Protein AF-A0A7S6M4S4-F1 (afdb_monomer_lite)

Structure (mmCIF, N/CA/C/O backbone):
data_AF-A0A7S6M4S4-F1
#
_entry.id   AF-A0A7S6M4S4-F1
#
loop_
_atom_site.group_PDB
_atom_site.id
_atom_site.type_symbol
_atom_site.label_atom_id
_atom_site.label_alt_id
_atom_site.label_comp_id
_atom_site.label_asym_id
_atom_site.label_entity_id
_atom_site.label_seq_id
_atom_site.pdbx_PDB_ins_code
_atom_site.Cartn_x
_atom_site.Cartn_y
_atom_site.Cartn_z
_atom_site.occupancy
_atom_site.B_iso_or_equiv
_atom_site.auth_seq_id
_atom_site.auth_comp_id
_atom_site.auth_asym_id
_atom_site.auth_atom_id
_atom_site.pdbx_PDB_model_num
ATOM 1 N N . MET A 1 1 ? -40.243 1.061 69.856 1.00 36.88 1 MET A N 1
ATOM 2 C CA . MET A 1 1 ? -39.869 2.088 68.860 1.00 36.88 1 MET A CA 1
ATOM 3 C C . MET A 1 1 ? -39.106 1.409 67.730 1.00 36.88 1 MET A C 1
ATOM 5 O O . MET A 1 1 ? -37.935 1.101 67.893 1.00 36.88 1 MET A O 1
ATOM 9 N N . LYS A 1 2 ? -39.796 1.053 66.639 1.00 26.31 2 LYS A N 1
ATOM 10 C CA . LYS A 1 2 ? -39.174 0.494 65.430 1.00 26.31 2 LYS A CA 1
ATOM 11 C C . LYS A 1 2 ? -38.850 1.664 64.502 1.00 26.31 2 LYS A C 1
ATOM 13 O O . LYS A 1 2 ? -39.769 2.350 64.072 1.00 26.31 2 LYS A O 1
ATOM 18 N N . ALA A 1 3 ? -37.571 1.896 64.231 1.00 28.23 3 ALA A N 1
ATOM 19 C CA . ALA A 1 3 ? -37.145 2.821 63.190 1.00 28.23 3 ALA A CA 1
ATOM 20 C C . ALA A 1 3 ? -37.353 2.145 61.825 1.00 28.23 3 ALA A C 1
ATOM 22 O O . ALA A 1 3 ? -36.734 1.122 61.538 1.00 28.23 3 ALA A O 1
ATOM 23 N N . GLN A 1 4 ? -38.262 2.689 61.016 1.00 31.66 4 GLN A N 1
ATOM 24 C CA . GLN A 1 4 ? -38.344 2.406 59.586 1.00 31.66 4 GLN A CA 1
ATOM 25 C C . GLN A 1 4 ? -37.213 3.166 58.883 1.00 31.66 4 GLN A C 1
ATOM 27 O O . GLN A 1 4 ? -37.112 4.383 59.022 1.00 31.66 4 GLN A O 1
ATOM 32 N N . THR A 1 5 ? -36.368 2.469 58.128 1.00 31.30 5 THR A N 1
ATOM 33 C CA . THR A 1 5 ? -35.388 3.082 57.224 1.00 31.30 5 THR A CA 1
ATOM 34 C C . THR A 1 5 ? -35.859 2.939 55.774 1.00 31.30 5 THR A C 1
ATOM 36 O O . THR A 1 5 ? -36.157 1.844 55.301 1.00 31.30 5 THR A O 1
ATOM 39 N N . ASN A 1 6 ? -35.966 4.086 55.096 1.00 27.64 6 ASN A N 1
ATOM 40 C CA . ASN A 1 6 ? -36.405 4.273 53.708 1.00 27.64 6 ASN A CA 1
ATOM 41 C C . ASN A 1 6 ? -35.462 3.616 52.673 1.00 27.64 6 ASN A C 1
ATOM 43 O O . ASN A 1 6 ? -34.241 3.725 52.819 1.00 27.64 6 ASN A O 1
ATOM 47 N N . PRO A 1 7 ? -35.980 3.052 51.563 1.00 31.81 7 PRO A N 1
ATOM 48 C CA . PRO A 1 7 ? -35.172 2.579 50.447 1.00 31.81 7 PRO A CA 1
ATOM 49 C C . PRO A 1 7 ? -35.046 3.673 49.370 1.00 31.81 7 PRO A C 1
ATOM 51 O O . PRO A 1 7 ? -35.796 3.678 48.403 1.00 31.81 7 PRO A O 1
ATOM 54 N N . ILE A 1 8 ? -34.101 4.611 49.517 1.00 31.92 8 ILE A N 1
ATOM 55 C CA . ILE A 1 8 ? -33.767 5.588 48.447 1.00 31.92 8 ILE A CA 1
ATOM 56 C C . ILE A 1 8 ? -32.319 5.441 47.920 1.00 31.92 8 ILE A C 1
ATOM 58 O O . ILE A 1 8 ? -31.960 6.017 46.902 1.00 31.92 8 ILE A O 1
ATOM 62 N N . TYR A 1 9 ? -31.489 4.553 48.476 1.00 29.78 9 TYR A N 1
ATOM 63 C CA . TYR A 1 9 ? -30.076 4.417 48.066 1.00 29.78 9 TYR A CA 1
ATOM 64 C C . TYR A 1 9 ? -29.767 3.266 47.085 1.00 29.78 9 TYR A C 1
ATOM 66 O O . TYR A 1 9 ? -28.730 2.619 47.211 1.00 29.78 9 TYR A O 1
ATOM 74 N N . ARG A 1 10 ? -30.637 2.972 46.106 1.00 33.34 10 ARG A N 1
ATOM 75 C CA . ARG A 1 10 ? -30.366 1.918 45.094 1.00 33.34 10 ARG A CA 1
ATOM 76 C C . ARG A 1 10 ? -30.362 2.356 43.627 1.00 33.34 10 ARG A C 1
ATOM 78 O O . ARG A 1 10 ? -30.196 1.503 42.767 1.00 33.34 10 ARG A O 1
ATOM 85 N N . VAL A 1 11 ? -30.450 3.654 43.327 1.00 32.97 11 VAL A N 1
ATOM 86 C CA . VAL A 1 11 ? -30.412 4.136 41.926 1.00 32.97 11 VAL A CA 1
ATOM 87 C C . VAL A 1 11 ? -29.073 4.793 41.546 1.00 32.97 11 VAL A C 1
ATOM 89 O O . VAL A 1 11 ? -28.768 4.930 40.370 1.00 32.97 11 VAL A O 1
ATOM 92 N N . SER A 1 12 ? -28.189 5.099 42.499 1.00 33.47 12 SER A N 1
ATOM 93 C CA . SER A 1 12 ? -26.954 5.852 42.205 1.00 33.47 12 SER A CA 1
ATOM 94 C C . SER A 1 12 ? -25.733 5.007 41.806 1.00 33.47 12 SER A C 1
ATOM 96 O O . SER A 1 12 ? -24.716 5.575 41.427 1.00 33.47 12 SER A O 1
ATOM 98 N N . CYS A 1 13 ? -25.797 3.670 41.865 1.00 28.89 13 CYS A N 1
ATOM 99 C CA . CYS A 1 13 ? -24.666 2.808 41.474 1.00 28.89 13 CYS A CA 1
ATOM 100 C C . CYS A 1 13 ? -24.761 2.264 40.039 1.00 28.89 13 CYS A C 1
ATOM 102 O O . CYS A 1 13 ? -23.742 1.861 39.490 1.00 28.89 13 CYS A O 1
ATOM 104 N N . LEU A 1 14 ? -25.946 2.292 39.416 1.00 29.61 14 LEU A N 1
ATOM 105 C CA . LEU A 1 14 ? -26.126 1.856 38.024 1.00 29.61 14 LEU A CA 1
ATOM 106 C C . LEU A 1 14 ? -25.694 2.920 37.002 1.00 29.61 14 LEU A C 1
ATOM 108 O O . LEU A 1 14 ? -25.247 2.571 35.917 1.00 29.61 14 LEU A O 1
ATOM 112 N N . TRP A 1 15 ? -25.732 4.202 37.371 1.00 28.36 15 TRP A N 1
ATOM 113 C CA . TRP A 1 15 ? -25.292 5.293 36.494 1.00 28.36 15 TRP A CA 1
ATOM 114 C C . TRP A 1 15 ? -23.767 5.463 36.430 1.00 28.36 15 TRP A C 1
ATOM 116 O O . TRP A 1 15 ? -23.257 5.986 35.448 1.00 28.36 15 TRP A O 1
ATOM 126 N N . ILE A 1 16 ? -23.027 4.985 37.437 1.00 32.94 16 ILE A N 1
ATOM 127 C CA . ILE A 1 16 ? -21.556 5.087 37.462 1.00 32.94 16 ILE A CA 1
ATOM 128 C C . ILE A 1 16 ? -20.902 3.893 36.744 1.00 32.94 16 ILE A C 1
ATOM 130 O O . ILE A 1 16 ? -19.846 4.050 36.144 1.00 32.94 16 ILE A O 1
ATOM 134 N N . ALA A 1 17 ? -21.545 2.718 36.729 1.00 30.81 17 ALA A N 1
ATOM 135 C CA . ALA A 1 17 ? -21.041 1.551 35.999 1.00 30.81 17 ALA A CA 1
ATOM 136 C C . ALA A 1 17 ? -21.279 1.647 34.479 1.00 30.81 17 ALA A C 1
ATOM 138 O O . ALA A 1 17 ? -20.411 1.259 33.706 1.00 30.81 17 ALA A O 1
ATOM 139 N N . ALA A 1 18 ? -22.403 2.232 34.046 1.00 32.44 18 ALA A N 1
ATOM 140 C CA . ALA A 1 18 ? -22.662 2.485 32.625 1.00 32.44 18 ALA A CA 1
ATOM 141 C C . ALA A 1 18 ? -21.769 3.598 32.036 1.00 32.44 18 ALA A C 1
ATOM 143 O O . ALA A 1 18 ? -21.526 3.615 30.837 1.00 32.44 18 ALA A O 1
ATOM 144 N N . ALA A 1 19 ? -21.237 4.496 32.875 1.00 32.28 19 ALA A N 1
ATOM 145 C CA . ALA A 1 19 ? -20.297 5.540 32.459 1.00 32.28 19 ALA A CA 1
ATOM 146 C C . ALA A 1 19 ? -18.828 5.069 32.408 1.00 32.28 19 ALA A C 1
ATOM 148 O O . ALA A 1 19 ? -17.989 5.768 31.853 1.00 32.28 19 ALA A O 1
ATOM 149 N N . ALA A 1 20 ? -18.506 3.900 32.979 1.00 30.88 20 ALA A N 1
ATOM 150 C CA . ALA A 1 20 ? -17.146 3.350 33.012 1.00 30.88 20 ALA A CA 1
ATOM 151 C C . ALA A 1 20 ? -16.857 2.343 31.883 1.00 30.88 20 ALA A C 1
ATOM 153 O O . ALA A 1 20 ? -15.743 1.840 31.781 1.00 30.88 20 ALA A O 1
ATOM 154 N N . CYS A 1 21 ? -17.847 2.061 31.034 1.00 34.28 21 CYS A N 1
ATOM 155 C CA . CYS A 1 21 ? -17.683 1.298 29.800 1.00 34.28 21 CYS A CA 1
ATOM 156 C C . CYS A 1 21 ? -17.820 2.238 28.593 1.00 34.28 21 CYS A C 1
ATOM 158 O O . CYS A 1 21 ? -18.521 1.953 27.629 1.00 34.28 21 CYS A O 1
ATOM 160 N N . SER A 1 22 ? -17.186 3.412 28.651 1.00 35.28 22 SER A N 1
ATOM 161 C CA . SER A 1 22 ? -16.768 4.055 27.412 1.00 35.28 22 SER A CA 1
ATOM 162 C C . SER A 1 22 ? -15.637 3.191 26.872 1.00 35.28 22 SER A C 1
ATOM 164 O O . SER A 1 22 ? -14.584 3.122 27.511 1.00 35.28 22 SER A O 1
ATOM 166 N N . ALA A 1 23 ? -15.855 2.506 25.746 1.00 40.53 23 ALA A N 1
ATOM 167 C CA . ALA A 1 23 ? -14.748 1.997 24.947 1.00 40.53 23 ALA A CA 1
ATOM 168 C C . ALA A 1 23 ? -13.718 3.129 24.865 1.00 40.53 23 ALA A C 1
ATOM 170 O O . ALA A 1 23 ? -14.072 4.238 24.457 1.00 40.53 23 ALA A O 1
ATOM 171 N N . ALA A 1 24 ? -12.502 2.904 25.366 1.00 39.22 24 ALA A N 1
ATOM 172 C CA . ALA A 1 24 ? -11.429 3.856 25.153 1.00 39.22 24 ALA A CA 1
ATOM 173 C C . ALA A 1 24 ? -11.275 3.944 23.633 1.00 39.22 24 ALA A C 1
ATOM 175 O O . ALA A 1 24 ? -10.809 3.001 23.002 1.00 39.22 24 ALA A O 1
ATOM 176 N N . GLN A 1 25 ? -11.799 5.009 23.027 1.00 45.88 25 GLN A N 1
ATOM 177 C CA . GLN A 1 25 ? -11.612 5.229 21.604 1.00 45.88 25 GLN A CA 1
ATOM 178 C C . GLN A 1 25 ? -10.112 5.422 21.401 1.00 45.88 25 GLN A C 1
ATOM 180 O O . GLN A 1 25 ? -9.488 6.184 22.149 1.00 45.88 25 GLN A O 1
ATOM 185 N N . ALA A 1 26 ? -9.533 4.705 20.434 1.00 56.09 26 ALA A N 1
ATOM 186 C CA . ALA A 1 26 ? -8.151 4.916 20.035 1.00 56.09 26 ALA A CA 1
ATOM 187 C C . ALA A 1 26 ? -7.956 6.416 19.796 1.00 56.09 26 ALA A C 1
ATOM 189 O O . ALA A 1 26 ? -8.639 7.024 18.970 1.00 56.09 26 ALA A O 1
ATOM 190 N N . THR A 1 27 ? -7.085 7.045 20.582 1.00 78.88 27 THR A N 1
ATOM 191 C CA . THR A 1 27 ? -6.739 8.444 20.345 1.00 78.88 27 THR A CA 1
ATOM 192 C C . THR A 1 27 ? -5.686 8.444 19.252 1.00 78.88 27 THR A C 1
ATOM 194 O O . THR A 1 27 ? -4.570 7.978 19.473 1.00 78.88 27 THR A O 1
ATOM 197 N N . TRP A 1 28 ? -6.059 8.925 18.068 1.00 91.62 28 TRP A N 1
ATOM 198 C CA . TRP A 1 28 ? -5.139 9.071 16.947 1.00 91.62 28 TRP A CA 1
ATOM 199 C C . TRP A 1 28 ? -3.920 9.911 17.339 1.00 91.62 28 TRP A C 1
ATOM 201 O O . TRP A 1 28 ? -4.044 10.964 17.968 1.00 91.62 28 TRP A O 1
ATOM 211 N N . ILE A 1 29 ? -2.743 9.459 16.921 1.00 93.00 29 ILE A N 1
ATOM 212 C CA . ILE A 1 29 ? -1.477 10.174 17.048 1.00 93.00 29 ILE A CA 1
ATOM 213 C C . ILE A 1 29 ? -1.090 10.652 15.654 1.00 93.00 29 ILE A C 1
ATOM 215 O O . ILE A 1 29 ? -0.939 9.850 14.736 1.00 93.00 29 ILE A O 1
ATOM 219 N N . VAL A 1 30 ? -0.910 11.960 15.491 1.00 94.56 30 VAL A N 1
ATOM 220 C CA . VAL A 1 30 ? -0.479 12.557 14.222 1.00 94.56 30 VAL A CA 1
ATOM 221 C C . VAL A 1 30 ? 0.913 13.140 14.400 1.00 94.56 30 VAL A C 1
ATOM 223 O O . VAL A 1 30 ? 1.123 14.033 15.219 1.00 94.56 30 VAL A O 1
ATOM 226 N N . THR A 1 31 ? 1.868 12.623 13.632 1.00 96.50 31 THR A N 1
ATOM 227 C CA . THR A 1 31 ? 3.278 13.011 13.705 1.00 96.50 31 THR A CA 1
ATOM 228 C C . THR A 1 31 ? 3.700 13.702 12.419 1.00 96.50 31 THR A C 1
ATOM 230 O O . THR A 1 31 ? 3.556 13.149 11.332 1.00 96.50 31 THR A O 1
ATOM 233 N N . ASN A 1 32 ? 4.251 14.908 12.543 1.00 96.50 32 ASN A N 1
ATOM 234 C CA . ASN A 1 32 ? 4.888 15.603 11.431 1.00 96.50 32 ASN A CA 1
ATOM 235 C C . ASN A 1 32 ? 6.302 15.027 11.207 1.00 96.50 32 ASN A C 1
ATOM 237 O O . ASN A 1 32 ? 7.123 14.993 12.127 1.00 96.50 32 ASN A O 1
ATOM 241 N N . LEU A 1 33 ? 6.573 14.554 9.991 1.00 98.19 33 LEU A N 1
ATOM 242 C CA . LEU A 1 33 ? 7.850 13.976 9.565 1.00 98.19 33 LEU A CA 1
ATOM 243 C C . LEU A 1 33 ? 8.746 14.988 8.830 1.00 98.19 33 LEU A C 1
ATOM 245 O O . LEU A 1 33 ? 9.832 14.627 8.381 1.00 98.19 33 LEU A O 1
ATOM 249 N N . HIS A 1 34 ? 8.328 16.245 8.686 1.00 96.81 34 HIS A N 1
ATOM 250 C CA . HIS A 1 34 ? 9.056 17.272 7.947 1.00 96.81 34 HIS A CA 1
ATOM 251 C C . HIS A 1 34 ? 10.472 17.518 8.507 1.00 96.81 34 HIS A C 1
ATOM 253 O O . HIS A 1 34 ? 10.608 18.016 9.629 1.00 96.81 34 HIS A O 1
ATOM 259 N N . PRO A 1 35 ? 11.543 17.174 7.758 1.00 96.62 35 PRO A N 1
ATOM 260 C CA . PRO A 1 35 ? 12.913 17.327 8.239 1.00 96.62 35 PRO A CA 1
ATOM 261 C C . PRO A 1 35 ? 13.304 18.790 8.462 1.00 96.62 35 PRO A C 1
ATOM 263 O O . PRO A 1 35 ? 12.942 19.677 7.690 1.00 96.62 35 PRO A O 1
ATOM 266 N N . ALA A 1 36 ? 14.127 19.041 9.480 1.00 94.56 36 ALA A N 1
ATOM 267 C CA . ALA A 1 36 ? 14.656 20.377 9.731 1.00 94.56 36 ALA A CA 1
ATOM 268 C C . ALA A 1 36 ? 15.484 20.881 8.532 1.00 94.56 36 ALA A C 1
ATOM 270 O O . ALA A 1 36 ? 16.400 20.205 8.068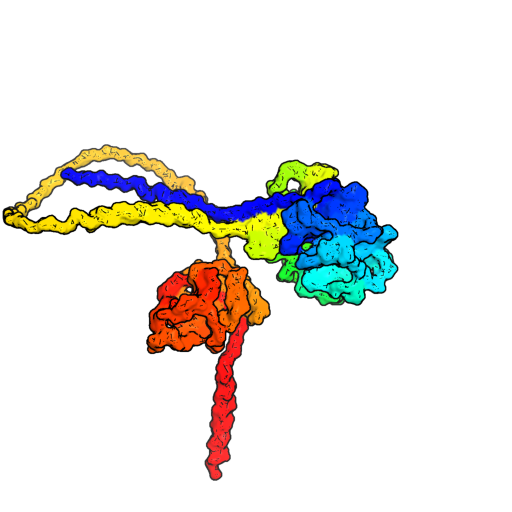 1.00 94.56 36 ALA A O 1
ATOM 271 N N . GLY A 1 37 ? 15.176 22.089 8.050 1.00 93.50 37 GLY A N 1
ATOM 272 C CA . GLY A 1 37 ? 15.865 22.718 6.917 1.00 93.50 37 GLY A CA 1
ATOM 273 C C . GLY A 1 37 ? 15.339 22.322 5.533 1.00 93.50 37 GLY A C 1
ATOM 274 O O . GLY A 1 37 ? 15.818 22.874 4.541 1.00 93.50 37 GLY A O 1
ATOM 275 N N . ALA A 1 38 ? 14.361 21.415 5.449 1.00 96.19 38 ALA A N 1
ATOM 276 C CA . ALA A 1 38 ? 13.647 21.155 4.207 1.00 96.19 38 ALA A CA 1
ATOM 277 C C . ALA A 1 38 ? 12.653 22.291 3.900 1.00 96.19 38 ALA A C 1
ATOM 279 O O . ALA A 1 38 ? 12.163 22.971 4.798 1.00 96.19 38 ALA A O 1
ATOM 280 N N . THR A 1 39 ? 12.353 22.510 2.621 1.00 95.94 39 THR A N 1
ATOM 281 C CA . THR A 1 39 ? 11.291 23.431 2.172 1.00 95.94 39 THR A CA 1
ATOM 282 C C . THR A 1 39 ? 10.001 22.705 1.813 1.00 95.94 39 THR A C 1
ATOM 284 O O . THR A 1 39 ? 8.941 23.320 1.781 1.00 95.94 39 THR A O 1
ATOM 287 N N . SER A 1 40 ? 10.087 21.404 1.538 1.00 96.69 40 SER A N 1
ATOM 288 C CA . SER A 1 40 ? 8.953 20.537 1.227 1.00 96.69 40 SER A CA 1
ATOM 289 C C . SER A 1 40 ? 9.302 19.102 1.601 1.00 96.69 40 SER A C 1
ATOM 291 O O . SER A 1 40 ? 10.462 18.707 1.462 1.00 96.69 40 SER A O 1
ATOM 293 N N . SER A 1 41 ? 8.331 18.305 2.032 1.00 98.25 41 SER A N 1
ATOM 294 C CA . SER A 1 41 ? 8.490 16.857 2.172 1.00 98.25 41 SER A CA 1
ATOM 295 C C . SER A 1 41 ? 7.185 16.103 1.946 1.00 98.25 41 SER A C 1
ATOM 297 O O . SER A 1 41 ? 6.099 16.628 2.179 1.00 98.25 41 SER A O 1
ATOM 299 N N . ARG A 1 42 ? 7.299 14.849 1.505 1.00 98.56 42 ARG A N 1
ATOM 300 C CA . ARG A 1 42 ? 6.178 13.922 1.309 1.00 98.56 42 ARG A CA 1
ATOM 301 C C . ARG A 1 42 ? 6.566 12.527 1.771 1.00 98.56 42 ARG A C 1
ATOM 303 O O . ARG A 1 42 ? 7.705 12.130 1.545 1.00 98.56 42 ARG A O 1
ATOM 310 N N . ALA A 1 43 ? 5.626 11.787 2.357 1.00 98.75 43 ALA A N 1
ATOM 311 C CA . ALA A 1 43 ? 5.769 10.357 2.623 1.00 98.75 43 ALA A CA 1
ATOM 312 C C . ALA A 1 43 ? 4.830 9.553 1.705 1.00 98.75 43 ALA A C 1
ATOM 314 O O . ALA A 1 43 ? 3.627 9.816 1.659 1.00 98.75 43 ALA A O 1
ATOM 315 N N . PHE A 1 44 ? 5.375 8.592 0.959 1.00 98.75 44 PHE A N 1
ATOM 316 C CA . PHE A 1 44 ? 4.642 7.783 -0.024 1.00 98.75 44 PHE A CA 1
ATOM 317 C C . PHE A 1 44 ? 4.280 6.387 0.482 1.00 98.75 44 PHE A C 1
ATOM 319 O O . PHE A 1 44 ? 3.243 5.863 0.088 1.00 98.75 44 PHE A O 1
ATOM 326 N N . ALA A 1 45 ? 5.104 5.796 1.350 1.00 98.75 45 ALA A N 1
ATOM 327 C CA . ALA A 1 45 ? 4.875 4.450 1.862 1.00 98.75 45 ALA A CA 1
ATOM 328 C C . ALA A 1 45 ? 5.338 4.293 3.314 1.00 98.75 45 ALA A C 1
ATOM 330 O O . ALA A 1 45 ? 6.206 5.030 3.793 1.00 98.75 45 ALA A O 1
ATOM 331 N N . VAL A 1 46 ? 4.761 3.296 3.986 1.00 98.50 46 VAL A N 1
ATOM 332 C CA . VAL A 1 46 ? 5.068 2.882 5.357 1.00 98.50 46 VAL A CA 1
ATOM 333 C C . VAL A 1 46 ? 5.059 1.356 5.444 1.00 98.50 46 VAL A C 1
ATOM 335 O O . VAL A 1 46 ? 4.175 0.721 4.877 1.00 98.50 46 VAL A O 1
ATOM 338 N N . ASP A 1 47 ? 6.034 0.787 6.148 1.00 96.88 47 ASP A N 1
ATOM 339 C CA . ASP A 1 47 ? 6.096 -0.634 6.503 1.00 96.88 47 ASP A CA 1
ATOM 340 C C . ASP A 1 47 ? 6.844 -0.785 7.833 1.00 96.88 47 ASP A C 1
ATOM 342 O O . ASP A 1 47 ? 7.953 -0.263 7.999 1.00 96.88 47 ASP A O 1
ATOM 346 N N . GLY A 1 48 ? 6.220 -1.447 8.809 1.00 92.00 48 GLY A N 1
ATOM 347 C CA . GLY A 1 48 ? 6.738 -1.476 10.174 1.00 92.00 48 GLY A CA 1
ATOM 348 C C . GLY A 1 48 ? 6.962 -0.064 10.720 1.00 92.00 48 GLY A C 1
ATOM 349 O O . GLY A 1 48 ? 6.092 0.805 10.664 1.00 92.00 48 GLY A O 1
ATOM 350 N N . ASN A 1 49 ? 8.168 0.183 11.226 1.00 90.81 49 ASN A N 1
ATOM 351 C CA . ASN A 1 49 ? 8.582 1.493 11.719 1.00 90.81 49 ASN A CA 1
ATOM 352 C C . ASN A 1 49 ? 9.213 2.392 10.642 1.00 90.81 49 ASN A C 1
ATOM 354 O O . ASN A 1 49 ? 9.599 3.509 10.982 1.00 90.81 49 ASN A O 1
ATOM 358 N N . HIS A 1 50 ? 9.318 1.959 9.383 1.00 97.38 50 HIS A N 1
ATOM 359 C CA . HIS A 1 50 ? 9.941 2.727 8.305 1.00 97.38 50 HIS A CA 1
ATOM 360 C C . HIS A 1 50 ? 8.908 3.492 7.480 1.00 97.38 50 HIS A C 1
ATOM 362 O O . HIS A 1 50 ? 7.880 2.946 7.087 1.00 97.38 50 HIS A O 1
ATOM 368 N N . GLN A 1 51 ? 9.205 4.751 7.163 1.00 98.69 51 GLN A N 1
ATOM 369 C CA . GLN A 1 51 ? 8.456 5.547 6.189 1.00 98.69 51 GLN A CA 1
ATOM 370 C C . GLN A 1 51 ? 9.415 6.060 5.124 1.00 98.69 51 GLN A C 1
ATOM 372 O O . GLN A 1 51 ? 10.547 6.422 5.439 1.00 98.69 51 GLN A O 1
ATOM 377 N N . VAL A 1 52 ? 8.973 6.135 3.875 1.00 98.88 52 VAL A N 1
ATOM 378 C CA . VAL A 1 52 ? 9.807 6.630 2.772 1.00 98.88 52 VAL A CA 1
ATOM 379 C C . VAL A 1 52 ? 9.102 7.673 1.937 1.00 98.88 52 VAL A C 1
ATOM 381 O O . VAL A 1 52 ? 7.873 7.723 1.873 1.00 98.88 52 VAL A O 1
ATOM 384 N N . GLY A 1 53 ? 9.901 8.512 1.292 1.00 98.81 53 GLY A N 1
ATOM 385 C CA . GLY A 1 53 ? 9.394 9.575 0.453 1.00 98.81 53 GLY A CA 1
ATOM 386 C C . GLY A 1 53 ? 10.487 10.479 -0.087 1.00 98.81 53 GLY A C 1
ATOM 387 O O . GLY A 1 53 ? 11.576 10.023 -0.454 1.00 98.81 53 GLY A O 1
ATOM 388 N N . ASP A 1 54 ? 10.199 11.776 -0.123 1.00 98.56 54 ASP A N 1
ATOM 389 C CA . ASP A 1 54 ? 11.173 12.799 -0.482 1.00 98.56 54 ASP A CA 1
ATOM 390 C C . ASP A 1 54 ? 11.128 14.021 0.434 1.00 98.56 54 ASP A C 1
ATOM 392 O O . ASP A 1 54 ? 10.090 14.369 0.995 1.00 98.56 54 ASP A O 1
ATOM 396 N N . ALA A 1 55 ? 12.274 14.686 0.555 1.00 98.38 55 ALA A N 1
ATOM 397 C CA . ALA A 1 55 ? 12.416 15.997 1.165 1.00 98.38 55 ALA A CA 1
ATOM 398 C C . ALA A 1 55 ? 13.257 16.904 0.257 1.00 98.38 55 ALA A C 1
ATOM 400 O O . ALA A 1 55 ? 14.224 16.469 -0.370 1.00 98.38 55 ALA A O 1
ATOM 401 N N . THR A 1 56 ? 12.875 18.173 0.158 1.00 97.31 56 THR A N 1
ATOM 402 C CA . THR A 1 56 ? 13.540 19.158 -0.700 1.00 97.31 56 THR A CA 1
ATOM 403 C C . THR A 1 56 ? 14.428 20.071 0.131 1.00 97.31 56 THR A C 1
ATOM 405 O O . THR A 1 56 ? 13.946 20.745 1.037 1.00 97.31 56 THR A O 1
ATOM 408 N N . PHE A 1 57 ? 15.714 20.129 -0.216 1.00 95.00 57 PHE A N 1
ATOM 409 C CA . PHE A 1 57 ? 16.705 21.018 0.390 1.00 95.00 57 PHE A CA 1
ATOM 410 C C . PHE A 1 57 ? 17.299 21.923 -0.692 1.00 95.00 57 PHE A C 1
ATOM 412 O O . PHE A 1 57 ? 17.988 21.461 -1.608 1.00 95.00 57 PHE A O 1
ATOM 419 N N . GLY A 1 58 ? 17.017 23.226 -0.613 1.00 91.94 58 GLY A N 1
ATOM 420 C CA . GLY A 1 58 ? 17.331 24.151 -1.702 1.00 91.94 58 GLY A CA 1
ATOM 421 C C . GLY A 1 58 ? 16.583 23.754 -2.978 1.00 91.94 58 GLY A C 1
ATOM 422 O O . GLY A 1 58 ? 15.359 23.687 -2.977 1.00 91.94 58 GLY A O 1
ATOM 423 N N . SER A 1 59 ? 17.314 23.471 -4.058 1.00 90.31 59 SER A N 1
ATOM 424 C CA . SER A 1 59 ? 16.749 23.003 -5.333 1.00 90.31 59 SER A CA 1
ATOM 425 C C . SER A 1 59 ? 16.797 21.482 -5.518 1.00 90.31 59 SER A C 1
ATOM 427 O O . SER A 1 59 ? 16.497 21.003 -6.605 1.00 90.31 59 SER A O 1
ATOM 429 N N . SER A 1 60 ? 17.248 20.723 -4.514 1.00 93.44 60 SER A N 1
ATOM 430 C CA . SER A 1 60 ? 17.469 19.277 -4.623 1.00 93.44 60 SER A CA 1
ATOM 431 C C . SER A 1 60 ? 16.374 18.518 -3.881 1.00 93.44 60 SER A C 1
ATOM 433 O O . SER A 1 60 ? 16.254 18.639 -2.661 1.00 93.44 60 SER A O 1
ATOM 435 N N . ARG A 1 61 ? 15.586 17.726 -4.620 1.00 96.62 61 ARG A N 1
ATOM 436 C CA . ARG A 1 61 ? 14.640 16.751 -4.055 1.00 96.62 61 ARG A CA 1
ATOM 437 C C . ARG A 1 61 ? 15.373 15.452 -3.752 1.00 96.62 61 ARG A C 1
ATOM 439 O O . ARG A 1 61 ? 16.007 14.890 -4.645 1.00 96.62 61 ARG A O 1
ATOM 446 N N . ARG A 1 62 ? 15.283 14.979 -2.515 1.00 98.25 62 ARG A N 1
ATOM 447 C CA . ARG A 1 62 ? 16.086 13.871 -2.000 1.00 98.25 62 ARG A CA 1
ATOM 448 C C . ARG A 1 62 ? 15.208 12.771 -1.440 1.00 98.25 62 ARG A C 1
ATOM 450 O O . ARG A 1 62 ? 14.387 13.025 -0.560 1.00 98.25 62 ARG A O 1
ATOM 457 N N . ALA A 1 63 ? 15.412 11.552 -1.929 1.00 98.75 63 ALA A N 1
ATOM 458 C CA . ALA A 1 63 ? 14.849 10.345 -1.342 1.00 98.75 63 ALA A CA 1
ATOM 459 C C . ALA A 1 63 ? 15.174 10.320 0.156 1.00 98.75 63 ALA A C 1
ATOM 461 O O . ALA A 1 63 ? 16.328 10.502 0.537 1.00 98.75 63 ALA A O 1
ATOM 462 N N . THR A 1 64 ? 14.159 10.146 0.994 1.00 98.81 64 THR A N 1
ATOM 463 C CA . THR A 1 64 ? 14.296 10.241 2.451 1.00 98.81 64 THR A CA 1
ATOM 464 C C . THR A 1 64 ? 13.628 9.040 3.111 1.00 98.81 64 THR A C 1
ATOM 466 O O . THR A 1 64 ? 12.544 8.629 2.695 1.00 98.81 64 THR A O 1
ATOM 469 N N . LEU A 1 65 ? 14.289 8.481 4.124 1.00 98.81 65 LEU A N 1
ATOM 470 C CA . LEU A 1 65 ? 13.775 7.445 5.022 1.00 98.81 65 LEU A CA 1
ATOM 471 C C . LEU A 1 65 ? 13.546 8.060 6.405 1.00 98.81 65 LEU A C 1
ATOM 473 O O . LEU A 1 65 ? 14.396 8.799 6.887 1.00 98.81 65 LEU A O 1
ATOM 477 N N . TRP A 1 66 ? 12.439 7.732 7.060 1.00 98.75 66 TRP A N 1
ATOM 478 C CA . TRP A 1 66 ? 12.154 8.092 8.449 1.00 98.75 66 TRP A CA 1
ATOM 479 C C . TRP A 1 66 ? 11.892 6.839 9.287 1.00 98.75 66 TRP A C 1
ATOM 481 O O . TRP A 1 66 ? 11.431 5.822 8.766 1.00 98.75 66 TRP A O 1
ATOM 491 N N . THR A 1 67 ? 12.137 6.941 10.595 1.00 96.75 67 THR A N 1
ATOM 492 C CA . THR A 1 67 ? 11.687 5.982 11.613 1.00 96.75 67 THR A CA 1
ATOM 493 C C . THR A 1 67 ? 10.807 6.677 12.655 1.00 96.75 67 THR A C 1
ATOM 495 O O . THR A 1 67 ? 11.209 6.902 13.800 1.00 96.75 67 THR A O 1
ATOM 498 N N . GLY A 1 68 ? 9.612 7.091 12.234 1.00 91.12 68 GLY A N 1
ATOM 499 C CA . GLY A 1 68 ? 8.545 7.601 13.097 1.00 91.12 68 GLY A CA 1
ATOM 500 C C . GLY A 1 68 ? 8.670 9.058 13.550 1.00 91.12 68 GLY A C 1
ATOM 501 O O . GLY A 1 68 ? 7.766 9.550 14.213 1.00 91.12 68 GLY A O 1
ATOM 502 N N . THR A 1 69 ? 9.750 9.775 13.218 1.00 94.12 69 THR A N 1
ATOM 503 C CA . THR A 1 69 ? 9.930 11.190 13.610 1.00 94.12 69 THR A CA 1
ATOM 504 C C . THR A 1 69 ? 10.665 12.007 12.546 1.00 94.12 69 THR A C 1
ATOM 506 O O . THR A 1 69 ? 11.497 11.476 11.812 1.00 94.12 69 THR A O 1
ATOM 509 N N . ALA A 1 70 ? 10.462 13.327 12.513 1.00 94.75 70 ALA A N 1
ATOM 510 C CA . ALA A 1 70 ? 11.216 14.225 11.631 1.00 94.75 70 ALA A CA 1
ATOM 511 C C . ALA A 1 70 ? 12.747 14.158 11.828 1.00 94.75 70 ALA A C 1
ATOM 513 O O . ALA A 1 70 ? 13.509 14.165 10.858 1.00 94.75 70 ALA A O 1
ATOM 514 N N . SER A 1 71 ? 13.214 14.055 13.079 1.00 95.44 71 SER A N 1
ATOM 515 C CA . SER A 1 71 ? 14.647 13.990 13.412 1.00 95.44 71 SER A CA 1
ATOM 516 C C . SER A 1 71 ? 15.302 12.656 13.064 1.00 95.44 71 SER A C 1
ATOM 518 O O . SER A 1 71 ? 16.523 12.576 13.033 1.00 95.44 71 SER A O 1
ATOM 520 N N . SER A 1 72 ? 14.506 11.614 12.814 1.00 96.94 72 SER A N 1
ATOM 521 C CA . SER A 1 72 ? 15.002 10.314 12.348 1.00 96.94 72 SER A CA 1
ATOM 522 C C . SER A 1 72 ? 15.239 10.247 10.838 1.00 96.94 72 SER A C 1
ATOM 524 O O . SER A 1 72 ? 15.511 9.171 10.315 1.00 96.94 72 SER A O 1
ATOM 526 N N . SER A 1 73 ? 15.100 11.373 10.133 1.00 97.44 73 SER A N 1
ATOM 527 C CA . SER A 1 73 ? 15.297 11.422 8.687 1.00 97.44 73 SER A CA 1
ATOM 528 C C . SER A 1 73 ? 16.718 11.011 8.288 1.00 97.44 73 SER A C 1
ATOM 530 O O . SER A 1 73 ? 17.713 11.513 8.811 1.00 97.44 73 SER A O 1
ATOM 532 N N . VAL A 1 74 ? 16.797 10.102 7.320 1.00 98.19 74 VAL A N 1
ATOM 533 C CA . VAL A 1 74 ? 18.020 9.620 6.683 1.00 98.19 74 VAL A CA 1
ATOM 534 C C . VAL A 1 74 ? 17.955 9.965 5.199 1.00 98.19 74 VAL A C 1
ATOM 536 O O . VAL A 1 74 ? 16.997 9.611 4.509 1.00 98.19 74 VAL A O 1
ATOM 539 N N . ASP A 1 75 ? 18.984 10.656 4.709 1.00 97.88 75 ASP A N 1
ATOM 540 C CA . ASP A 1 75 ? 19.133 11.005 3.296 1.00 97.88 75 ASP A CA 1
ATOM 541 C C . ASP A 1 75 ? 19.564 9.766 2.487 1.00 97.88 75 ASP A C 1
ATOM 543 O O . ASP A 1 75 ? 20.638 9.196 2.710 1.00 97.88 75 ASP A O 1
ATOM 547 N N . LEU A 1 76 ? 18.718 9.339 1.548 1.00 98.50 76 LEU A N 1
ATOM 548 C CA . LEU A 1 76 ? 18.987 8.247 0.609 1.00 98.50 76 LEU A CA 1
ATOM 549 C C . LEU A 1 76 ? 19.505 8.760 -0.744 1.00 98.50 76 LEU A C 1
ATOM 551 O O . LEU A 1 76 ? 19.692 7.972 -1.669 1.00 98.50 76 LEU A O 1
ATOM 555 N N . HIS A 1 77 ? 19.726 10.066 -0.904 1.00 97.56 77 HIS A N 1
ATOM 556 C CA . HIS A 1 77 ? 20.143 10.673 -2.163 1.00 97.56 77 HIS A CA 1
ATOM 557 C C . HIS A 1 77 ? 21.526 10.184 -2.627 1.00 97.56 77 HIS A C 1
ATOM 559 O O . HIS A 1 77 ? 22.534 10.515 -1.995 1.00 97.56 77 HIS A O 1
ATOM 565 N N . PRO A 1 78 ? 21.613 9.418 -3.737 1.00 95.69 78 PRO A N 1
ATOM 566 C CA . PRO A 1 78 ? 22.891 8.905 -4.218 1.00 95.69 78 PRO A CA 1
ATOM 567 C C . PRO A 1 78 ? 23.830 10.031 -4.657 1.00 95.69 78 PRO A C 1
ATOM 569 O O . PRO A 1 78 ? 23.407 11.017 -5.266 1.00 95.69 78 PRO A O 1
ATOM 572 N N . GLY A 1 79 ? 25.130 9.863 -4.406 1.00 91.56 79 GLY A N 1
ATOM 573 C CA . GLY A 1 79 ? 26.142 10.811 -4.872 1.00 91.56 79 GLY A CA 1
ATOM 574 C C . GLY A 1 79 ? 26.129 10.947 -6.399 1.00 91.56 79 GLY A C 1
ATOM 575 O O . GLY A 1 79 ? 26.209 9.952 -7.112 1.00 91.56 79 GLY A O 1
ATOM 576 N N . GLY A 1 80 ? 26.040 12.183 -6.899 1.00 86.75 80 GLY A N 1
ATOM 577 C CA . GLY A 1 80 ? 26.019 12.489 -8.336 1.00 86.75 80 GLY A CA 1
ATOM 578 C C . GLY A 1 80 ? 24.624 12.573 -8.964 1.00 86.75 80 GLY A C 1
ATOM 579 O O . GLY A 1 80 ? 24.515 13.037 -10.099 1.00 86.75 80 GLY A O 1
ATOM 580 N N . ALA A 1 81 ? 23.566 12.196 -8.238 1.00 94.00 81 ALA A N 1
ATOM 581 C CA . ALA A 1 81 ? 22.197 12.472 -8.656 1.00 94.00 81 ALA A CA 1
ATOM 582 C C . ALA A 1 81 ? 21.856 13.961 -8.481 1.00 94.00 81 ALA A C 1
ATOM 584 O O . ALA A 1 81 ? 22.431 14.669 -7.659 1.00 94.00 81 ALA A O 1
ATOM 585 N N . THR A 1 82 ? 20.899 14.447 -9.268 1.00 95.12 82 THR A N 1
ATOM 586 C CA . THR A 1 82 ? 20.331 15.799 -9.110 1.00 95.12 82 THR A CA 1
ATOM 587 C C . THR A 1 82 ? 19.042 15.770 -8.296 1.00 95.12 82 THR A C 1
ATOM 589 O O . THR A 1 82 ? 18.793 16.667 -7.491 1.00 95.12 82 THR A O 1
ATOM 592 N N . HIS A 1 83 ? 18.251 14.708 -8.469 1.00 96.25 83 HIS A N 1
ATOM 593 C CA . HIS A 1 83 ? 17.043 14.439 -7.700 1.00 96.25 83 HIS A CA 1
ATOM 594 C C . HIS A 1 83 ? 16.959 12.943 -7.391 1.00 96.25 83 HIS A C 1
ATOM 596 O O . HIS A 1 83 ? 17.464 12.117 -8.147 1.00 96.25 83 HIS A O 1
ATOM 602 N N . SER A 1 84 ? 16.311 12.579 -6.296 1.00 98.44 84 SER A N 1
ATOM 603 C CA . SER A 1 84 ? 15.897 11.203 -6.033 1.00 98.44 84 SER A CA 1
ATOM 604 C C . SER A 1 84 ? 14.584 11.184 -5.266 1.00 98.44 84 SER A C 1
ATOM 606 O O . SER A 1 84 ? 14.179 12.177 -4.653 1.00 98.44 84 SER A O 1
ATOM 608 N N . THR A 1 85 ? 13.873 10.068 -5.330 1.00 98.75 85 THR A N 1
ATOM 609 C CA . THR A 1 85 ? 12.611 9.866 -4.617 1.00 98.75 85 THR A CA 1
ATOM 610 C C . THR A 1 85 ? 12.482 8.394 -4.248 1.00 98.75 85 THR A C 1
ATOM 612 O O . THR A 1 85 ? 12.769 7.537 -5.078 1.00 98.75 85 THR A O 1
ATOM 615 N N . ALA A 1 86 ? 12.089 8.094 -3.009 1.00 98.88 86 ALA A N 1
ATOM 616 C CA . ALA A 1 86 ? 11.778 6.735 -2.572 1.00 98.88 86 ALA A CA 1
ATOM 617 C C . ALA A 1 86 ? 10.255 6.577 -2.503 1.00 98.88 86 ALA A C 1
ATOM 619 O O . ALA A 1 86 ? 9.604 7.277 -1.735 1.00 98.88 86 ALA A O 1
ATOM 620 N N . PHE A 1 87 ? 9.687 5.689 -3.317 1.00 98.81 87 PHE A N 1
ATOM 621 C CA . PHE A 1 87 ? 8.238 5.487 -3.428 1.00 98.81 87 PHE A CA 1
ATOM 622 C C . PHE A 1 87 ? 7.734 4.308 -2.594 1.00 98.81 87 PHE A C 1
ATOM 624 O O . PHE A 1 87 ? 6.583 4.319 -2.171 1.00 98.81 87 PHE A O 1
ATOM 631 N N . ALA A 1 88 ? 8.585 3.311 -2.344 1.00 98.69 88 ALA A N 1
ATOM 632 C CA . ALA A 1 88 ? 8.196 2.055 -1.718 1.00 98.69 88 ALA A CA 1
ATOM 633 C C . ALA A 1 88 ? 9.196 1.608 -0.648 1.00 98.69 88 ALA A C 1
ATOM 635 O O . ALA A 1 88 ? 10.395 1.878 -0.741 1.00 98.69 88 ALA A O 1
ATOM 636 N N . VAL A 1 89 ? 8.693 0.904 0.364 1.00 98.56 89 VAL A N 1
ATOM 637 C CA . VAL A 1 89 ? 9.482 0.316 1.449 1.00 98.56 89 VAL A CA 1
ATOM 638 C C . VAL A 1 89 ? 8.908 -1.047 1.813 1.00 98.56 89 VAL A C 1
ATOM 640 O O . VAL A 1 89 ? 7.694 -1.225 1.811 1.00 98.56 89 VAL A O 1
ATOM 643 N N . TYR A 1 90 ? 9.786 -2.007 2.091 1.00 97.44 90 TYR A N 1
ATOM 644 C CA . TYR A 1 90 ? 9.426 -3.285 2.701 1.00 97.44 90 TYR A CA 1
ATOM 645 C C . TYR A 1 90 ? 10.608 -3.789 3.529 1.00 97.44 90 TYR A C 1
ATOM 647 O O . TYR A 1 90 ? 11.726 -3.937 3.017 1.00 97.44 90 TYR A O 1
ATOM 655 N N . GLY A 1 91 ? 10.383 -4.045 4.814 1.00 94.19 91 GLY A N 1
ATOM 656 C CA . GLY A 1 91 ? 11.443 -4.306 5.777 1.00 94.19 91 GLY A CA 1
ATOM 657 C C . GLY A 1 91 ? 12.496 -3.195 5.747 1.00 94.19 91 GLY A C 1
ATOM 658 O O . GLY A 1 91 ? 12.184 -2.017 5.901 1.00 94.19 91 GLY A O 1
ATOM 659 N N . ASN A 1 92 ? 13.756 -3.570 5.514 1.00 93.75 92 ASN A N 1
ATOM 660 C CA . ASN A 1 92 ? 14.889 -2.635 5.489 1.00 93.75 92 ASN A CA 1
ATOM 661 C C . ASN A 1 92 ? 15.245 -2.114 4.087 1.00 93.75 92 ASN A C 1
ATOM 663 O O . ASN A 1 92 ? 16.223 -1.376 3.954 1.00 93.75 92 ASN A O 1
ATOM 667 N N . GLN A 1 93 ? 14.501 -2.488 3.044 1.00 97.88 93 GLN A N 1
ATOM 668 C CA . GLN A 1 93 ? 14.772 -2.042 1.677 1.00 97.88 93 GLN A CA 1
ATOM 669 C C . GLN A 1 93 ? 13.823 -0.926 1.254 1.00 97.88 93 GLN A C 1
ATOM 671 O O . GLN A 1 93 ? 12.642 -0.932 1.597 1.00 97.88 93 GLN A O 1
ATOM 676 N N . GLN A 1 94 ? 14.349 0.016 0.479 1.00 98.69 94 GLN A N 1
ATOM 677 C CA . GLN A 1 94 ? 13.595 1.122 -0.101 1.00 98.69 94 GLN A CA 1
ATOM 678 C C . GLN A 1 94 ? 13.765 1.099 -1.614 1.00 98.69 94 GLN A C 1
ATOM 680 O O . GLN A 1 94 ? 14.845 0.790 -2.111 1.00 98.69 94 GLN A O 1
ATOM 685 N N . GLY A 1 95 ? 12.719 1.449 -2.346 1.00 98.81 95 GLY A N 1
ATOM 686 C CA . GLY A 1 95 ? 12.709 1.457 -3.802 1.00 98.81 95 GLY A CA 1
ATOM 687 C C . GLY A 1 95 ? 12.133 2.754 -4.334 1.00 98.81 95 GLY A C 1
ATOM 688 O O . GLY A 1 95 ? 11.246 3.361 -3.732 1.00 98.81 95 GLY A O 1
ATOM 689 N N . GLY A 1 96 ? 12.659 3.199 -5.463 1.00 98.81 96 GLY A N 1
ATOM 690 C CA . GLY A 1 96 ? 12.230 4.438 -6.082 1.00 98.81 96 GLY A CA 1
ATOM 691 C C . GLY A 1 96 ? 13.034 4.762 -7.326 1.00 98.81 96 GLY A C 1
ATOM 692 O O . GLY A 1 96 ? 13.291 3.879 -8.150 1.00 98.81 96 GLY A O 1
ATOM 693 N N . SER A 1 97 ? 13.439 6.022 -7.451 1.00 98.44 97 SER A N 1
ATOM 694 C CA . SER A 1 97 ? 14.268 6.488 -8.556 1.00 98.44 97 SER A CA 1
ATOM 695 C C . SER A 1 97 ? 15.349 7.481 -8.139 1.00 98.44 97 SER A C 1
ATOM 697 O O . SER A 1 97 ? 15.229 8.233 -7.163 1.00 98.44 97 SER A O 1
ATOM 699 N N . SER A 1 98 ? 16.427 7.505 -8.917 1.00 97.75 98 SER A N 1
ATOM 700 C CA . SER A 1 98 ? 17.435 8.561 -8.895 1.00 97.75 98 SER A CA 1
ATOM 701 C C . SER A 1 98 ? 17.627 9.139 -10.290 1.00 97.75 98 SER A C 1
ATOM 703 O O . SER A 1 98 ? 17.788 8.399 -11.258 1.00 97.75 98 SER A O 1
ATOM 705 N N . TYR A 1 99 ? 17.631 10.464 -10.378 1.00 96.44 99 TYR A N 1
ATOM 706 C CA . TYR A 1 99 ? 17.719 11.200 -11.627 1.00 96.44 99 TYR A CA 1
ATOM 707 C C . TYR A 1 99 ? 19.078 11.885 -11.779 1.00 96.44 99 TYR A C 1
ATOM 709 O O . TYR A 1 99 ? 19.443 12.789 -11.013 1.00 96.44 99 TYR A O 1
ATOM 717 N N . SER A 1 100 ? 19.787 11.498 -12.832 1.00 92.31 100 SER A N 1
ATOM 718 C CA . SER A 1 100 ? 21.051 12.077 -13.276 1.00 92.31 100 SER A CA 1
ATOM 719 C C . SER A 1 100 ? 20.904 12.406 -14.748 1.00 92.31 100 SER A C 1
ATOM 721 O O . SER A 1 100 ? 20.842 11.494 -15.570 1.00 92.31 100 SER A O 1
ATOM 723 N N . TRP A 1 101 ? 20.809 13.698 -15.081 1.00 86.44 101 TRP A N 1
ATOM 724 C CA . TRP A 1 101 ? 20.443 14.142 -16.428 1.00 86.44 101 TRP A CA 1
ATOM 725 C C . TRP A 1 101 ? 21.217 13.377 -17.522 1.00 86.44 101 TRP A C 1
ATOM 727 O O . TRP A 1 101 ? 22.446 13.276 -17.439 1.00 86.44 101 TRP A O 1
ATOM 737 N N . PRO A 1 102 ? 20.540 12.859 -18.565 1.00 89.06 102 PRO A N 1
ATOM 738 C CA . PRO A 1 102 ? 19.097 12.910 -18.837 1.00 89.06 102 PRO A CA 1
ATOM 739 C C . PRO A 1 102 ? 18.353 11.617 -18.427 1.00 89.06 102 PRO A C 1
ATOM 741 O O . PRO A 1 102 ? 17.513 11.161 -19.187 1.00 89.06 102 PRO A O 1
ATOM 744 N N . GLN A 1 103 ? 18.737 10.947 -17.337 1.00 91.81 103 GLN A N 1
ATOM 745 C CA . GLN A 1 103 ? 18.315 9.568 -17.037 1.00 91.81 103 GLN A CA 1
ATOM 746 C C . GLN A 1 103 ? 17.648 9.477 -15.668 1.00 91.81 103 GLN A C 1
ATOM 748 O O . GLN A 1 103 ? 18.246 9.895 -14.672 1.00 91.81 103 GLN A O 1
ATOM 753 N N . GLU A 1 104 ? 16.463 8.878 -15.607 1.00 95.81 104 GLU A N 1
ATOM 754 C CA . GLU A 1 104 ? 15.829 8.443 -14.364 1.00 95.81 104 GLU A CA 1
ATOM 755 C C . GLU A 1 104 ? 16.009 6.933 -14.177 1.00 95.81 104 GLU A C 1
ATOM 757 O O . GLU A 1 104 ? 15.444 6.112 -14.893 1.00 95.81 104 GLU A O 1
ATOM 762 N N . ARG A 1 105 ? 16.829 6.531 -13.210 1.00 97.00 105 ARG A N 1
ATOM 763 C CA . ARG A 1 105 ? 17.114 5.116 -12.957 1.00 97.00 105 ARG A CA 1
ATOM 764 C C . ARG A 1 105 ? 16.284 4.609 -11.795 1.00 97.00 105 ARG A C 1
ATOM 766 O O . ARG A 1 105 ? 16.209 5.279 -10.765 1.00 97.00 105 ARG A O 1
ATOM 773 N N . ALA A 1 106 ? 15.697 3.426 -11.967 1.00 98.38 106 ALA A N 1
ATOM 774 C CA . ALA A 1 106 ? 15.076 2.682 -10.889 1.00 98.38 106 ALA A CA 1
ATOM 775 C C . ALA A 1 106 ? 16.171 2.357 -9.878 1.00 98.38 106 ALA A C 1
ATOM 777 O O . ALA A 1 106 ? 17.207 1.816 -10.258 1.00 98.38 106 ALA A O 1
ATOM 778 N N . THR A 1 107 ? 15.952 2.679 -8.609 1.00 98.62 107 THR A N 1
ATOM 779 C CA . THR A 1 107 ? 17.002 2.561 -7.595 1.00 98.62 107 THR A CA 1
ATOM 780 C C . THR A 1 107 ? 16.480 1.812 -6.384 1.00 98.62 107 THR A C 1
ATOM 782 O O . THR A 1 107 ? 15.398 2.115 -5.876 1.00 98.62 107 THR A O 1
ATOM 785 N N . LEU A 1 108 ? 17.256 0.827 -5.933 1.00 98.62 108 LEU A N 1
ATOM 786 C CA . LEU A 1 108 ? 17.024 0.075 -4.704 1.00 98.62 108 LEU A CA 1
ATOM 787 C C . LEU A 1 108 ? 18.065 0.491 -3.661 1.00 98.62 108 LEU A C 1
ATOM 789 O O . LEU A 1 108 ? 19.258 0.516 -3.950 1.00 98.62 108 LEU A O 1
ATOM 793 N N . TRP A 1 109 ? 17.623 0.797 -2.448 1.00 98.62 109 TRP A N 1
ATOM 794 C CA . TRP A 1 109 ? 18.473 1.140 -1.311 1.00 98.62 109 TRP A CA 1
ATOM 795 C C . TRP A 1 109 ? 18.276 0.147 -0.165 1.00 98.62 109 TRP A C 1
ATOM 797 O O . TRP A 1 109 ? 17.232 -0.488 -0.025 1.00 98.62 109 TRP A O 1
ATOM 807 N N . THR A 1 110 ? 19.291 0.054 0.689 1.00 97.31 110 THR A N 1
ATOM 808 C CA . THR A 1 110 ? 19.248 -0.561 2.020 1.00 97.31 110 THR A CA 1
ATOM 809 C C . THR A 1 110 ? 19.691 0.478 3.055 1.00 97.31 110 THR A C 1
ATOM 811 O O . THR A 1 110 ? 20.869 0.592 3.404 1.00 97.31 110 THR A O 1
ATOM 814 N N . SER A 1 111 ? 18.732 1.289 3.496 1.00 95.88 111 SER A N 1
ATOM 815 C CA . SER A 1 111 ? 18.817 2.285 4.576 1.00 95.88 111 SER A CA 1
ATOM 816 C C . SER A 1 111 ? 19.826 3.430 4.403 1.00 95.88 111 SER A C 1
ATOM 818 O O . SER A 1 111 ? 19.890 4.301 5.264 1.00 95.88 111 SER A O 1
ATOM 820 N N . THR A 1 112 ? 20.625 3.468 3.334 1.00 97.19 112 THR A N 1
ATOM 821 C CA . THR A 1 112 ? 21.684 4.477 3.144 1.00 97.19 112 THR A CA 1
ATOM 822 C C . THR A 1 112 ? 21.832 4.891 1.682 1.00 97.19 112 THR A C 1
ATOM 824 O O . THR A 1 112 ? 21.651 4.077 0.779 1.00 97.19 112 THR A O 1
ATOM 827 N N . ALA A 1 113 ? 22.258 6.129 1.424 1.00 97.62 113 ALA A N 1
ATOM 828 C CA . ALA A 1 113 ? 22.538 6.605 0.065 1.00 97.62 113 ALA A CA 1
ATOM 829 C C . ALA A 1 113 ? 23.616 5.789 -0.678 1.00 97.62 113 ALA A C 1
ATOM 831 O O . ALA A 1 113 ? 23.508 5.573 -1.883 1.00 97.62 113 ALA A O 1
ATOM 832 N N . SER A 1 114 ? 24.653 5.316 0.023 1.00 97.00 114 SER A N 1
ATOM 833 C CA . SER A 1 114 ? 25.753 4.538 -0.573 1.00 97.00 114 SER A CA 1
ATOM 834 C C . SER A 1 114 ? 25.364 3.111 -0.959 1.00 97.00 114 SER A C 1
ATOM 836 O O . SER A 1 114 ? 26.082 2.478 -1.726 1.00 97.00 114 SER A O 1
ATOM 838 N N . SER A 1 115 ? 24.241 2.607 -0.444 1.00 97.50 115 SER A N 1
ATOM 839 C CA . SER A 1 115 ? 23.701 1.288 -0.794 1.00 97.50 115 SER A CA 1
ATOM 840 C C . SER A 1 115 ? 22.875 1.275 -2.084 1.00 97.50 115 SER A C 1
ATOM 842 O O . SER A 1 115 ? 22.305 0.241 -2.415 1.00 97.50 115 SER A O 1
ATOM 844 N N . ALA A 1 116 ? 22.778 2.410 -2.784 1.00 97.81 116 ALA A N 1
ATOM 845 C CA . ALA A 1 116 ? 21.996 2.544 -4.005 1.00 97.81 116 ALA A CA 1
ATOM 846 C C . ALA A 1 116 ? 22.455 1.558 -5.094 1.00 97.81 116 ALA A C 1
ATOM 848 O O . ALA A 1 116 ? 23.619 1.555 -5.498 1.00 97.81 116 ALA A O 1
ATOM 849 N N . VAL A 1 117 ? 21.514 0.764 -5.599 1.00 96.94 117 VAL A N 1
ATOM 850 C CA . VAL A 1 117 ? 21.691 -0.173 -6.712 1.00 96.94 117 VAL A CA 1
ATOM 851 C C . VAL A 1 117 ? 20.808 0.272 -7.873 1.00 96.94 117 VAL A C 1
ATOM 853 O O . VAL A 1 117 ? 19.605 0.451 -7.690 1.00 96.94 117 VAL A O 1
ATOM 856 N N . ASP A 1 118 ? 21.401 0.434 -9.058 1.00 96.56 118 ASP A N 1
ATOM 857 C CA . ASP A 1 118 ? 20.664 0.668 -10.305 1.00 96.56 118 ASP A CA 1
ATOM 858 C C . ASP A 1 118 ? 19.939 -0.619 -10.725 1.00 96.56 118 ASP A C 1
ATOM 860 O O . ASP A 1 118 ? 20.544 -1.682 -10.886 1.00 96.56 118 ASP A O 1
ATOM 864 N N . MET A 1 119 ? 18.625 -0.510 -10.871 1.00 97.88 119 MET A N 1
ATOM 865 C CA . MET A 1 119 ? 17.699 -1.591 -11.184 1.00 97.88 119 MET A CA 1
ATOM 866 C C . MET A 1 119 ? 17.198 -1.523 -12.630 1.00 97.88 119 MET A C 1
ATOM 868 O O . MET A 1 119 ? 16.254 -2.230 -12.983 1.00 97.88 119 MET A O 1
ATOM 872 N N . HIS A 1 120 ? 17.795 -0.693 -13.485 1.00 97.31 120 HIS A N 1
ATOM 873 C CA . HIS A 1 120 ? 17.339 -0.538 -14.859 1.00 97.31 120 HIS A CA 1
ATOM 874 C C . HIS A 1 120 ? 17.384 -1.863 -15.653 1.00 97.31 120 HIS A C 1
ATOM 876 O O . HIS A 1 120 ? 18.447 -2.484 -15.752 1.00 97.31 120 HIS A O 1
ATOM 882 N N . PRO A 1 121 ? 16.258 -2.311 -16.242 1.00 97.00 121 PRO A N 1
ATOM 883 C CA . PRO A 1 121 ? 16.208 -3.564 -16.989 1.00 97.00 121 PRO A CA 1
ATOM 884 C C . PRO A 1 121 ? 17.109 -3.575 -18.225 1.00 97.00 121 PRO A C 1
ATOM 886 O O . PRO A 1 121 ? 17.175 -2.604 -18.968 1.00 97.00 121 PRO A O 1
ATOM 889 N N . SER A 1 122 ? 17.727 -4.720 -18.519 1.00 94.19 122 SER A N 1
ATOM 890 C CA . SER A 1 122 ? 18.565 -4.874 -19.725 1.00 94.19 122 SER A CA 1
ATOM 891 C C . SER A 1 122 ? 17.785 -4.868 -21.047 1.00 94.19 122 SER A C 1
ATOM 893 O O . SER A 1 122 ? 18.358 -4.580 -22.095 1.00 94.19 122 SER A O 1
ATOM 895 N N . TRP A 1 123 ? 16.488 -5.194 -21.007 1.00 94.88 123 TRP A N 1
ATOM 896 C CA . TRP A 1 123 ? 15.597 -5.153 -22.170 1.00 94.88 123 TRP A CA 1
ATOM 897 C C . TRP A 1 123 ? 15.040 -3.752 -22.448 1.00 94.88 123 TRP A C 1
ATOM 899 O O . TRP A 1 123 ? 14.547 -3.504 -23.549 1.00 94.88 123 TRP A O 1
ATOM 909 N N . ALA A 1 124 ? 15.130 -2.833 -21.482 1.00 94.25 124 ALA A N 1
ATOM 910 C CA . ALA A 1 124 ? 14.757 -1.444 -21.678 1.00 94.25 124 ALA A CA 1
ATOM 911 C C . ALA A 1 124 ? 15.853 -0.758 -22.503 1.00 94.25 124 ALA A C 1
ATOM 913 O O . ALA A 1 124 ? 17.026 -0.739 -22.134 1.00 94.25 124 ALA A O 1
ATOM 914 N N . ASN A 1 125 ? 15.478 -0.251 -23.675 1.00 89.06 125 ASN A N 1
ATOM 915 C CA . ASN A 1 125 ? 16.409 0.392 -24.607 1.00 89.06 125 ASN A CA 1
ATOM 916 C C . ASN A 1 125 ? 16.432 1.925 -24.467 1.00 89.06 125 ASN A C 1
ATOM 918 O O . ASN A 1 125 ? 17.256 2.582 -25.110 1.00 89.06 125 ASN A O 1
ATOM 922 N N . SER A 1 126 ? 15.564 2.476 -23.616 1.00 89.88 126 SER A N 1
ATOM 923 C CA . SER A 1 126 ? 15.541 3.888 -23.234 1.00 89.88 126 SER A CA 1
ATOM 924 C C . SER A 1 126 ? 16.217 4.098 -21.878 1.00 89.88 126 SER A C 1
ATOM 926 O O . SER A 1 126 ? 16.907 3.216 -21.369 1.00 89.88 126 SER A O 1
ATOM 928 N N . LYS A 1 127 ? 16.142 5.312 -21.324 1.00 86.75 127 LYS A N 1
ATOM 929 C CA . LYS A 1 127 ? 16.946 5.684 -20.147 1.00 86.75 127 LYS A CA 1
ATOM 930 C C . LYS A 1 127 ? 16.163 5.682 -18.842 1.00 86.75 127 LYS A C 1
ATOM 932 O O . LYS A 1 127 ? 16.806 5.678 -17.793 1.00 86.75 127 LYS A O 1
ATOM 937 N N . ASP A 1 128 ? 14.836 5.608 -18.917 1.00 96.00 128 ASP A N 1
ATOM 938 C CA . ASP A 1 128 ? 13.986 5.846 -17.761 1.00 96.00 128 ASP A CA 1
ATOM 939 C C . ASP A 1 128 ? 13.380 4.557 -17.195 1.00 96.00 128 ASP A C 1
ATOM 941 O O . ASP A 1 128 ? 12.977 3.635 -17.907 1.00 96.00 128 ASP A O 1
ATOM 945 N N . SER A 1 129 ? 13.380 4.462 -15.870 1.00 97.94 129 SER A N 1
ATOM 946 C CA . SER A 1 129 ? 12.810 3.361 -15.095 1.00 97.94 129 SER A CA 1
ATOM 947 C C . SER A 1 129 ? 12.583 3.806 -13.657 1.00 97.94 129 SER A C 1
ATOM 949 O O . SER A 1 129 ? 13.350 4.607 -13.128 1.00 97.94 129 SER A O 1
ATOM 951 N N . VAL A 1 130 ? 11.548 3.277 -13.010 1.00 98.62 130 VAL A N 1
ATOM 952 C CA . VAL A 1 130 ? 11.175 3.647 -11.639 1.00 98.62 130 VAL A CA 1
ATOM 953 C C . VAL A 1 130 ? 10.626 2.424 -10.912 1.00 98.62 130 VAL A C 1
ATOM 955 O O . VAL A 1 130 ? 9.829 1.683 -11.485 1.00 98.62 130 VAL A O 1
ATOM 958 N N . ILE A 1 131 ? 11.006 2.238 -9.644 1.00 98.88 131 ILE A N 1
ATOM 959 C CA . ILE A 1 131 ? 10.313 1.329 -8.717 1.00 98.88 131 ILE A CA 1
ATOM 960 C C . ILE A 1 131 ? 9.199 2.110 -8.013 1.00 98.88 131 ILE A C 1
ATOM 962 O O . ILE A 1 131 ? 9.451 3.163 -7.437 1.00 98.88 131 ILE A O 1
ATOM 966 N N . LEU A 1 132 ? 7.974 1.592 -8.049 1.00 98.81 132 LEU A N 1
ATOM 967 C CA . LEU A 1 132 ? 6.780 2.222 -7.472 1.00 98.81 132 LEU A CA 1
ATOM 968 C C . LEU A 1 132 ? 6.195 1.435 -6.294 1.00 98.81 132 LEU A C 1
ATOM 970 O O . LEU A 1 132 ? 5.570 2.039 -5.429 1.00 98.81 132 LEU A O 1
ATOM 974 N N . GLY A 1 133 ? 6.411 0.118 -6.244 1.00 98.62 133 GLY A N 1
ATOM 975 C CA . GLY A 1 133 ? 5.878 -0.761 -5.202 1.00 98.62 133 GLY A CA 1
ATOM 976 C C . GLY A 1 133 ? 6.842 -1.882 -4.841 1.00 98.62 133 GLY A C 1
ATOM 977 O O . GLY A 1 133 ? 7.665 -2.297 -5.659 1.00 98.62 133 GLY A O 1
ATOM 978 N N . MET A 1 134 ? 6.746 -2.382 -3.608 1.00 97.94 134 MET A N 1
ATOM 979 C CA . MET A 1 134 ? 7.615 -3.442 -3.096 1.00 97.94 134 MET A CA 1
ATOM 980 C C . MET A 1 134 ? 6.878 -4.383 -2.144 1.00 97.94 134 MET A C 1
ATOM 982 O O . MET A 1 134 ? 5.953 -3.984 -1.447 1.00 97.94 134 MET A O 1
ATOM 986 N N . SER A 1 135 ? 7.341 -5.629 -2.103 1.00 95.75 135 SER A N 1
ATOM 987 C CA . SER A 1 135 ? 7.058 -6.615 -1.055 1.00 95.75 135 SER A CA 1
ATOM 988 C C . SER A 1 135 ? 8.313 -7.468 -0.829 1.00 95.75 135 SER A C 1
ATOM 990 O O . SER A 1 135 ? 9.362 -7.165 -1.400 1.00 95.75 135 SER A O 1
ATOM 992 N N . ALA A 1 136 ? 8.240 -8.521 -0.010 1.00 91.31 136 ALA A N 1
ATOM 993 C CA . ALA A 1 136 ? 9.378 -9.371 0.357 1.00 91.31 136 ALA A CA 1
ATOM 994 C C . ALA A 1 136 ? 10.258 -9.796 -0.840 1.00 91.31 136 ALA A C 1
ATOM 996 O O . ALA A 1 136 ? 9.952 -10.754 -1.544 1.00 91.31 136 ALA A O 1
ATOM 997 N N . GLY A 1 137 ? 11.372 -9.083 -1.054 1.00 93.44 137 GLY A N 1
ATOM 998 C CA . GLY A 1 137 ? 12.344 -9.350 -2.121 1.00 93.44 137 GLY A CA 1
ATOM 999 C C . GLY A 1 137 ? 11.877 -9.030 -3.548 1.00 93.44 137 GLY A C 1
ATOM 1000 O O . GLY A 1 137 ? 12.636 -9.260 -4.490 1.00 93.44 137 GLY A O 1
ATOM 1001 N N . VAL A 1 138 ? 10.677 -8.475 -3.727 1.00 98.06 138 VAL A N 1
ATOM 1002 C CA . VAL A 1 138 ? 10.057 -8.228 -5.038 1.00 98.06 138 VAL A CA 1
ATOM 1003 C C . VAL A 1 138 ? 9.756 -6.744 -5.212 1.00 98.06 138 VAL A C 1
ATOM 1005 O O . VAL A 1 138 ? 9.235 -6.100 -4.301 1.00 98.06 138 VAL A O 1
ATOM 1008 N N . GLN A 1 139 ? 10.059 -6.200 -6.388 1.00 98.75 139 GLN A N 1
ATOM 1009 C CA . GLN A 1 139 ? 9.802 -4.804 -6.742 1.00 98.75 139 GLN A CA 1
ATOM 1010 C C . GLN A 1 139 ? 8.932 -4.737 -7.995 1.00 98.75 139 GLN A C 1
ATOM 1012 O O . GLN A 1 139 ? 9.035 -5.590 -8.875 1.00 98.75 139 GLN A O 1
ATOM 1017 N N . VAL A 1 140 ? 8.107 -3.703 -8.099 1.00 98.88 140 VAL A N 1
ATOM 1018 C CA . VAL A 1 140 ? 7.307 -3.406 -9.290 1.00 98.88 140 VAL A CA 1
ATOM 1019 C C . VAL A 1 140 ? 7.364 -1.932 -9.640 1.00 98.88 140 VAL A C 1
ATOM 1021 O O . VAL A 1 140 ? 7.662 -1.088 -8.793 1.00 98.88 140 VAL A O 1
ATOM 1024 N N . GLY A 1 141 ? 7.093 -1.623 -10.901 1.00 98.81 141 GLY A N 1
ATOM 1025 C CA . GLY A 1 141 ? 7.249 -0.280 -11.430 1.00 98.81 141 GLY A CA 1
ATOM 1026 C C . GLY A 1 141 ? 7.086 -0.242 -12.939 1.00 98.81 141 GLY A C 1
ATOM 1027 O O . GLY A 1 141 ? 6.250 -0.955 -13.507 1.00 98.81 141 GLY A O 1
ATOM 1028 N N . PHE A 1 142 ? 7.901 0.579 -13.592 1.00 98.62 142 PHE A N 1
ATOM 1029 C CA . PHE A 1 142 ? 7.982 0.625 -15.048 1.00 98.62 142 PHE A CA 1
ATOM 1030 C C . PHE A 1 142 ? 9.412 0.858 -15.540 1.00 98.62 142 PHE A C 1
ATOM 1032 O O . PHE A 1 142 ? 10.268 1.355 -14.805 1.00 98.62 142 PHE A O 1
ATOM 1039 N N . ALA A 1 143 ? 9.646 0.529 -16.805 1.00 98.19 143 ALA A N 1
ATOM 1040 C CA . ALA A 1 143 ? 10.817 0.930 -17.570 1.00 98.19 143 ALA A CA 1
ATOM 1041 C C . ALA A 1 143 ? 10.405 1.344 -18.984 1.00 98.19 143 ALA A C 1
ATOM 1043 O O . ALA A 1 143 ? 9.397 0.877 -19.511 1.00 98.19 143 ALA A O 1
ATOM 1044 N N . GLU A 1 144 ? 11.159 2.249 -19.589 1.00 96.06 144 GLU A N 1
ATOM 1045 C CA . GLU A 1 144 ? 10.845 2.780 -20.907 1.00 96.06 144 GLU A CA 1
ATOM 1046 C C . GLU A 1 144 ? 11.456 1.919 -22.027 1.00 96.06 144 GLU A C 1
ATOM 1048 O O . GLU A 1 144 ? 12.642 1.573 -22.012 1.00 96.06 144 GLU A O 1
ATOM 1053 N N . VAL A 1 145 ? 10.635 1.601 -23.030 1.00 94.31 145 VAL A N 1
ATOM 1054 C CA . VAL A 1 145 ? 11.039 0.951 -24.281 1.00 94.31 145 VAL A CA 1
ATOM 1055 C C . VAL A 1 145 ? 10.641 1.869 -25.435 1.00 94.31 145 VAL A C 1
ATOM 1057 O O . VAL A 1 145 ? 9.462 2.076 -25.727 1.00 94.31 145 VAL A O 1
ATOM 1060 N N . GLY A 1 146 ? 11.628 2.467 -26.097 1.00 90.75 146 GLY A N 1
ATOM 1061 C CA . GLY A 1 146 ? 11.408 3.517 -27.085 1.00 90.75 146 GLY A CA 1
ATOM 1062 C C . GLY A 1 146 ? 10.889 4.793 -26.424 1.00 90.75 146 GLY A C 1
ATOM 1063 O O . GLY A 1 146 ? 11.671 5.534 -25.848 1.00 90.75 146 GLY A O 1
ATOM 1064 N N . ILE A 1 147 ? 9.587 5.050 -26.541 1.00 86.62 147 ILE A N 1
ATOM 1065 C CA . ILE A 1 147 ? 8.905 6.198 -25.910 1.00 86.62 147 ILE A CA 1
ATOM 1066 C C . ILE A 1 147 ? 7.749 5.760 -24.999 1.00 86.62 147 ILE A C 1
ATOM 1068 O O . ILE A 1 147 ? 6.916 6.582 -24.622 1.00 86.62 147 ILE A O 1
ATOM 1072 N N . LEU A 1 148 ? 7.624 4.454 -24.741 1.00 91.75 148 LEU A N 1
ATOM 1073 C CA . LEU A 1 148 ? 6.485 3.850 -24.052 1.00 91.75 148 LEU A CA 1
ATOM 1074 C C . LEU A 1 148 ? 6.919 3.282 -22.705 1.00 91.75 148 LEU A C 1
ATOM 1076 O O . LEU A 1 148 ? 7.985 2.679 -22.596 1.00 91.75 148 LEU A O 1
ATOM 1080 N N . HIS A 1 149 ? 6.068 3.414 -21.687 1.00 94.81 149 HIS A N 1
ATOM 1081 C CA . HIS A 1 149 ? 6.300 2.756 -20.401 1.00 94.81 149 HIS A CA 1
ATOM 1082 C C . HIS A 1 149 ? 5.802 1.311 -20.428 1.00 94.81 149 HIS A C 1
ATOM 1084 O O . HIS A 1 149 ? 4.623 1.044 -20.685 1.00 94.81 149 HIS A O 1
ATOM 1090 N N . HIS A 1 150 ? 6.694 0.393 -20.090 1.00 98.06 150 HIS A N 1
ATOM 1091 C CA . HIS A 1 150 ? 6.423 -1.020 -19.886 1.00 98.06 150 HIS A CA 1
ATOM 1092 C C . HIS A 1 150 ? 6.413 -1.313 -18.385 1.00 98.06 150 HIS A C 1
ATOM 1094 O O . HIS A 1 150 ? 7.349 -0.955 -17.671 1.00 98.06 150 HIS A O 1
ATOM 1100 N N . ALA A 1 151 ? 5.349 -1.950 -17.894 1.00 98.69 151 ALA A N 1
ATOM 1101 C CA . ALA A 1 151 ? 5.257 -2.384 -16.511 1.00 98.69 151 ALA A CA 1
ATOM 1102 C C . ALA A 1 151 ? 6.350 -3.421 -16.256 1.00 98.69 151 ALA A C 1
ATOM 1104 O O . ALA A 1 151 ? 6.556 -4.317 -17.068 1.00 98.69 151 ALA A O 1
ATOM 1105 N N . ALA A 1 152 ? 7.045 -3.303 -15.133 1.00 98.75 152 ALA A N 1
ATOM 1106 C CA . ALA A 1 152 ? 8.198 -4.136 -14.835 1.00 98.75 152 ALA A CA 1
ATOM 1107 C C . ALA A 1 152 ? 8.078 -4.767 -13.446 1.00 98.75 152 ALA A C 1
ATOM 1109 O O . ALA A 1 152 ? 7.545 -4.159 -12.512 1.00 98.75 152 ALA A O 1
ATOM 1110 N N . LEU A 1 153 ? 8.582 -5.995 -13.336 1.00 98.75 153 LEU A N 1
ATOM 1111 C CA . LEU A 1 153 ? 8.681 -6.790 -12.116 1.00 98.75 153 LEU A CA 1
ATOM 1112 C C . LEU A 1 153 ? 10.136 -7.208 -11.916 1.00 98.75 153 LEU A C 1
ATOM 1114 O O . LEU A 1 153 ? 10.726 -7.791 -12.817 1.00 98.75 153 LEU A O 1
ATOM 1118 N N . TRP A 1 154 ? 10.701 -6.968 -10.737 1.00 98.69 154 TRP A N 1
ATOM 1119 C CA . TRP A 1 154 ? 12.056 -7.388 -10.376 1.00 98.69 154 TRP A CA 1
ATOM 1120 C C . TRP A 1 154 ? 12.038 -8.292 -9.144 1.00 98.69 154 TRP A C 1
ATOM 1122 O O . TRP A 1 154 ? 11.191 -8.149 -8.261 1.00 98.69 154 TRP A O 1
ATOM 1132 N N . THR A 1 155 ? 13.034 -9.171 -9.045 1.00 97.19 155 THR A N 1
ATOM 1133 C CA . THR A 1 155 ? 13.365 -9.942 -7.840 1.00 97.19 155 THR A CA 1
ATOM 1134 C C . THR A 1 155 ? 14.780 -9.587 -7.370 1.00 97.19 155 THR A C 1
ATOM 1136 O O . THR A 1 155 ? 15.725 -10.369 -7.498 1.00 97.19 155 THR A O 1
ATOM 1139 N N . GLY A 1 156 ? 14.949 -8.355 -6.887 1.00 94.69 156 GLY A N 1
ATOM 1140 C CA . GLY A 1 156 ? 16.152 -7.879 -6.197 1.00 94.69 156 GLY A CA 1
ATOM 1141 C C . GLY A 1 156 ? 17.355 -7.530 -7.078 1.00 94.69 156 GLY A C 1
ATOM 1142 O O . GLY A 1 156 ? 18.361 -7.067 -6.550 1.00 94.69 156 GLY A O 1
ATOM 1143 N N . THR A 1 157 ? 17.285 -7.724 -8.400 1.00 96.75 157 THR A N 1
ATOM 1144 C CA . THR A 1 157 ? 18.371 -7.355 -9.330 1.00 96.75 157 THR A CA 1
ATOM 1145 C C . THR A 1 157 ? 17.848 -6.799 -10.654 1.00 96.75 157 THR A C 1
ATOM 1147 O O . THR A 1 157 ? 16.783 -7.200 -11.121 1.00 96.75 157 THR A O 1
ATOM 1150 N N . ALA A 1 158 ? 18.628 -5.949 -11.327 1.00 97.44 158 ALA A N 1
ATOM 1151 C CA . ALA A 1 158 ? 18.307 -5.440 -12.666 1.00 97.44 158 ALA A CA 1
ATOM 1152 C C . ALA A 1 158 ? 18.104 -6.552 -13.719 1.00 97.44 158 ALA A C 1
ATOM 1154 O O . ALA A 1 158 ? 17.223 -6.462 -14.572 1.00 97.44 158 ALA A O 1
ATOM 1155 N N . SER A 1 159 ? 18.894 -7.631 -13.655 1.00 96.94 159 SER A N 1
ATOM 1156 C CA . SER A 1 159 ? 18.814 -8.758 -14.597 1.00 96.94 159 SER A CA 1
ATOM 1157 C C . SER A 1 159 ? 17.597 -9.657 -14.381 1.00 96.94 159 SER A C 1
ATOM 1159 O O . SER A 1 159 ? 17.228 -10.394 -15.289 1.00 96.94 159 SER A O 1
ATOM 1161 N N . SER A 1 160 ? 16.966 -9.593 -13.206 1.00 97.75 160 SER A N 1
ATOM 1162 C CA . SER A 1 160 ? 15.729 -10.328 -12.916 1.00 97.75 160 SER A CA 1
ATOM 1163 C C . SER A 1 160 ? 14.465 -9.675 -13.479 1.00 97.75 160 SER A C 1
ATOM 1165 O O . SER A 1 160 ? 13.379 -10.218 -13.301 1.00 97.75 160 SER A O 1
ATOM 1167 N N . ALA A 1 161 ? 14.592 -8.512 -14.125 1.00 98.25 161 ALA A N 1
ATOM 1168 C CA . ALA A 1 161 ? 13.461 -7.744 -14.617 1.00 98.25 161 ALA A CA 1
ATOM 1169 C C . ALA A 1 161 ? 12.628 -8.520 -15.651 1.00 98.25 161 ALA A C 1
ATOM 1171 O O . ALA A 1 161 ? 13.130 -8.888 -16.716 1.00 98.25 161 ALA A O 1
ATOM 1172 N N . ILE A 1 162 ? 11.337 -8.675 -15.379 1.00 98.38 162 ILE A N 1
ATOM 1173 C CA . ILE A 1 162 ? 10.327 -9.233 -16.277 1.00 98.38 162 ILE A CA 1
ATOM 1174 C C . ILE A 1 162 ? 9.457 -8.090 -16.800 1.00 98.38 162 ILE A C 1
ATOM 1176 O O . ILE A 1 162 ? 8.984 -7.260 -16.021 1.00 98.38 162 ILE A O 1
ATOM 1180 N N . ASP A 1 163 ? 9.236 -8.073 -18.112 1.00 98.19 163 ASP A N 1
ATOM 1181 C CA . ASP A 1 163 ? 8.293 -7.169 -18.767 1.00 98.19 163 ASP A CA 1
ATOM 1182 C C . ASP A 1 163 ? 6.853 -7.701 -18.615 1.00 98.19 163 ASP A C 1
ATOM 1184 O O . ASP A 1 163 ? 6.528 -8.819 -19.031 1.00 98.19 163 ASP A O 1
ATOM 1188 N N . LEU A 1 164 ? 5.993 -6.907 -17.977 1.00 98.56 164 LEU A N 1
ATOM 1189 C CA . LEU A 1 164 ? 4.570 -7.180 -17.764 1.00 98.56 164 LEU A CA 1
ATOM 1190 C C . LEU A 1 164 ? 3.673 -6.471 -18.794 1.00 98.56 164 LEU A C 1
ATOM 1192 O O . LEU A 1 164 ? 2.447 -6.569 -18.693 1.00 98.56 164 LEU A O 1
ATOM 1196 N N . HIS A 1 165 ? 4.247 -5.755 -19.764 1.00 97.88 165 HIS A N 1
ATOM 1197 C CA . HIS A 1 165 ? 3.505 -4.988 -20.759 1.00 97.88 165 HIS A CA 1
ATOM 1198 C C . HIS A 1 165 ? 2.610 -5.888 -21.632 1.00 97.88 165 HIS A C 1
ATOM 1200 O O . HIS A 1 165 ? 3.109 -6.787 -22.318 1.00 97.88 165 HIS A O 1
ATOM 1206 N N . PRO A 1 166 ? 1.284 -5.661 -21.647 1.00 96.62 166 PRO A N 1
ATOM 1207 C CA . PRO A 1 166 ? 0.379 -6.380 -22.539 1.00 96.62 166 PRO A CA 1
ATOM 1208 C C . PRO A 1 166 ? 0.639 -6.033 -24.010 1.00 96.62 166 PRO A C 1
ATOM 1210 O O . PRO A 1 166 ? 0.871 -4.876 -24.347 1.00 96.62 166 PRO A O 1
ATOM 1213 N N . SER A 1 167 ? 0.541 -7.014 -24.912 1.00 93.81 167 SER A N 1
ATOM 1214 C CA . SER A 1 167 ? 0.817 -6.813 -26.347 1.00 93.81 167 SER A CA 1
ATOM 1215 C C . SER A 1 167 ? -0.169 -5.879 -27.057 1.00 93.81 167 SER A C 1
ATOM 1217 O O . SER A 1 167 ? 0.119 -5.391 -28.146 1.00 93.81 167 SER A O 1
ATOM 1219 N N . ASP A 1 168 ? -1.353 -5.676 -26.479 1.00 93.56 168 ASP A N 1
ATOM 1220 C CA . ASP A 1 168 ? -2.382 -4.746 -26.945 1.00 93.56 168 ASP A CA 1
ATOM 1221 C C . ASP A 1 168 ? -2.336 -3.390 -26.207 1.00 93.56 168 ASP A C 1
ATOM 1223 O O . ASP A 1 168 ? -3.273 -2.591 -26.313 1.00 93.56 168 ASP A O 1
ATOM 1227 N N . GLY A 1 169 ? -1.264 -3.130 -25.451 1.00 93.31 169 GLY A N 1
ATOM 1228 C CA . GLY A 1 169 ? -1.044 -1.913 -24.682 1.00 93.31 169 GLY A CA 1
ATOM 1229 C C . GLY A 1 169 ? -0.203 -0.850 -25.398 1.00 93.31 169 GLY A C 1
ATOM 1230 O O . GLY A 1 169 ? 0.532 -1.126 -26.339 1.00 93.31 169 GLY A O 1
ATOM 1231 N N . VAL A 1 170 ? -0.321 0.396 -24.933 1.00 94.00 170 VAL A N 1
ATOM 1232 C CA . VAL A 1 170 ? 0.560 1.528 -25.295 1.00 94.00 170 VAL A CA 1
ATOM 1233 C C . VAL A 1 170 ? 1.325 2.083 -24.096 1.00 94.00 170 VAL A C 1
ATOM 1235 O O . VAL A 1 170 ? 2.429 2.581 -24.245 1.00 94.00 170 VAL A O 1
ATOM 1238 N N . TRP A 1 171 ? 0.758 1.986 -22.896 1.00 95.50 171 TRP A N 1
ATOM 1239 C CA . TRP A 1 171 ? 1.400 2.398 -21.649 1.00 95.50 171 TRP A CA 1
ATOM 1240 C C . TRP A 1 171 ? 1.051 1.382 -20.585 1.00 95.50 171 TRP A C 1
ATOM 1242 O O . TRP A 1 171 ? -0.084 0.920 -20.543 1.00 95.50 171 TRP A O 1
ATOM 1252 N N . SER A 1 172 ? 1.979 1.056 -19.700 1.00 98.19 172 SER A N 1
ATOM 1253 C CA . SER A 1 172 ? 1.689 0.235 -18.531 1.00 98.19 172 SER A CA 1
ATOM 1254 C C . SER A 1 172 ? 2.648 0.549 -17.397 1.00 98.19 172 SER A C 1
ATOM 1256 O O . SER A 1 172 ? 3.815 0.860 -17.633 1.00 98.19 172 SER A O 1
ATOM 1258 N N . ALA A 1 173 ? 2.156 0.439 -16.172 1.00 98.62 173 ALA A N 1
ATOM 1259 C CA . ALA A 1 173 ? 2.969 0.507 -14.970 1.00 98.62 173 ALA A CA 1
ATOM 1260 C C . ALA A 1 173 ? 2.366 -0.402 -13.901 1.00 98.62 173 ALA A C 1
ATOM 1262 O O . ALA A 1 173 ? 1.141 -0.461 -13.752 1.00 98.62 173 ALA A O 1
ATOM 1263 N N . ALA A 1 174 ? 3.225 -1.073 -13.140 1.00 98.81 174 ALA A N 1
ATOM 1264 C CA . ALA A 1 174 ? 2.838 -1.793 -11.937 1.00 98.81 174 ALA A CA 1
ATOM 1265 C C . ALA A 1 174 ? 3.165 -0.929 -10.705 1.00 98.81 174 ALA A C 1
ATOM 1267 O O . ALA A 1 174 ? 4.255 -0.380 -10.593 1.00 98.81 174 ALA A O 1
ATOM 1268 N N . HIS A 1 175 ? 2.199 -0.769 -9.805 1.00 98.69 175 HIS A N 1
ATOM 1269 C CA . HIS A 1 175 ? 2.265 0.113 -8.636 1.00 98.69 175 HIS A CA 1
ATOM 1270 C C . HIS A 1 175 ? 2.321 -0.647 -7.309 1.00 98.69 175 HIS A C 1
ATOM 1272 O O . HIS A 1 175 ? 2.946 -0.168 -6.371 1.00 98.69 175 HIS A O 1
ATOM 1278 N N . GLY A 1 176 ? 1.697 -1.823 -7.228 1.00 98.56 176 GLY A N 1
ATOM 1279 C CA . GLY A 1 176 ? 1.624 -2.609 -5.999 1.00 98.56 176 GLY A CA 1
ATOM 1280 C C . GLY A 1 176 ? 1.977 -4.067 -6.247 1.00 98.56 176 GLY A C 1
ATOM 1281 O O . GLY A 1 176 ? 1.740 -4.596 -7.333 1.00 98.56 176 GLY A O 1
ATOM 1282 N N . VAL A 1 177 ? 2.543 -4.727 -5.240 1.00 98.56 177 VAL A N 1
ATOM 1283 C CA . VAL A 1 177 ? 2.862 -6.154 -5.295 1.00 98.56 177 VAL A CA 1
ATOM 1284 C C . VAL A 1 177 ? 2.659 -6.789 -3.930 1.00 98.56 177 VAL A C 1
ATOM 1286 O O . VAL A 1 177 ? 3.068 -6.231 -2.918 1.00 98.56 177 VAL A O 1
ATOM 1289 N N . TRP A 1 178 ? 2.030 -7.959 -3.898 1.00 97.62 178 TRP A N 1
ATOM 1290 C CA . TRP A 1 178 ? 1.869 -8.746 -2.681 1.00 97.62 178 TRP A CA 1
ATOM 1291 C C . TRP A 1 178 ? 1.680 -10.215 -3.034 1.00 97.62 178 TRP A C 1
ATOM 1293 O O . TRP A 1 178 ? 0.842 -10.544 -3.870 1.00 97.62 178 TRP A O 1
ATOM 1303 N N . SER A 1 179 ? 2.428 -11.109 -2.381 1.00 93.12 179 SER A N 1
ATOM 1304 C CA . SER A 1 179 ? 2.243 -12.566 -2.502 1.00 93.12 179 SER A CA 1
ATOM 1305 C C . SER A 1 179 ? 2.142 -13.057 -3.964 1.00 93.12 179 SER A C 1
ATOM 1307 O O . SER A 1 179 ? 1.213 -13.759 -4.352 1.00 93.12 179 SER A O 1
ATOM 1309 N N . GLY A 1 180 ? 3.077 -12.619 -4.817 1.00 92.88 180 GLY A N 1
ATOM 1310 C CA . GLY A 1 180 ? 3.140 -13.025 -6.229 1.00 92.88 180 GLY A CA 1
ATOM 1311 C C . GLY A 1 180 ? 2.130 -12.352 -7.169 1.00 92.88 180 GLY A C 1
ATOM 1312 O O . GLY A 1 180 ? 2.204 -12.573 -8.376 1.00 92.88 180 GLY A O 1
ATOM 1313 N N . GLN A 1 181 ? 1.248 -11.492 -6.659 1.00 98.31 181 GLN A N 1
ATOM 1314 C CA . GLN A 1 181 ? 0.311 -10.689 -7.447 1.00 98.31 181 GLN A CA 1
ATOM 1315 C C . GLN A 1 181 ? 0.841 -9.267 -7.634 1.00 98.31 181 GLN A C 1
ATOM 1317 O O . GLN A 1 181 ? 1.354 -8.680 -6.682 1.00 98.31 181 GLN A O 1
ATOM 1322 N N . GLN A 1 182 ? 0.697 -8.698 -8.831 1.00 98.69 182 GLN A N 1
ATOM 1323 C CA . GLN A 1 182 ? 1.063 -7.311 -9.134 1.00 98.69 182 GLN A CA 1
ATOM 1324 C C . GLN A 1 182 ? -0.171 -6.539 -9.577 1.00 98.69 182 GLN A C 1
ATOM 1326 O O . GLN A 1 182 ? -0.975 -7.061 -10.339 1.00 98.69 182 GLN A O 1
ATOM 1331 N N . VAL A 1 183 ? -0.303 -5.286 -9.158 1.00 98.88 183 VAL A N 1
ATOM 1332 C CA . VAL A 1 183 ? -1.396 -4.408 -9.586 1.00 98.88 183 VAL A CA 1
ATOM 1333 C C . VAL A 1 183 ? -0.879 -3.124 -10.185 1.00 98.88 183 VAL A C 1
ATOM 1335 O O . VAL A 1 183 ? 0.217 -2.670 -9.866 1.00 98.88 183 VAL A O 1
ATOM 1338 N N . GLY A 1 184 ? -1.682 -2.523 -11.049 1.00 98.81 184 GLY A N 1
ATOM 1339 C CA . GLY A 1 184 ? -1.304 -1.315 -11.757 1.00 98.81 184 GLY A CA 1
ATOM 1340 C C . GLY A 1 184 ? -2.329 -0.944 -12.809 1.00 98.81 184 GLY A C 1
ATOM 1341 O O . GLY A 1 184 ? -3.542 -1.068 -12.605 1.00 98.81 184 GLY A O 1
ATOM 1342 N N . TYR A 1 185 ? -1.832 -0.509 -13.959 1.00 98.56 185 TYR A N 1
ATOM 1343 C CA . TYR A 1 185 ? -2.668 -0.270 -15.122 1.00 98.56 185 TYR A CA 1
ATOM 1344 C C . TYR A 1 185 ? -1.935 -0.536 -16.433 1.00 98.56 185 TYR A C 1
ATOM 1346 O O . TYR A 1 185 ? -0.706 -0.468 -16.496 1.00 98.56 185 TYR A O 1
ATOM 1354 N N . TYR A 1 186 ? -2.710 -0.756 -17.493 1.00 97.62 186 TYR A N 1
ATOM 1355 C CA . TYR A 1 186 ? -2.254 -0.566 -18.868 1.00 97.62 186 TYR A CA 1
ATOM 1356 C C . TYR A 1 186 ? -3.282 0.232 -19.671 1.00 97.62 186 TYR A C 1
ATOM 1358 O O . TYR A 1 186 ? -4.475 0.161 -19.398 1.00 97.62 186 TYR A O 1
ATOM 1366 N N . ALA A 1 187 ? -2.835 1.016 -20.643 1.00 96.81 187 ALA A N 1
ATOM 1367 C CA . ALA A 1 187 ? -3.688 1.717 -21.592 1.00 96.81 187 ALA A CA 1
ATOM 1368 C C . ALA A 1 187 ? -3.727 0.945 -22.910 1.00 96.81 187 ALA A C 1
ATOM 1370 O O . ALA A 1 187 ? -2.672 0.574 -23.422 1.00 96.81 187 ALA A O 1
ATOM 1371 N N . ARG A 1 188 ? -4.922 0.711 -23.459 1.00 93.75 188 ARG A N 1
ATOM 1372 C CA . ARG A 1 188 ? -5.109 -0.083 -24.686 1.00 93.75 188 ARG A CA 1
ATOM 1373 C C . ARG A 1 188 ? -4.739 0.699 -25.940 1.00 93.75 188 ARG A C 1
ATOM 1375 O O . ARG A 1 188 ? -5.002 1.895 -26.024 1.00 93.75 188 ARG A O 1
ATOM 1382 N N . ILE A 1 189 ? -4.254 0.005 -26.966 1.00 93.75 189 ILE A N 1
ATOM 1383 C CA . ILE A 1 189 ? -4.027 0.581 -28.303 1.00 93.75 189 ILE A CA 1
ATOM 1384 C C . ILE A 1 189 ? -5.334 1.094 -28.927 1.00 93.75 189 ILE A C 1
ATOM 1386 O O . ILE A 1 189 ? -5.330 2.109 -29.617 1.00 93.75 189 ILE A O 1
ATOM 1390 N N . SER A 1 190 ? -6.455 0.405 -28.696 1.00 93.25 190 SER A N 1
ATOM 1391 C CA . SER A 1 190 ? -7.724 0.678 -29.384 1.00 93.25 190 SER A CA 1
ATOM 1392 C C . SER A 1 190 ? -8.330 2.046 -29.075 1.00 93.25 190 SER A C 1
ATOM 1394 O O . SER A 1 190 ? -9.011 2.613 -29.925 1.00 93.25 190 SER A O 1
ATOM 1396 N N . ASP A 1 191 ? -8.128 2.553 -27.860 1.00 92.19 191 ASP A N 1
ATOM 1397 C CA . ASP A 1 191 ? -8.782 3.772 -27.372 1.00 92.19 191 ASP A CA 1
ATOM 1398 C C . ASP A 1 191 ? -7.938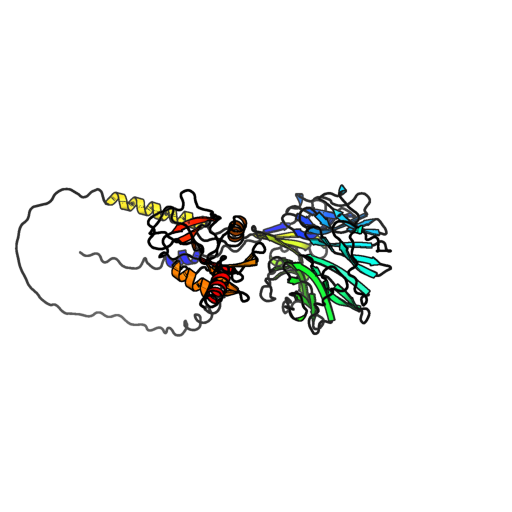 4.615 -26.406 1.00 92.19 191 ASP A C 1
ATOM 1400 O O . ASP A 1 191 ? -8.357 5.708 -26.031 1.00 92.19 191 ASP A O 1
ATOM 1404 N N . GLY A 1 192 ? -6.757 4.144 -25.998 1.00 92.25 192 GLY A N 1
ATOM 1405 C CA . GLY A 1 192 ? -5.887 4.842 -25.052 1.00 92.25 192 GLY A CA 1
ATOM 1406 C C . GLY A 1 192 ? -6.401 4.865 -23.608 1.00 92.25 192 GLY A C 1
ATOM 1407 O O . GLY A 1 192 ? -5.806 5.539 -22.767 1.00 92.25 192 GLY A O 1
ATOM 1408 N N . LEU A 1 193 ? -7.484 4.148 -23.289 1.00 93.69 193 LEU A N 1
ATOM 1409 C CA . LEU A 1 193 ? -8.093 4.167 -21.957 1.00 93.69 193 LEU A CA 1
ATOM 1410 C C . LEU A 1 193 ? -7.332 3.258 -20.988 1.00 93.69 193 LEU A C 1
ATOM 1412 O O . LEU A 1 193 ? -7.054 2.101 -21.318 1.00 93.69 193 LEU A O 1
ATOM 1416 N N . SER A 1 194 ? -7.034 3.746 -19.773 1.00 96.88 194 SER A N 1
ATOM 1417 C CA . SER A 1 194 ? -6.342 2.931 -18.762 1.00 96.88 194 SER A CA 1
ATOM 1418 C C . SER A 1 194 ? -7.290 1.896 -18.156 1.00 96.88 194 SER A C 1
ATOM 1420 O O . SER A 1 194 ? -8.431 2.192 -17.792 1.00 96.88 194 SER A O 1
ATOM 1422 N N . GLN A 1 195 ? -6.794 0.673 -18.036 1.00 97.38 195 GLN A N 1
ATOM 1423 C CA . GLN A 1 195 ? -7.452 -0.449 -17.397 1.00 97.38 195 GLN A CA 1
ATOM 1424 C C . GLN A 1 195 ? -6.733 -0.760 -16.085 1.00 97.38 195 GLN A C 1
ATOM 1426 O O . GLN A 1 195 ? -5.534 -1.043 -16.095 1.00 97.38 195 GLN A O 1
ATOM 1431 N N . ALA A 1 196 ? -7.452 -0.749 -14.964 1.00 98.62 196 ALA A N 1
ATOM 1432 C CA . ALA A 1 196 ? -6.958 -1.287 -13.707 1.00 98.62 196 ALA A CA 1
ATOM 1433 C C . ALA A 1 196 ? -6.637 -2.768 -13.915 1.00 98.62 196 ALA A C 1
ATOM 1435 O O . ALA A 1 196 ? -7.439 -3.516 -14.477 1.00 98.62 196 ALA A O 1
ATOM 1436 N N . SER A 1 197 ? -5.436 -3.167 -13.517 1.00 98.50 197 SER A N 1
ATOM 1437 C CA . SER A 1 197 ? -4.830 -4.422 -13.956 1.00 98.50 197 SER A CA 1
ATOM 1438 C C . SER A 1 197 ? -4.267 -5.204 -12.789 1.00 98.50 197 SER A C 1
ATOM 1440 O O . SER A 1 197 ? -3.693 -4.612 -11.874 1.00 98.50 197 SER A O 1
ATOM 1442 N N . LEU A 1 198 ? -4.412 -6.523 -12.862 1.00 98.75 198 LEU A N 1
ATOM 1443 C CA . LEU A 1 198 ? -3.810 -7.511 -11.978 1.00 98.75 198 LEU A CA 1
ATOM 1444 C C . LEU A 1 198 ? -2.990 -8.492 -12.827 1.00 98.75 198 LEU A C 1
ATOM 1446 O O . LEU A 1 198 ? -3.509 -9.045 -13.789 1.00 98.75 198 LEU A O 1
ATOM 1450 N N . TRP A 1 199 ? -1.732 -8.726 -12.466 1.00 98.81 199 TRP A N 1
ATOM 1451 C CA . TRP A 1 199 ? -0.857 -9.725 -13.082 1.00 98.81 199 TRP A CA 1
ATOM 1452 C C . TRP A 1 199 ? -0.423 -10.777 -12.054 1.00 98.81 199 TRP A C 1
ATOM 1454 O O . TRP A 1 199 ? -0.367 -10.511 -10.851 1.00 98.81 199 TRP A O 1
ATOM 1464 N N . LEU A 1 200 ? -0.079 -11.964 -12.555 1.00 97.62 200 LEU A N 1
ATOM 1465 C CA . LEU A 1 200 ? 0.518 -13.099 -11.846 1.00 97.62 200 LEU A CA 1
ATOM 1466 C C . LEU A 1 200 ? 1.903 -13.412 -12.443 1.00 97.62 200 LEU A C 1
ATOM 1468 O O . LEU A 1 200 ? 2.158 -14.494 -12.975 1.00 97.62 200 LEU A O 1
ATOM 1472 N N . GLY A 1 201 ? 2.792 -12.420 -12.422 1.00 97.00 201 GLY A N 1
ATOM 1473 C CA . GLY A 1 201 ? 4.202 -12.546 -12.798 1.00 97.00 201 GLY A CA 1
ATOM 1474 C C . GLY A 1 201 ? 4.512 -12.485 -14.295 1.00 97.00 201 GLY A C 1
ATOM 1475 O O . GLY A 1 201 ? 5.684 -12.495 -14.660 1.00 97.00 201 GLY A O 1
ATOM 1476 N N . THR A 1 202 ? 3.508 -12.414 -15.174 1.00 97.81 202 THR A N 1
ATOM 1477 C CA . THR A 1 202 ? 3.711 -12.336 -16.634 1.00 97.81 202 THR A CA 1
ATOM 1478 C C . THR A 1 202 ? 2.688 -11.425 -17.310 1.00 97.81 202 THR A C 1
ATOM 1480 O O . THR A 1 202 ? 1.551 -11.327 -16.848 1.00 97.81 202 THR A O 1
ATOM 1483 N N . ALA A 1 203 ? 3.028 -10.836 -18.459 1.00 97.69 203 ALA A N 1
ATOM 1484 C CA . ALA A 1 203 ? 2.078 -10.053 -19.259 1.00 97.69 203 ALA A CA 1
ATOM 1485 C C . ALA A 1 203 ? 0.814 -10.851 -19.653 1.00 97.69 203 ALA A C 1
ATOM 1487 O O . ALA A 1 203 ? -0.295 -10.328 -19.607 1.00 97.69 203 ALA A O 1
ATOM 1488 N N . ALA A 1 204 ? 0.965 -12.142 -19.979 1.00 96.94 204 ALA A N 1
ATOM 1489 C CA . ALA A 1 204 ? -0.138 -13.014 -20.399 1.00 96.94 204 ALA A CA 1
ATOM 1490 C C . ALA A 1 204 ? -1.136 -13.353 -19.275 1.00 96.94 204 ALA A C 1
ATOM 1492 O O . ALA A 1 204 ? -2.249 -13.789 -19.553 1.00 96.94 204 ALA A O 1
ATOM 1493 N N . SER A 1 205 ? -0.745 -13.162 -18.013 1.00 97.88 205 SER A N 1
ATOM 1494 C CA . SER A 1 205 ? -1.594 -13.418 -16.842 1.00 97.88 205 SER A CA 1
ATOM 1495 C C . SER A 1 205 ? -2.512 -12.252 -16.461 1.00 97.88 205 SER A C 1
ATOM 1497 O O . SER A 1 205 ? -3.143 -12.292 -15.407 1.00 97.88 205 SER A O 1
ATOM 1499 N N . LEU A 1 206 ? -2.559 -11.208 -17.292 1.00 97.88 206 LEU A N 1
ATOM 1500 C CA . LEU A 1 206 ? -3.342 -10.005 -17.054 1.00 97.88 206 LEU A CA 1
ATOM 1501 C C . LEU A 1 206 ? -4.829 -10.320 -16.818 1.00 97.88 206 LEU A C 1
ATOM 1503 O O . LEU A 1 206 ? -5.504 -10.931 -17.647 1.00 97.88 206 LEU A O 1
ATOM 1507 N N . VAL A 1 207 ? -5.354 -9.777 -15.725 1.00 97.94 207 VAL A N 1
ATOM 1508 C CA . VAL A 1 207 ? -6.776 -9.691 -15.403 1.00 97.94 207 VAL A CA 1
ATOM 1509 C C . VAL A 1 207 ? -7.166 -8.218 -15.304 1.00 97.94 207 VAL A C 1
ATOM 1511 O O . VAL A 1 207 ? -6.553 -7.446 -14.566 1.00 97.94 207 VAL A O 1
ATOM 1514 N N . VAL A 1 208 ? -8.208 -7.824 -16.038 1.00 97.31 208 VAL A N 1
ATOM 1515 C CA . VAL A 1 208 ? -8.760 -6.463 -15.998 1.00 97.31 208 VAL A CA 1
ATOM 1516 C C . VAL A 1 208 ? -9.762 -6.331 -14.851 1.00 97.31 208 VAL A C 1
ATOM 1518 O O . VAL A 1 208 ? -10.684 -7.137 -14.712 1.00 97.31 208 VAL A O 1
ATOM 1521 N N . LEU A 1 209 ? -9.593 -5.287 -14.039 1.00 98.31 209 LEU A N 1
ATOM 1522 C CA . LEU A 1 209 ? -10.413 -4.991 -12.862 1.00 98.31 209 LEU A CA 1
ATOM 1523 C C . LEU A 1 209 ? -11.500 -3.936 -13.132 1.00 98.31 209 LEU A C 1
ATOM 1525 O O . LEU A 1 209 ? -12.311 -3.660 -12.255 1.00 98.31 209 LEU A O 1
ATOM 1529 N N . ASN A 1 210 ? -11.550 -3.332 -14.321 1.00 96.38 210 ASN A N 1
ATOM 1530 C CA . ASN A 1 210 ? -12.485 -2.244 -14.621 1.00 96.38 210 ASN A CA 1
ATOM 1531 C C . ASN A 1 210 ? -13.947 -2.654 -14.376 1.00 96.38 210 ASN A C 1
ATOM 1533 O O . ASN A 1 210 ? -14.428 -3.578 -15.038 1.00 96.38 210 ASN A O 1
ATOM 1537 N N . PRO A 1 211 ? -14.688 -1.955 -13.496 1.00 95.44 211 PRO A N 1
ATOM 1538 C CA . PRO A 1 211 ? -16.106 -2.229 -13.323 1.00 95.44 211 PRO A CA 1
ATOM 1539 C C . PRO A 1 211 ? -16.902 -1.854 -14.578 1.00 95.44 211 PRO A C 1
ATOM 1541 O O . PRO A 1 211 ? -16.487 -1.022 -15.392 1.00 95.44 211 PRO A O 1
ATOM 1544 N N . ALA A 1 212 ? -18.081 -2.461 -14.726 1.00 91.00 212 ALA A N 1
ATOM 1545 C CA . ALA A 1 212 ? -18.970 -2.184 -15.848 1.00 91.00 212 ALA A CA 1
ATOM 1546 C C . ALA A 1 212 ? -19.326 -0.687 -15.921 1.00 91.00 212 ALA A C 1
ATOM 1548 O O . ALA A 1 212 ? -19.680 -0.069 -14.920 1.00 91.00 212 ALA A O 1
ATOM 1549 N N . GLY A 1 213 ? -19.236 -0.109 -17.122 1.00 89.38 213 GLY A N 1
ATOM 1550 C CA . GLY A 1 213 ? -19.478 1.319 -17.349 1.00 89.38 213 GLY A CA 1
ATOM 1551 C C . GLY A 1 213 ? -18.291 2.231 -17.026 1.00 89.38 213 GLY A C 1
ATOM 1552 O O . GLY A 1 213 ? -18.394 3.438 -17.253 1.00 89.38 213 GLY A O 1
ATOM 1553 N N . SER A 1 214 ? -17.165 1.686 -16.549 1.00 94.56 214 SER A N 1
ATOM 1554 C CA . SER A 1 214 ? -15.968 2.484 -16.312 1.00 94.56 214 SER A CA 1
ATOM 1555 C C . SER A 1 214 ? -15.217 2.815 -17.597 1.00 94.56 214 SER A C 1
ATOM 1557 O O . SER A 1 214 ? -14.959 1.939 -18.423 1.00 94.56 214 SER A O 1
ATOM 1559 N N . GLN A 1 215 ? -14.846 4.087 -17.751 1.00 91.81 215 GLN A N 1
ATOM 1560 C CA . GLN A 1 215 ? -14.079 4.575 -18.904 1.00 91.81 215 GLN A CA 1
ATOM 1561 C C . GLN A 1 215 ? -12.572 4.575 -18.648 1.00 91.81 215 GLN A C 1
ATOM 1563 O O . GLN A 1 215 ? -11.787 4.465 -19.579 1.00 91.81 215 GLN A O 1
ATOM 1568 N N . ASN A 1 216 ? -12.155 4.689 -17.392 1.00 96.25 216 ASN A N 1
ATOM 1569 C CA . ASN A 1 216 ? -10.755 4.766 -17.011 1.00 96.25 216 ASN A CA 1
ATOM 1570 C C . ASN A 1 216 ? -10.611 4.200 -15.603 1.00 96.25 216 ASN A C 1
ATOM 1572 O O . ASN A 1 216 ? -11.397 4.555 -14.730 1.00 96.25 216 ASN A O 1
ATOM 1576 N N . ALA A 1 217 ? -9.631 3.343 -15.360 1.00 98.12 217 ALA A N 1
ATOM 1577 C CA . ALA A 1 217 ? -9.365 2.837 -14.021 1.00 98.12 217 ALA A CA 1
ATOM 1578 C C . ALA A 1 217 ? -7.875 2.555 -13.842 1.00 98.12 217 ALA A C 1
ATOM 1580 O O . ALA A 1 217 ? -7.161 2.259 -14.805 1.00 98.12 217 ALA A O 1
ATOM 1581 N N . ARG A 1 218 ? -7.404 2.646 -12.599 1.00 98.69 218 ARG A N 1
ATOM 1582 C CA . ARG A 1 218 ? -6.041 2.265 -12.207 1.00 98.69 218 ARG A CA 1
ATOM 1583 C C . ARG A 1 218 ? -6.074 1.615 -10.838 1.00 98.69 218 ARG A C 1
ATOM 1585 O O . ARG A 1 218 ? -6.826 2.068 -9.982 1.00 98.69 218 ARG A O 1
ATOM 1592 N N . ALA A 1 219 ? -5.244 0.597 -10.640 1.00 98.81 219 ALA A N 1
ATOM 1593 C CA . ALA A 1 219 ? -4.973 0.028 -9.327 1.00 98.81 219 ALA A CA 1
ATOM 1594 C C . ALA A 1 219 ? -3.604 0.513 -8.824 1.00 98.81 219 ALA A C 1
ATOM 1596 O O . ALA A 1 219 ? -2.662 0.640 -9.605 1.00 98.81 219 ALA A O 1
ATOM 1597 N N . PHE A 1 220 ? -3.504 0.799 -7.529 1.00 98.75 220 PHE A N 1
ATOM 1598 C CA . PHE A 1 220 ? -2.304 1.337 -6.884 1.00 98.75 220 PHE A CA 1
ATOM 1599 C C . PHE A 1 220 ? -1.776 0.420 -5.779 1.00 98.75 220 PHE A C 1
ATOM 1601 O O . PHE A 1 220 ? -0.575 0.176 -5.727 1.00 98.75 220 PHE A O 1
ATOM 1608 N N . GLY A 1 221 ? -2.662 -0.120 -4.938 1.00 98.50 221 GLY A N 1
ATOM 1609 C CA . GLY A 1 221 ? -2.294 -0.935 -3.779 1.00 98.50 221 GLY A CA 1
ATOM 1610 C C . GLY A 1 221 ? -2.874 -2.345 -3.840 1.00 98.50 221 GLY A C 1
ATOM 1611 O O . GLY A 1 221 ? -3.951 -2.554 -4.401 1.00 98.50 221 GLY A O 1
ATOM 1612 N N . ILE A 1 222 ? -2.165 -3.309 -3.249 1.00 98.56 222 ILE A N 1
ATOM 1613 C CA . ILE A 1 222 ? -2.627 -4.690 -3.080 1.00 98.56 222 ILE A CA 1
ATOM 1614 C C . ILE A 1 222 ? -2.113 -5.274 -1.763 1.00 98.56 222 ILE A C 1
ATOM 1616 O O . ILE A 1 222 ? -0.933 -5.143 -1.449 1.00 98.56 222 ILE A O 1
ATOM 1620 N N . GLN A 1 223 ? -2.984 -5.958 -1.023 1.00 97.06 223 GLN A N 1
ATOM 1621 C CA . GLN A 1 223 ? -2.619 -6.756 0.14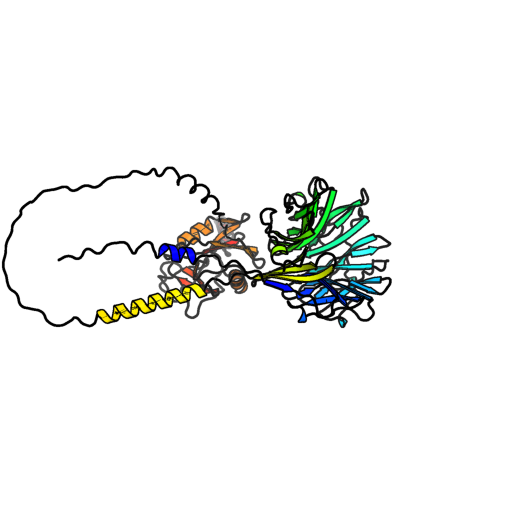8 1.00 97.06 223 GLN A CA 1
ATOM 1622 C C . GLN A 1 223 ? -3.695 -7.814 0.390 1.00 97.06 223 GLN A C 1
ATOM 1624 O O . GLN A 1 223 ? -4.877 -7.551 0.197 1.00 97.06 223 GLN A O 1
ATOM 1629 N N . GLY A 1 224 ? -3.298 -9.038 0.749 1.00 91.31 224 GLY A N 1
ATOM 1630 C CA . GLY A 1 224 ? -4.257 -10.086 1.128 1.00 91.31 224 GLY A CA 1
ATOM 1631 C C . GLY A 1 224 ? -5.292 -10.456 0.050 1.00 91.31 224 GLY A C 1
ATOM 1632 O O . GLY A 1 224 ? -6.361 -10.953 0.382 1.00 91.31 224 GLY A O 1
ATOM 1633 N N . GLY A 1 225 ? -5.005 -10.201 -1.234 1.00 92.06 225 GLY A N 1
ATOM 1634 C CA . GLY A 1 225 ? -5.951 -10.421 -2.338 1.00 92.06 225 GLY A CA 1
ATOM 1635 C C . GLY A 1 225 ? -6.971 -9.293 -2.548 1.00 92.06 225 GLY A C 1
ATOM 1636 O O . GLY A 1 225 ? -7.808 -9.397 -3.445 1.00 92.06 225 GLY A O 1
ATOM 1637 N N . GLU A 1 226 ? -6.884 -8.208 -1.780 1.00 98.25 226 GLU A N 1
ATOM 1638 C CA . GLU A 1 226 ? -7.625 -6.968 -1.999 1.00 98.25 226 GLU A CA 1
ATOM 1639 C C . GLU A 1 226 ? -6.801 -6.011 -2.863 1.00 98.25 226 GLU A C 1
ATOM 1641 O O . GLU A 1 226 ? -5.615 -5.824 -2.602 1.00 98.25 226 GLU A O 1
ATOM 1646 N N . GLN A 1 227 ? -7.413 -5.385 -3.868 1.00 98.75 227 GLN A N 1
ATOM 1647 C CA . GLN A 1 227 ? -6.777 -4.356 -4.697 1.00 98.75 227 GLN A CA 1
ATOM 1648 C C . GLN A 1 227 ? -7.510 -3.033 -4.529 1.00 98.75 227 GLN A C 1
ATOM 1650 O O . GLN A 1 227 ? -8.736 -3.020 -4.458 1.00 98.75 227 GLN A O 1
ATOM 1655 N N . VAL A 1 228 ? -6.784 -1.921 -4.527 1.00 98.88 228 VAL A N 1
ATOM 1656 C CA . VAL A 1 228 ? -7.377 -0.581 -4.428 1.00 98.88 228 VAL A CA 1
ATOM 1657 C C . VAL A 1 228 ? -6.870 0.361 -5.496 1.00 98.88 228 VAL A C 1
ATOM 1659 O O . VAL A 1 228 ? -5.774 0.187 -6.032 1.00 98.88 228 VAL A O 1
ATOM 1662 N N . GLY A 1 229 ? -7.678 1.366 -5.806 1.00 98.81 229 GLY A N 1
ATOM 1663 C CA . GLY A 1 229 ? -7.373 2.336 -6.841 1.00 98.81 229 GLY A CA 1
ATOM 1664 C C . GLY A 1 229 ? -8.508 3.321 -7.067 1.00 98.81 229 GLY A C 1
ATOM 1665 O O . GLY A 1 229 ? -9.179 3.753 -6.125 1.00 98.81 229 GLY A O 1
ATOM 1666 N N . PHE A 1 230 ? -8.746 3.646 -8.334 1.00 98.75 230 PHE A N 1
ATOM 1667 C CA . PHE A 1 230 ? -9.948 4.358 -8.752 1.00 98.75 230 PHE A CA 1
ATOM 1668 C C . PHE A 1 230 ? -10.559 3.752 -10.017 1.00 98.75 230 PHE A C 1
ATOM 1670 O O . PHE A 1 230 ? -9.860 3.158 -10.842 1.00 98.75 230 PHE A O 1
ATOM 1677 N N . ALA A 1 231 ? -11.860 3.969 -10.190 1.00 98.50 231 ALA A N 1
ATOM 1678 C CA . ALA A 1 231 ? -12.599 3.723 -11.419 1.00 98.50 231 ALA A CA 1
ATOM 1679 C C . ALA A 1 231 ? -13.424 4.961 -11.783 1.00 98.50 231 ALA A C 1
ATOM 1681 O O . ALA A 1 231 ? -14.107 5.535 -10.942 1.00 98.50 231 ALA A O 1
ATOM 1682 N N . GLN A 1 232 ? -13.380 5.385 -13.041 1.00 97.88 232 GLN A N 1
ATOM 1683 C CA . GLN A 1 232 ? -14.147 6.527 -13.519 1.00 97.88 232 GLN A CA 1
ATOM 1684 C C . GLN A 1 232 ? -15.553 6.080 -13.916 1.00 97.88 232 GLN A C 1
ATOM 1686 O O . GLN A 1 232 ? -15.696 5.335 -14.885 1.00 97.88 232 GLN A O 1
ATOM 1691 N N . LEU A 1 233 ? -16.573 6.545 -13.198 1.00 95.44 233 LEU A N 1
ATOM 1692 C CA . LEU A 1 233 ? -17.986 6.223 -13.389 1.00 95.44 233 LEU A CA 1
ATOM 1693 C C . LEU A 1 233 ? -18.772 7.522 -13.586 1.00 95.44 233 LEU A C 1
ATOM 1695 O O . LEU A 1 233 ? -18.647 8.463 -12.810 1.00 95.44 233 LEU A O 1
ATOM 1699 N N . GLY A 1 234 ? -19.548 7.618 -14.669 1.00 92.50 234 GLY A N 1
ATOM 1700 C CA . GLY A 1 234 ? -20.312 8.840 -14.964 1.00 92.50 234 GLY A CA 1
ATOM 1701 C C . GLY A 1 234 ? -19.451 10.107 -15.115 1.00 92.50 234 GLY A C 1
ATOM 1702 O O . GLY A 1 234 ? -19.939 11.204 -14.870 1.00 92.50 234 GLY A O 1
ATOM 1703 N N . GLY A 1 235 ? -18.175 9.958 -15.493 1.00 92.19 235 GLY A N 1
ATOM 1704 C CA . GLY A 1 235 ? -17.209 11.059 -15.614 1.00 92.19 235 GLY A CA 1
ATOM 1705 C C . GLY A 1 235 ? -16.511 11.458 -14.307 1.00 92.19 235 GLY A C 1
ATOM 1706 O O . GLY A 1 235 ? -15.634 12.317 -14.340 1.00 92.19 235 GLY A O 1
ATOM 1707 N N . ILE A 1 236 ? -16.849 10.825 -13.182 1.00 94.94 236 ILE A N 1
ATOM 1708 C CA . ILE A 1 236 ? -16.260 11.080 -11.863 1.00 94.94 236 ILE A CA 1
ATOM 1709 C C . ILE A 1 236 ? -15.322 9.928 -11.513 1.00 94.94 236 ILE A C 1
ATOM 1711 O O . ILE A 1 236 ? -15.638 8.770 -11.760 1.00 94.94 236 ILE A O 1
ATOM 1715 N N . GLU A 1 237 ? -14.158 10.224 -10.943 1.00 97.56 237 GLU A N 1
ATOM 1716 C CA . GLU A 1 237 ? -13.225 9.202 -10.459 1.00 97.56 237 GLU A CA 1
ATOM 1717 C C . GLU A 1 237 ? -13.617 8.775 -9.043 1.00 97.56 237 GLU A C 1
ATOM 1719 O O . GLU A 1 237 ? -13.639 9.586 -8.114 1.00 97.56 237 GLU A O 1
ATOM 1724 N N . HIS A 1 238 ? -13.976 7.503 -8.906 1.00 98.31 238 HIS A N 1
ATOM 1725 C CA . HIS A 1 238 ? -14.450 6.895 -7.674 1.00 98.31 238 HIS A CA 1
ATOM 1726 C C . HIS A 1 238 ? -13.348 6.027 -7.078 1.00 98.31 238 HIS A C 1
ATOM 1728 O O . HIS A 1 238 ? -12.814 5.155 -7.767 1.00 98.31 238 HIS A O 1
ATOM 1734 N N . ALA A 1 239 ? -13.041 6.227 -5.795 1.00 98.75 239 ALA A N 1
ATOM 1735 C CA . ALA A 1 239 ? -12.175 5.329 -5.042 1.00 98.75 239 ALA A CA 1
ATOM 1736 C C . ALA A 1 239 ? -12.748 3.910 -5.122 1.00 98.75 239 ALA A C 1
ATOM 1738 O O . ALA A 1 239 ? -13.951 3.708 -4.964 1.00 98.75 239 ALA A O 1
ATOM 1739 N N . ALA A 1 240 ? -11.886 2.939 -5.390 1.00 98.75 240 ALA A N 1
ATOM 1740 C CA . ALA A 1 240 ? -12.301 1.602 -5.772 1.00 98.75 240 ALA A CA 1
ATOM 1741 C C . ALA A 1 240 ? -11.593 0.541 -4.934 1.00 98.75 240 ALA A C 1
ATOM 1743 O O . ALA A 1 240 ? -10.397 0.664 -4.654 1.00 98.75 240 ALA A O 1
ATOM 1744 N N . LEU A 1 241 ? -12.334 -0.510 -4.589 1.00 98.81 241 LEU A N 1
ATOM 1745 C CA . LEU A 1 241 ? -11.838 -1.742 -3.984 1.00 98.81 241 LEU A CA 1
ATOM 1746 C C . LEU A 1 241 ? -12.252 -2.934 -4.855 1.00 98.81 241 LEU A C 1
ATOM 1748 O O . LEU A 1 241 ? -13.393 -3.015 -5.302 1.00 98.81 241 LEU A O 1
ATOM 1752 N N . TRP A 1 242 ? -11.336 -3.871 -5.074 1.00 98.75 242 TRP A N 1
ATOM 1753 C CA . TRP A 1 242 ? -11.564 -5.117 -5.804 1.00 98.75 242 TRP A CA 1
ATOM 1754 C C . TRP A 1 242 ? -11.022 -6.327 -5.031 1.00 98.75 242 TRP A C 1
ATOM 1756 O O . TRP A 1 242 ? -10.227 -6.203 -4.096 1.00 98.75 242 TRP A O 1
ATOM 1766 N N . ARG A 1 243 ? -11.478 -7.512 -5.439 1.00 97.38 243 ARG A N 1
ATOM 1767 C CA . ARG A 1 243 ? -11.062 -8.853 -5.000 1.00 97.38 243 ARG A CA 1
ATOM 1768 C C . ARG A 1 243 ? -10.863 -9.753 -6.221 1.00 97.38 243 ARG A C 1
ATOM 1770 O O . ARG A 1 243 ? -11.664 -10.639 -6.515 1.00 97.38 243 ARG A O 1
ATOM 1777 N N . GLY A 1 244 ? -9.816 -9.458 -6.984 1.00 94.88 244 GLY A N 1
ATOM 1778 C CA . GLY A 1 244 ? -9.321 -10.276 -8.093 1.00 94.88 244 GLY A CA 1
ATOM 1779 C C . GLY A 1 244 ? -10.121 -10.205 -9.396 1.00 94.88 244 GLY A C 1
ATOM 1780 O O . GLY A 1 244 ? -9.750 -10.860 -10.364 1.00 94.88 244 GLY A O 1
ATOM 1781 N N . SER A 1 245 ? -11.215 -9.439 -9.459 1.00 96.19 245 SER A N 1
ATOM 1782 C CA . SER A 1 245 ? -12.039 -9.338 -10.671 1.00 96.19 245 SER A CA 1
ATOM 1783 C C . SER A 1 245 ? -12.831 -8.035 -10.761 1.00 96.19 245 SER A C 1
ATOM 1785 O O . SER A 1 245 ? -13.191 -7.439 -9.746 1.00 96.19 245 SER A O 1
ATOM 1787 N N . ALA A 1 246 ? -13.214 -7.642 -11.975 1.00 97.31 246 ALA A N 1
ATOM 1788 C CA . ALA A 1 246 ? -14.122 -6.518 -12.204 1.00 97.31 246 ALA A CA 1
ATOM 1789 C C . ALA A 1 246 ? -15.478 -6.647 -11.482 1.00 97.31 246 ALA A C 1
ATOM 1791 O O . ALA A 1 246 ? -16.019 -5.658 -10.994 1.00 97.31 246 ALA A O 1
ATOM 1792 N N . SER A 1 247 ? -16.025 -7.864 -11.372 1.00 96.00 247 SER A N 1
ATOM 1793 C CA . SER A 1 247 ? -17.313 -8.122 -10.708 1.00 96.00 247 SER A CA 1
ATOM 1794 C C . SER A 1 247 ? -17.276 -7.957 -9.190 1.00 96.00 247 SER A C 1
ATOM 1796 O O . SER A 1 247 ? -18.323 -7.830 -8.567 1.00 96.00 247 SER A O 1
ATOM 1798 N N . SER A 1 248 ? -16.085 -7.975 -8.594 1.00 97.12 248 SER A N 1
ATOM 1799 C CA . SER A 1 248 ? -15.891 -7.790 -7.151 1.00 97.12 248 SER A CA 1
ATOM 1800 C C . SER A 1 248 ? -15.757 -6.325 -6.726 1.00 97.12 248 SER A C 1
ATOM 1802 O O . SER A 1 248 ? -15.438 -6.054 -5.571 1.00 97.12 248 SER A O 1
ATOM 1804 N N . PHE A 1 249 ? -15.953 -5.396 -7.665 1.00 98.31 249 PHE A N 1
ATOM 1805 C CA . PHE A 1 249 ? -15.838 -3.965 -7.428 1.00 98.31 249 PHE A CA 1
ATOM 1806 C C . PHE A 1 249 ? -16.764 -3.492 -6.303 1.00 98.31 249 PHE A C 1
ATOM 1808 O O . PHE A 1 249 ? -17.972 -3.739 -6.317 1.00 98.31 249 PHE A O 1
ATOM 1815 N N . VAL A 1 250 ? -16.180 -2.744 -5.374 1.00 98.31 250 VAL A N 1
ATOM 1816 C CA . VAL A 1 250 ? -16.868 -1.976 -4.344 1.00 98.31 250 VAL A CA 1
ATOM 1817 C C . VAL A 1 250 ? -16.509 -0.506 -4.531 1.00 98.31 250 VAL A C 1
ATOM 1819 O O . VAL A 1 250 ? -15.334 -0.135 -4.569 1.00 98.31 250 VAL A O 1
ATOM 1822 N N . ASP A 1 251 ? -17.544 0.323 -4.641 1.00 98.12 251 ASP A N 1
ATOM 1823 C CA . ASP A 1 251 ? -17.416 1.771 -4.738 1.00 98.12 251 ASP A CA 1
ATOM 1824 C C . ASP A 1 251 ? -17.197 2.380 -3.343 1.00 98.12 251 ASP A C 1
ATOM 1826 O O . ASP A 1 251 ? -18.045 2.257 -2.453 1.00 98.12 251 ASP A O 1
ATOM 1830 N N . LEU A 1 252 ? -16.044 3.021 -3.144 1.00 98.25 252 LEU A N 1
ATOM 1831 C CA . LEU A 1 252 ? -15.676 3.725 -1.911 1.00 98.25 252 LEU A CA 1
ATOM 1832 C C . LEU A 1 252 ? -15.931 5.238 -2.011 1.00 98.25 252 LEU A C 1
ATOM 1834 O O . LEU A 1 252 ? -15.613 5.988 -1.082 1.00 98.25 252 LEU A O 1
ATOM 1838 N N . HIS A 1 253 ? -16.470 5.720 -3.132 1.00 97.50 253 HIS A N 1
ATOM 1839 C CA . HIS A 1 253 ? -16.736 7.134 -3.339 1.00 97.50 253 HIS A CA 1
ATOM 1840 C C . HIS A 1 253 ? -17.799 7.675 -2.382 1.00 97.50 253 HIS A C 1
ATOM 1842 O O . HIS A 1 253 ? -18.821 7.048 -2.104 1.00 97.50 253 HIS A O 1
ATOM 1848 N N . ILE A 1 254 ? -17.550 8.887 -1.885 1.00 94.62 254 ILE A N 1
ATOM 1849 C CA . ILE A 1 254 ? -18.422 9.557 -0.924 1.00 94.62 254 ILE A CA 1
ATOM 1850 C C . ILE A 1 254 ? -19.309 10.538 -1.669 1.00 94.62 254 ILE A C 1
ATOM 1852 O O . ILE A 1 254 ? -18.820 11.467 -2.310 1.00 94.62 254 ILE A O 1
ATOM 1856 N N . ALA A 1 255 ? -20.623 10.348 -1.555 1.00 90.06 255 ALA A N 1
ATOM 1857 C CA . ALA A 1 255 ? -21.599 11.219 -2.192 1.00 90.06 255 ALA A CA 1
ATOM 1858 C C . ALA A 1 255 ? -21.354 12.694 -1.820 1.00 90.06 255 ALA A C 1
ATOM 1860 O O . ALA A 1 255 ? -21.259 13.045 -0.644 1.00 90.06 255 ALA A O 1
ATOM 1861 N N . GLY A 1 256 ? -21.261 13.556 -2.836 1.00 87.44 256 GLY A N 1
ATOM 1862 C CA . GLY A 1 256 ? -20.979 14.987 -2.680 1.00 87.44 256 GLY A CA 1
ATOM 1863 C C . GLY A 1 256 ? -19.504 15.374 -2.829 1.00 87.44 256 GLY A C 1
ATOM 1864 O O . GLY A 1 256 ? -19.210 16.565 -2.912 1.00 87.44 256 GLY A O 1
ATOM 1865 N N . LYS A 1 257 ? -18.580 14.409 -2.910 1.00 94.38 257 LYS A N 1
ATOM 1866 C CA . LYS A 1 257 ? -17.184 14.663 -3.290 1.00 94.38 257 LYS A CA 1
ATOM 1867 C C . LYS A 1 257 ? -17.052 14.760 -4.814 1.00 94.38 257 LYS A C 1
ATOM 1869 O O . LYS A 1 257 ? -17.774 14.111 -5.559 1.00 94.38 257 LYS A O 1
ATOM 1874 N N . SER A 1 258 ? -16.120 15.586 -5.281 1.00 96.75 258 SER A N 1
ATOM 1875 C CA . SER A 1 258 ? -15.827 15.801 -6.704 1.00 96.75 258 SER A CA 1
ATOM 1876 C C . SER A 1 258 ? -15.064 14.638 -7.338 1.00 96.75 258 SER A C 1
ATOM 1878 O O . SER A 1 258 ? -15.179 14.435 -8.540 1.00 96.75 258 SER A O 1
ATOM 1880 N N . TYR A 1 259 ? -14.234 13.935 -6.562 1.00 97.44 259 TYR A N 1
ATOM 1881 C CA . TYR A 1 259 ? -13.560 12.680 -6.924 1.00 97.44 259 TYR A CA 1
ATOM 1882 C C . TYR A 1 259 ? -12.943 12.044 -5.667 1.00 97.44 259 TYR A C 1
ATOM 1884 O O . TYR A 1 259 ? -12.794 12.708 -4.636 1.00 97.44 259 TYR A O 1
ATOM 1892 N N . SER A 1 260 ? -12.586 10.763 -5.719 1.00 98.56 260 SER A N 1
ATOM 1893 C CA . SER A 1 260 ? -11.860 10.078 -4.643 1.00 98.56 260 SER A CA 1
ATOM 1894 C C . SER A 1 260 ? -10.961 8.967 -5.174 1.00 98.56 260 SER A C 1
ATOM 1896 O O . SER A 1 260 ? -11.210 8.406 -6.237 1.00 98.56 260 SER A O 1
ATOM 1898 N N . TYR A 1 261 ? -9.870 8.699 -4.458 1.00 98.75 261 TYR A N 1
ATOM 1899 C CA . TYR A 1 261 ? -8.855 7.706 -4.811 1.00 98.75 261 TYR A CA 1
ATOM 1900 C C . TYR A 1 261 ? -8.540 6.871 -3.571 1.00 98.75 261 TYR A C 1
ATOM 1902 O O . TYR A 1 261 ? -8.379 7.434 -2.489 1.00 98.75 261 TYR A O 1
ATOM 1910 N N . ALA A 1 262 ? -8.396 5.556 -3.738 1.00 98.81 262 ALA A N 1
ATOM 1911 C CA . ALA A 1 262 ? -7.783 4.684 -2.740 1.00 98.81 262 ALA A CA 1
ATOM 1912 C C . ALA A 1 262 ? -6.387 4.273 -3.234 1.00 98.81 262 ALA A C 1
ATOM 1914 O O . ALA A 1 262 ? -6.241 3.773 -4.346 1.00 98.81 262 ALA A O 1
ATOM 1915 N N . THR A 1 263 ? -5.350 4.525 -2.443 1.00 98.75 263 THR A N 1
ATOM 1916 C CA . THR A 1 263 ? -3.939 4.369 -2.838 1.00 98.75 263 THR A CA 1
ATOM 1917 C C . THR A 1 263 ? -3.260 3.186 -2.158 1.00 98.75 263 THR A C 1
ATOM 1919 O O . THR A 1 263 ? -2.360 2.592 -2.745 1.00 98.75 263 THR A O 1
ATOM 1922 N N . GLY A 1 264 ? -3.701 2.821 -0.952 1.00 98.62 264 GLY A N 1
ATOM 1923 C CA . GLY A 1 264 ? -3.118 1.746 -0.151 1.00 98.62 264 GLY A CA 1
ATOM 1924 C C . GLY A 1 264 ? -4.185 0.893 0.526 1.00 98.62 264 GLY A C 1
ATOM 1925 O O . GLY A 1 264 ? -5.271 1.380 0.840 1.00 98.62 264 GLY A O 1
ATOM 1926 N N . VAL A 1 265 ? -3.875 -0.386 0.738 1.00 98.62 265 VAL A N 1
ATOM 1927 C CA . VAL A 1 265 ? -4.736 -1.342 1.442 1.00 98.62 265 VAL A CA 1
ATOM 1928 C C . VAL A 1 265 ? -3.890 -2.251 2.319 1.00 98.62 265 VAL A C 1
ATOM 1930 O O . VAL A 1 265 ? -2.839 -2.716 1.882 1.00 98.62 265 VAL A O 1
ATOM 1933 N N . TYR A 1 266 ? -4.333 -2.491 3.550 1.00 97.50 266 TYR A N 1
ATOM 1934 C CA . TYR A 1 266 ? -3.701 -3.450 4.449 1.00 97.50 266 TYR A CA 1
ATOM 1935 C C . TYR A 1 266 ? -4.702 -3.921 5.505 1.00 97.50 266 TYR A C 1
ATOM 1937 O O . TYR A 1 266 ? -5.330 -3.108 6.185 1.00 97.50 266 TYR A O 1
ATOM 1945 N N . GLY A 1 267 ? -4.849 -5.237 5.664 1.00 89.94 267 GLY A N 1
ATOM 1946 C CA . GLY A 1 267 ? -5.669 -5.824 6.724 1.00 89.94 267 GLY A CA 1
ATOM 1947 C C . GLY A 1 267 ? -7.143 -5.409 6.670 1.00 89.94 267 GLY A C 1
ATOM 1948 O O . GLY A 1 267 ? -7.719 -5.121 7.719 1.00 89.94 267 GLY A O 1
ATOM 1949 N N . GLY A 1 268 ? -7.741 -5.335 5.474 1.00 90.44 268 GLY A N 1
ATOM 1950 C CA . GLY A 1 268 ? -9.150 -4.965 5.295 1.00 90.44 268 GLY A CA 1
ATOM 1951 C C . GLY A 1 268 ? -9.430 -3.463 5.253 1.00 90.44 268 GLY A C 1
ATOM 1952 O O . GLY A 1 268 ? -10.576 -3.075 5.027 1.00 90.44 268 GLY A O 1
ATOM 1953 N N . ARG A 1 269 ? -8.413 -2.615 5.448 1.00 96.94 269 ARG A N 1
ATOM 1954 C CA . ARG A 1 269 ? -8.546 -1.151 5.496 1.00 96.94 269 ARG A CA 1
ATOM 1955 C C . ARG A 1 269 ? -7.918 -0.488 4.289 1.00 96.94 269 ARG A C 1
ATOM 1957 O O . ARG A 1 269 ? -6.849 -0.907 3.853 1.00 96.94 269 ARG A O 1
ATOM 1964 N N . GLN A 1 270 ? -8.554 0.559 3.776 1.00 98.75 270 GLN A N 1
ATOM 1965 C CA . GLN A 1 270 ? -8.106 1.303 2.601 1.00 98.75 270 GLN A CA 1
ATOM 1966 C C . GLN A 1 270 ? -7.821 2.752 2.973 1.00 98.75 270 GLN A C 1
ATOM 1968 O O . GLN A 1 270 ? -8.580 3.363 3.717 1.00 98.75 270 GLN A O 1
ATOM 1973 N N . VAL A 1 271 ? -6.761 3.326 2.416 1.00 98.88 271 VAL A N 1
ATOM 1974 C CA . VAL A 1 271 ? -6.422 4.745 2.586 1.00 98.88 271 VAL A CA 1
ATOM 1975 C C . VAL A 1 271 ? -6.318 5.440 1.245 1.00 98.88 271 VAL A C 1
ATOM 1977 O O . VAL A 1 271 ? -6.152 4.796 0.208 1.00 98.88 271 VAL A O 1
ATOM 1980 N N . GLY A 1 272 ? -6.404 6.762 1.263 1.00 98.75 272 GLY A N 1
ATOM 1981 C CA . GLY A 1 272 ? -6.256 7.581 0.074 1.00 98.75 272 GLY A CA 1
ATOM 1982 C C . GLY A 1 272 ? -6.700 9.008 0.335 1.00 98.75 272 GLY A C 1
ATOM 1983 O O . GLY A 1 272 ? -6.366 9.611 1.359 1.00 98.75 272 GLY A O 1
ATOM 1984 N N . PHE A 1 273 ? -7.489 9.557 -0.579 1.00 98.62 273 PHE A N 1
ATOM 1985 C CA . PHE A 1 273 ? -8.066 10.882 -0.400 1.00 98.62 273 PHE A CA 1
ATOM 1986 C C . PHE A 1 273 ? -9.436 11.014 -1.061 1.00 98.62 273 PHE A C 1
ATOM 1988 O O . PHE A 1 273 ? -9.764 10.351 -2.048 1.00 98.62 273 PHE A O 1
ATOM 1995 N N . THR A 1 274 ? -10.226 11.944 -0.539 1.00 98.12 274 THR A N 1
ATOM 1996 C CA . THR A 1 274 ? -11.407 12.485 -1.215 1.00 98.12 274 THR A CA 1
ATOM 1997 C C . THR A 1 274 ? -11.148 13.931 -1.594 1.00 98.12 274 THR A C 1
ATOM 1999 O O . THR A 1 274 ? -10.338 14.596 -0.958 1.00 98.12 274 THR A O 1
ATOM 2002 N N . ALA A 1 275 ? -11.810 14.433 -2.626 1.00 96.25 275 ALA A N 1
ATOM 2003 C CA . ALA A 1 275 ? -11.676 15.814 -3.053 1.00 96.25 275 ALA A CA 1
ATOM 2004 C C . ALA A 1 275 ? -13.034 16.492 -3.159 1.00 96.25 275 ALA A C 1
ATOM 2006 O O . ALA A 1 275 ? -14.004 15.885 -3.603 1.00 96.25 275 ALA A O 1
ATOM 2007 N N . ASP A 1 276 ? -13.095 17.768 -2.809 1.00 87.56 276 ASP A N 1
ATOM 2008 C CA . ASP A 1 276 ? -14.232 18.645 -3.082 1.00 87.56 276 ASP A CA 1
ATOM 2009 C C . ASP A 1 276 ? -13.746 20.008 -3.605 1.00 87.56 276 ASP A C 1
ATOM 2011 O O . ASP A 1 276 ? -12.598 20.156 -4.028 1.00 87.56 276 ASP A O 1
ATOM 2015 N N . HIS A 1 277 ? -14.628 21.009 -3.636 1.00 80.69 277 HIS A N 1
ATOM 2016 C CA . HIS A 1 277 ? -14.300 22.361 -4.104 1.00 80.69 277 HIS A CA 1
ATOM 2017 C C . HIS A 1 277 ? -13.254 23.078 -3.233 1.00 80.69 277 HIS A C 1
ATOM 2019 O O . HIS A 1 277 ? -12.716 24.101 -3.655 1.00 80.69 277 HIS A O 1
ATOM 2025 N N . THR A 1 278 ? -12.989 22.578 -2.024 1.00 80.12 278 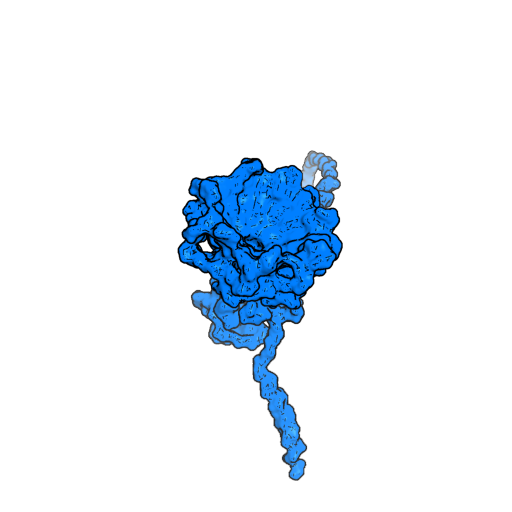THR A N 1
ATOM 2026 C CA . THR A 1 278 ? -12.071 23.181 -1.049 1.00 80.12 278 THR A CA 1
ATOM 2027 C C . THR A 1 278 ? -10.693 22.526 -1.062 1.00 80.12 278 THR A C 1
ATOM 2029 O O . THR A 1 278 ? -9.697 23.201 -0.804 1.00 80.12 278 THR A O 1
ATOM 2032 N N . GLY A 1 279 ? -10.604 21.249 -1.444 1.00 88.12 279 GLY A N 1
ATOM 2033 C CA . GLY A 1 279 ? -9.334 20.556 -1.622 1.00 88.12 279 GLY A CA 1
ATOM 2034 C C . GLY A 1 279 ? -9.425 19.037 -1.510 1.00 88.12 279 GLY A C 1
ATOM 2035 O O . GLY A 1 279 ? -10.520 18.484 -1.425 1.00 88.12 279 GLY A O 1
ATOM 2036 N N . ARG A 1 280 ? -8.267 18.361 -1.517 1.00 94.75 280 ARG A N 1
ATOM 2037 C CA . ARG A 1 280 ? -8.148 16.954 -1.119 1.00 94.75 280 ARG A CA 1
ATOM 2038 C C . ARG A 1 280 ? -8.039 16.832 0.394 1.00 94.75 280 ARG A C 1
ATOM 2040 O O . ARG A 1 280 ? -7.370 17.632 1.047 1.00 94.75 280 ARG A O 1
ATOM 2047 N N . GLN A 1 281 ? -8.664 15.792 0.913 1.00 96.62 281 GLN A N 1
ATOM 2048 C CA . GLN A 1 281 ? -8.672 15.408 2.311 1.00 96.62 281 GLN A CA 1
ATOM 2049 C C . GLN A 1 281 ? -8.243 13.949 2.406 1.00 96.62 281 GLN A C 1
ATOM 2051 O O . GLN A 1 281 ? -8.842 13.086 1.756 1.00 96.62 281 GLN A O 1
ATOM 2056 N N . ALA A 1 282 ? -7.206 13.688 3.202 1.00 98.56 282 ALA A N 1
ATOM 2057 C CA . ALA A 1 282 ? -6.756 12.340 3.514 1.00 98.56 282 ALA A CA 1
ATOM 2058 C C . ALA A 1 282 ? -7.920 11.523 4.091 1.00 98.56 282 ALA A C 1
ATOM 2060 O O . ALA A 1 282 ? -8.662 12.002 4.949 1.00 98.56 282 ALA A O 1
ATOM 2061 N N . ALA A 1 283 ? -8.075 10.295 3.610 1.00 98.50 283 ALA A N 1
ATOM 2062 C CA . ALA A 1 283 ? -9.242 9.468 3.872 1.00 98.50 283 ALA A CA 1
ATOM 2063 C C . ALA A 1 283 ? -8.846 8.042 4.263 1.00 98.50 283 ALA A C 1
ATOM 2065 O O . ALA A 1 283 ? -7.843 7.513 3.776 1.00 98.50 283 ALA A O 1
ATOM 2066 N N . LEU A 1 284 ? -9.673 7.435 5.112 1.00 98.56 284 LEU A N 1
ATOM 2067 C CA . LEU A 1 284 ? -9.634 6.030 5.510 1.00 98.56 284 LEU A CA 1
ATOM 2068 C C . LEU A 1 284 ? -11.015 5.401 5.269 1.00 98.56 284 LEU A C 1
ATOM 2070 O O . LEU A 1 284 ? -12.038 6.053 5.480 1.00 98.56 284 LEU A O 1
ATOM 2074 N N . TRP A 1 285 ? -11.035 4.136 4.861 1.00 98.44 285 TRP A N 1
ATOM 2075 C CA . TRP A 1 285 ? -12.229 3.302 4.738 1.00 98.44 285 TRP A CA 1
ATOM 2076 C C . TRP A 1 285 ? -11.974 1.910 5.339 1.00 98.44 285 TRP A C 1
ATOM 2078 O O . TRP A 1 285 ? -10.870 1.376 5.239 1.00 98.44 285 TRP A O 1
ATOM 2088 N N . ASP A 1 286 ? -13.023 1.301 5.889 1.00 93.69 286 ASP A N 1
ATOM 2089 C CA . ASP A 1 286 ? -13.104 -0.098 6.327 1.00 93.69 286 ASP A CA 1
ATOM 2090 C C . ASP A 1 286 ? -14.011 -0.897 5.362 1.00 93.69 286 ASP A C 1
ATOM 2092 O O . ASP A 1 286 ? -15.072 -1.417 5.718 1.00 93.69 286 ASP A O 1
ATOM 2096 N N . GLY A 1 287 ? -13.631 -0.940 4.084 1.00 91.62 287 GLY A N 1
ATOM 2097 C CA . GLY A 1 287 ? -14.250 -1.780 3.055 1.00 91.62 287 GLY A CA 1
ATOM 2098 C C . GLY A 1 287 ? -15.496 -1.209 2.375 1.00 91.62 287 GLY A C 1
ATOM 2099 O O . GLY A 1 287 ? -15.966 -1.798 1.403 1.00 91.62 287 GLY A O 1
ATOM 2100 N N . THR A 1 288 ? -16.046 -0.081 2.836 1.00 93.75 288 THR A N 1
ATOM 2101 C CA . THR A 1 288 ? -17.238 0.542 2.226 1.00 93.75 288 THR A CA 1
ATOM 2102 C C . THR A 1 288 ? -17.187 2.070 2.253 1.00 93.75 288 THR A C 1
ATOM 2104 O O . THR A 1 288 ? -16.592 2.662 3.151 1.00 93.75 288 THR A O 1
ATOM 2107 N N . ALA A 1 289 ? -17.907 2.738 1.348 1.00 93.62 289 ALA A N 1
ATOM 2108 C CA . ALA A 1 289 ? -18.085 4.194 1.403 1.00 93.62 289 ALA A CA 1
ATOM 2109 C C . ALA A 1 289 ? -18.673 4.688 2.746 1.00 93.62 289 ALA A C 1
ATOM 2111 O O . ALA A 1 289 ? -18.301 5.749 3.237 1.00 93.62 289 ALA A O 1
ATOM 2112 N N . ALA A 1 290 ? -19.559 3.909 3.380 1.00 91.62 290 ALA A N 1
ATOM 2113 C CA . ALA A 1 290 ? -20.193 4.279 4.651 1.00 91.62 290 ALA A CA 1
ATOM 2114 C C . ALA A 1 290 ? -19.224 4.279 5.848 1.00 91.62 290 ALA A C 1
ATOM 2116 O O . ALA A 1 290 ? -19.482 4.954 6.841 1.00 91.62 290 ALA A O 1
ATOM 2117 N N . SER A 1 291 ? -18.115 3.544 5.747 1.00 92.75 291 SER A N 1
ATOM 2118 C CA . SER A 1 291 ? -17.061 3.478 6.770 1.00 92.75 291 SER A CA 1
ATOM 2119 C C . SER A 1 291 ? -16.022 4.602 6.679 1.00 92.75 291 SER A C 1
ATOM 2121 O O . SER A 1 291 ? -14.987 4.542 7.334 1.00 92.75 291 SER A O 1
ATOM 2123 N N . TYR A 1 292 ? -16.276 5.611 5.844 1.00 94.25 292 TYR A N 1
ATOM 2124 C CA . TYR A 1 292 ? -15.374 6.735 5.644 1.00 94.25 292 TYR A CA 1
ATOM 2125 C C . TYR A 1 292 ? -15.007 7.442 6.951 1.00 94.25 292 TYR A C 1
ATOM 2127 O O . TYR A 1 292 ? -15.877 7.871 7.715 1.00 94.25 292 TYR A O 1
ATOM 2135 N N . PHE A 1 293 ? -13.709 7.646 7.136 1.00 95.06 293 PHE A N 1
ATOM 2136 C CA . PHE A 1 293 ? -13.141 8.465 8.190 1.00 95.06 293 PHE A CA 1
ATOM 2137 C C . PHE A 1 293 ? -12.223 9.539 7.595 1.00 95.06 293 PHE A C 1
ATOM 2139 O O . PHE A 1 293 ? -11.330 9.256 6.791 1.00 95.06 293 PHE A O 1
ATOM 2146 N N . ASP A 1 294 ? -12.457 10.787 8.000 1.00 95.69 294 ASP A N 1
ATOM 2147 C CA . ASP A 1 294 ? -11.703 11.949 7.539 1.00 95.69 294 ASP A CA 1
ATOM 2148 C C . ASP A 1 294 ? -10.409 12.128 8.351 1.00 95.69 294 ASP A C 1
ATOM 2150 O O . ASP A 1 294 ? -10.405 12.756 9.413 1.00 95.69 294 ASP A O 1
ATOM 2154 N N . LEU A 1 295 ? -9.290 11.612 7.834 1.00 97.44 295 LEU A N 1
ATOM 2155 C CA . LEU A 1 295 ? -7.965 11.779 8.446 1.00 97.44 295 LEU A CA 1
ATOM 2156 C C . LEU A 1 295 ? -7.488 13.237 8.410 1.00 97.44 295 LEU A C 1
ATOM 2158 O O . LEU A 1 295 ? -6.649 13.628 9.227 1.00 97.44 295 LEU A O 1
ATOM 2162 N N . HIS A 1 296 ? -8.002 14.055 7.483 1.00 96.50 296 HIS A N 1
ATOM 2163 C CA . HIS A 1 296 ? -7.669 15.477 7.414 1.00 96.50 296 HIS A CA 1
ATOM 2164 C C . HIS A 1 296 ? -8.130 16.219 8.669 1.00 96.50 296 HIS A C 1
ATOM 2166 O O . HIS A 1 296 ? -7.419 17.098 9.150 1.00 96.50 296 HIS A O 1
ATOM 2172 N N . SER A 1 297 ? -9.267 15.823 9.246 1.00 95.25 297 SER A N 1
ATOM 2173 C CA . SER A 1 297 ? -9.821 16.438 10.460 1.00 95.25 297 SER A CA 1
ATOM 2174 C C . SER A 1 297 ? -8.904 16.361 11.691 1.00 95.25 297 SER A C 1
ATOM 2176 O O . SER A 1 297 ? -9.082 17.119 12.644 1.00 95.25 297 SER A O 1
ATOM 2178 N N . LEU A 1 298 ? -7.910 15.466 11.665 1.00 95.62 298 LEU A N 1
ATOM 2179 C CA . LEU A 1 298 ? -6.914 15.283 12.721 1.00 95.62 298 LEU A CA 1
ATOM 2180 C C . LEU A 1 298 ? -5.700 16.217 12.587 1.00 95.62 298 LEU A C 1
ATOM 2182 O O . LEU A 1 298 ? -4.867 16.280 13.493 1.00 95.62 298 LEU A O 1
ATOM 2186 N N . LEU A 1 299 ? -5.563 16.912 11.457 1.00 93.88 299 LEU A N 1
ATOM 2187 C CA . LEU A 1 299 ? -4.466 17.843 11.217 1.00 93.88 299 LEU A CA 1
ATOM 2188 C C . LEU A 1 299 ? -4.739 19.210 11.865 1.00 93.88 299 LEU A C 1
ATOM 2190 O O . LEU A 1 299 ? -5.893 19.625 11.998 1.00 93.88 299 LEU A O 1
ATOM 2194 N N . PRO A 1 300 ? -3.686 19.971 12.218 1.00 91.62 300 PRO A N 1
ATOM 2195 C CA . PRO A 1 300 ? -3.836 21.375 12.585 1.00 91.62 300 PRO A CA 1
ATOM 2196 C C . PRO A 1 300 ? -4.571 22.174 11.498 1.00 91.62 300 PRO A C 1
ATOM 2198 O O . PRO A 1 300 ? -4.313 22.005 10.309 1.00 91.62 300 PRO A O 1
ATOM 2201 N N . SER A 1 301 ? -5.429 23.114 11.897 1.00 90.75 301 SER A N 1
ATOM 2202 C CA . SER A 1 301 ? -6.324 23.852 10.985 1.00 90.75 301 SER A CA 1
ATOM 2203 C C . SER A 1 301 ? -5.629 24.707 9.914 1.00 90.75 301 SER A C 1
ATOM 2205 O O . SER A 1 301 ? -6.280 25.194 8.994 1.00 90.75 301 SER A O 1
ATOM 2207 N N . GLN A 1 302 ? -4.315 24.912 10.027 1.00 90.62 302 GLN A N 1
ATOM 2208 C CA . GLN A 1 302 ? -3.498 25.585 9.015 1.00 90.62 302 GLN A CA 1
ATOM 2209 C C . GLN A 1 302 ? -3.304 24.754 7.736 1.00 90.62 302 GLN A C 1
ATOM 2211 O O . GLN A 1 302 ? -3.012 25.324 6.684 1.00 90.62 302 GLN A O 1
ATOM 2216 N N . TYR A 1 303 ? -3.444 23.427 7.812 1.00 93.12 303 TYR A N 1
ATOM 2217 C CA . TYR A 1 303 ? -3.366 22.564 6.641 1.00 93.12 303 TYR A CA 1
ATOM 2218 C C . TYR A 1 303 ? -4.720 22.553 5.940 1.00 93.12 303 TYR A C 1
ATOM 2220 O O . TYR A 1 303 ? -5.740 22.242 6.541 1.00 93.12 303 TYR A O 1
ATOM 2228 N N . THR A 1 304 ? -4.727 22.885 4.653 1.00 92.88 304 THR A N 1
ATOM 2229 C CA . THR A 1 304 ? -5.954 23.006 3.843 1.00 92.88 304 THR A CA 1
ATOM 2230 C C . THR A 1 304 ? -6.048 21.929 2.765 1.00 92.88 304 THR A C 1
ATOM 2232 O O . THR A 1 304 ? -6.906 21.983 1.890 1.00 92.88 304 THR A O 1
ATOM 2235 N N . TRP A 1 305 ? -5.108 20.988 2.768 1.00 95.06 305 TRP A N 1
ATOM 2236 C CA . TRP A 1 305 ? -5.063 19.845 1.866 1.00 95.06 305 TRP A CA 1
ATOM 2237 C C . TRP A 1 305 ? -4.283 18.727 2.533 1.00 95.06 305 TRP A C 1
ATOM 2239 O O . TRP A 1 305 ? -3.265 18.999 3.175 1.00 95.06 305 TRP A O 1
ATOM 2249 N N . SER A 1 306 ? -4.704 17.487 2.337 1.00 97.69 306 SER A N 1
ATOM 2250 C CA . SER A 1 306 ? -3.904 16.323 2.701 1.00 97.69 306 SER A CA 1
ATOM 2251 C C . SER A 1 306 ? -4.221 15.111 1.842 1.00 97.69 306 SER A C 1
ATOM 2253 O O . SER A 1 306 ? -5.287 15.016 1.235 1.00 97.69 306 SER A O 1
ATOM 2255 N N . GLU A 1 307 ? -3.269 14.187 1.804 1.00 98.12 307 GLU A N 1
ATOM 2256 C CA . GLU A 1 307 ? -3.380 12.901 1.127 1.00 98.12 307 GLU A CA 1
ATOM 2257 C C . GLU A 1 307 ? -2.776 11.824 2.023 1.00 98.12 307 GLU A C 1
ATOM 2259 O O . GLU A 1 307 ? -1.687 12.018 2.565 1.00 98.12 307 GLU A O 1
ATOM 2264 N N . ALA A 1 308 ? -3.481 10.703 2.179 1.00 98.81 308 ALA A N 1
ATOM 2265 C CA . ALA A 1 308 ? -2.902 9.468 2.689 1.00 98.81 308 ALA A CA 1
ATOM 2266 C C . ALA A 1 308 ? -2.487 8.599 1.498 1.00 98.81 308 ALA A C 1
ATOM 2268 O O . ALA A 1 308 ? -3.171 8.588 0.476 1.00 98.81 308 ALA A O 1
ATOM 2269 N N . THR A 1 309 ? -1.363 7.899 1.615 1.00 98.50 309 THR A N 1
ATOM 2270 C CA . THR A 1 309 ? -0.743 7.172 0.497 1.00 98.50 309 THR A CA 1
ATOM 2271 C C . THR A 1 309 ? -0.459 5.716 0.813 1.00 98.50 309 THR A C 1
ATOM 2273 O O . THR A 1 309 ? -0.878 4.847 0.048 1.00 98.50 309 THR A O 1
ATOM 2276 N N . GLY A 1 310 ? 0.187 5.454 1.947 1.00 98.38 310 GLY A N 1
ATOM 2277 C CA . GLY A 1 310 ? 0.552 4.120 2.416 1.00 98.38 310 GLY A CA 1
ATOM 2278 C C . GLY A 1 310 ? -0.167 3.762 3.710 1.00 98.38 310 GLY A C 1
ATOM 2279 O O . GLY A 1 310 ? -0.479 4.640 4.511 1.00 98.38 310 GLY A O 1
ATOM 2280 N N . ILE A 1 311 ? -0.408 2.469 3.915 1.00 98.69 311 ILE A N 1
ATOM 2281 C CA . ILE A 1 311 ? -0.994 1.916 5.138 1.00 98.69 311 ILE A CA 1
ATOM 2282 C C . ILE A 1 311 ? -0.268 0.627 5.519 1.00 98.69 311 ILE A C 1
ATOM 2284 O O . ILE A 1 311 ? 0.036 -0.201 4.664 1.00 98.69 311 ILE A O 1
ATOM 2288 N N . TYR A 1 312 ? -0.031 0.464 6.813 1.00 97.25 312 TYR A N 1
ATOM 2289 C CA . TYR A 1 312 ? 0.538 -0.723 7.429 1.00 97.25 312 TYR A CA 1
ATOM 2290 C C . TYR A 1 312 ? -0.195 -1.003 8.743 1.00 97.25 312 TYR A C 1
ATOM 2292 O O . TYR A 1 312 ? -0.660 -0.078 9.412 1.00 97.25 312 TYR A O 1
ATOM 2300 N N . LYS A 1 313 ? -0.312 -2.273 9.129 1.00 91.69 313 LYS A N 1
ATOM 2301 C CA . LYS A 1 313 ? -0.907 -2.666 10.409 1.00 91.69 313 LYS A CA 1
ATOM 2302 C C . LYS A 1 313 ? -0.085 -3.767 11.056 1.00 91.69 313 LYS A C 1
ATOM 2304 O O . LYS A 1 313 ? 0.268 -4.748 10.403 1.00 91.69 313 LYS A O 1
ATOM 2309 N N . ASP A 1 314 ? 0.131 -3.630 12.354 1.00 85.06 314 ASP A N 1
ATOM 2310 C CA . ASP A 1 314 ? 0.691 -4.666 13.214 1.00 85.06 314 ASP A CA 1
ATOM 2311 C C . ASP A 1 314 ? -0.136 -4.810 14.502 1.00 85.06 314 ASP A C 1
ATOM 2313 O O . ASP A 1 314 ? -1.276 -4.344 14.588 1.00 85.06 314 ASP A O 1
ATOM 2317 N N . SER A 1 315 ? 0.420 -5.496 15.500 1.00 81.31 315 SER A N 1
ATOM 2318 C CA . SER A 1 315 ? -0.215 -5.682 16.805 1.00 81.31 315 SER A CA 1
ATOM 2319 C C . SER A 1 315 ? -0.321 -4.397 17.633 1.00 81.31 315 SER A C 1
ATOM 2321 O O . SER A 1 315 ? -1.065 -4.372 18.610 1.00 81.31 315 SER A O 1
ATOM 2323 N N . THR A 1 316 ? 0.408 -3.338 17.272 1.00 80.50 316 THR A N 1
ATOM 2324 C CA . THR A 1 316 ? 0.438 -2.066 18.007 1.00 80.50 316 THR A CA 1
ATOM 2325 C C . THR A 1 316 ? -0.577 -1.063 17.479 1.00 80.50 316 THR A C 1
ATOM 2327 O O . THR A 1 316 ? -1.085 -0.248 18.250 1.00 80.50 316 THR A O 1
ATOM 2330 N N . GLY A 1 317 ? -0.923 -1.140 16.193 1.00 86.44 317 GLY A N 1
ATOM 2331 C CA . GLY A 1 317 ? -1.860 -0.204 15.591 1.00 86.44 317 GLY A CA 1
ATOM 2332 C C . GLY A 1 317 ? -1.878 -0.221 14.072 1.00 86.44 317 GLY A C 1
ATOM 2333 O O . GLY A 1 317 ? -1.252 -1.050 13.409 1.00 86.44 317 GLY A O 1
ATOM 2334 N N . THR A 1 318 ? -2.631 0.731 13.523 1.00 94.88 318 THR A N 1
ATOM 2335 C CA . THR A 1 318 ? -2.638 1.054 12.092 1.00 94.88 318 THR A CA 1
ATOM 2336 C C . THR A 1 318 ? -1.810 2.313 11.862 1.00 94.88 318 THR A C 1
ATOM 2338 O O . THR A 1 318 ? -2.034 3.335 12.507 1.00 94.88 318 THR A O 1
ATOM 2341 N N . TRP A 1 319 ? -0.877 2.250 10.921 1.00 97.69 319 TRP A N 1
ATOM 2342 C CA . TRP A 1 319 ? 0.040 3.321 10.554 1.00 97.69 319 TRP A CA 1
ATOM 2343 C C . TRP A 1 319 ? -0.244 3.764 9.127 1.00 97.69 319 TRP A C 1
ATOM 2345 O O . TRP A 1 319 ? -0.358 2.933 8.228 1.00 97.69 319 TRP A O 1
ATOM 2355 N N . ILE A 1 320 ? -0.358 5.069 8.910 1.00 98.81 320 ILE A N 1
ATOM 2356 C CA . ILE A 1 320 ? -0.730 5.652 7.623 1.00 98.81 320 ILE A CA 1
ATOM 2357 C C . ILE A 1 320 ? 0.256 6.766 7.298 1.00 98.81 320 ILE A C 1
ATOM 2359 O O . ILE A 1 320 ? 0.394 7.717 8.067 1.00 98.81 320 ILE A O 1
ATOM 2363 N N . SER A 1 321 ? 0.941 6.664 6.162 1.00 98.81 321 SER A N 1
ATOM 2364 C CA . SER A 1 321 ? 1.821 7.720 5.658 1.00 98.81 321 SER A CA 1
ATOM 2365 C C . SER A 1 321 ? 1.081 8.647 4.703 1.00 98.81 321 SER A C 1
ATOM 2367 O O . SER A 1 321 ? 0.129 8.243 4.034 1.00 98.81 321 SER A O 1
ATOM 2369 N N . GLY A 1 322 ? 1.563 9.878 4.585 1.00 98.75 322 GLY A N 1
ATOM 2370 C CA . GLY A 1 322 ? 1.080 10.815 3.582 1.00 98.75 322 GLY A CA 1
ATOM 2371 C C . GLY A 1 322 ? 1.706 12.192 3.730 1.00 98.75 322 GLY A C 1
ATOM 2372 O O . GLY A 1 322 ? 2.816 12.341 4.247 1.00 98.75 322 GLY A O 1
ATOM 2373 N N . TRP A 1 323 ? 1.001 13.216 3.268 1.00 98.62 323 TRP A N 1
ATOM 2374 C CA . TRP A 1 323 ? 1.425 14.605 3.429 1.00 98.62 323 TRP A CA 1
ATOM 2375 C C . TRP A 1 323 ? 0.239 15.552 3.526 1.00 98.62 323 TRP A C 1
ATOM 2377 O O . TRP A 1 323 ? -0.894 15.224 3.165 1.00 98.62 323 TRP A O 1
ATOM 2387 N N . ALA A 1 324 ? 0.520 16.754 4.007 1.00 97.81 324 ALA A N 1
ATOM 2388 C CA . ALA A 1 324 ? -0.425 17.851 4.075 1.00 97.81 324 ALA A CA 1
ATOM 2389 C C . ALA A 1 324 ? 0.227 19.149 3.600 1.00 97.81 324 ALA A C 1
ATOM 2391 O O . ALA A 1 324 ? 1.450 19.274 3.608 1.00 97.81 324 ALA A O 1
ATOM 2392 N N . ARG A 1 325 ? -0.581 20.122 3.176 1.00 93.88 325 ARG A N 1
ATOM 2393 C CA . ARG A 1 325 ? -0.081 21.405 2.661 1.00 93.88 325 ARG A CA 1
ATOM 2394 C C . ARG A 1 325 ? -0.761 22.597 3.322 1.00 93.88 325 ARG A C 1
ATOM 2396 O O . ARG A 1 325 ? -1.947 22.539 3.656 1.00 93.88 325 ARG A O 1
ATOM 2403 N N . ILE A 1 326 ? -0.020 23.691 3.460 1.00 87.50 326 ILE A N 1
ATOM 2404 C CA . ILE A 1 326 ? -0.520 24.956 4.013 1.00 87.50 326 ILE A CA 1
ATOM 2405 C C . ILE A 1 326 ? -0.913 25.878 2.850 1.00 87.50 326 ILE A C 1
ATOM 2407 O O . ILE A 1 326 ? -0.052 26.432 2.164 1.00 87.50 326 ILE A O 1
ATOM 2411 N N . GLY A 1 327 ? -2.215 26.047 2.596 1.00 77.94 327 GLY A N 1
ATOM 2412 C CA . GLY A 1 327 ? -2.718 26.879 1.498 1.00 77.94 327 GLY A CA 1
ATOM 2413 C C . GLY A 1 327 ? -2.264 26.384 0.117 1.00 77.94 327 GLY A C 1
ATOM 2414 O O . GLY A 1 327 ? -2.506 25.234 -0.257 1.00 77.94 327 GLY A O 1
ATOM 2415 N N . SER A 1 328 ? -1.614 27.267 -0.649 1.00 71.50 328 SER A N 1
ATOM 2416 C CA . SER A 1 328 ? -0.924 26.950 -1.913 1.00 71.50 328 SER A CA 1
ATOM 2417 C C . SER A 1 328 ? 0.594 26.778 -1.743 1.00 71.50 328 SER A C 1
ATOM 2419 O O . SER A 1 328 ? 1.327 26.847 -2.727 1.00 71.50 328 SER A O 1
ATOM 2421 N N . GLY A 1 329 ? 1.068 26.682 -0.499 1.00 73.44 329 GLY A N 1
ATOM 2422 C CA . GLY A 1 329 ? 2.481 26.642 -0.138 1.00 73.44 329 GLY A CA 1
ATOM 2423 C C . GLY A 1 329 ? 3.008 25.229 0.105 1.00 73.44 329 GLY A C 1
ATOM 2424 O O . GLY A 1 329 ? 2.534 24.261 -0.485 1.00 73.44 329 GLY A O 1
ATOM 2425 N N . ASN A 1 330 ? 4.012 25.155 0.977 1.00 84.94 330 ASN A N 1
ATOM 2426 C CA . ASN A 1 330 ? 4.834 23.977 1.249 1.00 84.94 330 ASN A CA 1
ATOM 2427 C C . ASN A 1 330 ? 4.021 22.727 1.627 1.00 84.94 330 ASN A C 1
ATOM 2429 O O . ASN A 1 330 ? 2.997 22.815 2.314 1.00 84.94 330 ASN A O 1
ATOM 2433 N N . GLU A 1 331 ? 4.532 21.569 1.206 1.00 95.50 331 GLU A N 1
ATOM 2434 C CA . GLU A 1 331 ? 4.048 20.250 1.613 1.00 95.50 331 GLU A CA 1
ATOM 2435 C C . GLU A 1 331 ? 4.898 19.725 2.770 1.00 95.50 331 GLU A C 1
ATOM 2437 O O . GLU A 1 331 ? 6.119 19.902 2.802 1.00 95.50 331 GLU A O 1
ATOM 2442 N N . GLU A 1 332 ? 4.256 19.052 3.712 1.00 98.06 332 GLU A N 1
ATOM 2443 C CA . GLU A 1 332 ? 4.905 18.439 4.859 1.00 98.06 332 GLU A CA 1
ATOM 2444 C C . GLU A 1 332 ? 4.456 16.986 4.989 1.00 98.06 332 GLU A C 1
ATOM 2446 O O . GLU A 1 332 ? 3.265 16.680 4.935 1.00 98.06 332 GLU A O 1
ATOM 2451 N N . ALA A 1 333 ? 5.423 16.086 5.149 1.00 98.62 333 ALA A N 1
ATOM 2452 C CA . ALA A 1 333 ? 5.188 14.664 5.353 1.00 98.62 333 ALA A CA 1
ATOM 2453 C C . ALA A 1 333 ? 4.546 14.402 6.725 1.00 98.62 333 ALA A C 1
ATOM 2455 O O . ALA A 1 333 ? 4.975 14.966 7.732 1.00 98.62 333 ALA A O 1
ATOM 2456 N N . PHE A 1 334 ? 3.566 13.500 6.775 1.00 98.56 334 PHE A N 1
ATOM 2457 C CA . PHE A 1 334 ? 2.844 13.127 7.991 1.00 98.56 334 PHE A CA 1
ATOM 2458 C C . PHE A 1 334 ? 2.735 11.611 8.159 1.00 98.56 334 PHE A C 1
ATOM 2460 O O . PHE A 1 334 ? 2.726 10.851 7.188 1.00 98.56 334 PHE A O 1
ATOM 2467 N N . LEU A 1 335 ? 2.623 11.202 9.423 1.00 98.62 335 LEU A N 1
ATOM 2468 C CA . LEU A 1 335 ? 2.312 9.849 9.864 1.00 98.62 335 LEU A CA 1
ATOM 2469 C C . LEU A 1 335 ? 1.115 9.907 10.815 1.00 98.62 335 LEU A C 1
ATOM 2471 O O . LEU A 1 335 ? 1.212 10.495 11.895 1.00 98.62 335 LEU A O 1
ATOM 2475 N N . TRP A 1 336 ? 0.001 9.299 10.422 1.00 98.50 336 TRP A N 1
ATOM 2476 C CA . TRP A 1 336 ? -1.119 9.033 11.320 1.00 98.50 336 TRP A CA 1
ATOM 2477 C C . TRP A 1 336 ? -0.949 7.636 11.905 1.00 98.50 336 TRP A C 1
ATOM 2479 O O . TRP A 1 336 ? -0.671 6.681 11.183 1.00 98.50 336 TRP A O 1
ATOM 2489 N N . HIS A 1 337 ? -1.127 7.515 13.210 1.00 95.25 337 HIS A N 1
ATOM 2490 C CA . HIS A 1 337 ? -1.105 6.254 13.928 1.00 95.25 337 HIS A CA 1
ATOM 2491 C C . HIS A 1 337 ? -2.398 6.138 14.727 1.00 95.25 337 HIS A C 1
ATOM 2493 O O . HIS A 1 337 ? -2.708 7.007 15.542 1.00 95.25 337 HIS A O 1
ATOM 2499 N N . GLU A 1 338 ? -3.152 5.076 14.475 1.00 93.56 338 GLU A N 1
ATOM 2500 C CA . GLU A 1 338 ? -4.267 4.634 15.304 1.00 93.56 338 GLU A CA 1
ATOM 2501 C C . GLU A 1 338 ? -3.767 3.489 16.186 1.00 93.56 338 GLU A C 1
ATOM 2503 O O . GLU A 1 338 ? -3.655 2.357 15.697 1.00 93.56 338 GLU A O 1
ATOM 2508 N N . PRO A 1 339 ? -3.432 3.755 17.459 1.00 85.94 339 PRO A N 1
ATOM 2509 C CA . PRO A 1 339 ? -2.991 2.707 18.361 1.00 85.94 339 PRO A CA 1
ATOM 2510 C C . PRO A 1 339 ? -4.140 1.742 18.631 1.00 85.94 339 PRO A C 1
ATOM 2512 O O . PRO A 1 339 ? -5.295 2.160 18.751 1.00 85.94 339 PRO A O 1
ATOM 2515 N N . VAL A 1 340 ? -3.829 0.463 18.817 1.00 76.94 340 VAL A N 1
ATOM 2516 C CA . VAL A 1 340 ? -4.784 -0.454 19.444 1.00 76.94 340 VAL A CA 1
ATOM 2517 C C . VAL A 1 340 ? -5.060 0.083 20.858 1.00 76.94 340 VAL A C 1
ATOM 2519 O O . VAL A 1 340 ? -4.104 0.268 21.616 1.00 76.94 340 VAL A O 1
ATOM 2522 N N . PRO A 1 341 ? -6.322 0.385 21.233 1.00 57.31 341 PRO A N 1
ATOM 2523 C CA . PRO A 1 341 ? -6.627 0.857 22.576 1.00 57.31 341 PRO A CA 1
ATOM 2524 C C . PRO A 1 341 ? -6.099 -0.139 23.602 1.00 57.31 341 PRO A C 1
ATOM 2526 O O . PRO A 1 341 ? -6.413 -1.328 23.520 1.00 57.31 341 PRO A O 1
ATOM 2529 N N . GLU A 1 342 ? -5.325 0.330 24.583 1.00 48.41 342 GLU A N 1
ATOM 2530 C CA . GLU A 1 342 ? -4.982 -0.529 25.712 1.00 48.41 342 GLU A CA 1
ATOM 2531 C C . GLU A 1 342 ? -6.292 -1.018 26.354 1.00 48.41 342 GLU A C 1
ATOM 2533 O O . GLU A 1 342 ? -7.196 -0.202 26.596 1.00 48.41 342 GLU A O 1
ATOM 2538 N N . PRO A 1 343 ? -6.434 -2.323 26.660 1.00 49.28 343 PRO A N 1
ATOM 2539 C CA . PRO A 1 343 ? -7.542 -2.787 27.480 1.00 49.28 343 PRO A CA 1
ATOM 2540 C C . PRO A 1 343 ? -7.573 -1.923 28.741 1.00 49.28 343 PRO A C 1
ATOM 2542 O O . PRO A 1 343 ? -6.515 -1.687 29.328 1.00 49.28 343 PRO A O 1
ATOM 2545 N N . ALA A 1 344 ? -8.752 -1.430 29.140 1.00 43.53 344 ALA A N 1
ATOM 2546 C CA . ALA A 1 344 ? -8.987 -0.471 30.231 1.00 43.53 344 ALA A CA 1
ATOM 2547 C C . ALA A 1 344 ? -8.619 -1.000 31.643 1.00 43.53 344 ALA A C 1
ATOM 2549 O O . ALA A 1 344 ? -9.377 -0.899 32.611 1.00 43.53 344 ALA A O 1
ATOM 2550 N N . THR A 1 345 ? -7.424 -1.555 31.789 1.00 42.22 345 THR A N 1
ATOM 2551 C CA . THR A 1 345 ? -6.904 -2.282 32.945 1.00 42.22 345 THR A CA 1
ATOM 2552 C C . THR A 1 345 ? -6.669 -1.339 34.130 1.00 42.22 345 THR A C 1
ATOM 2554 O O . THR A 1 345 ? -6.691 -1.760 35.286 1.00 42.22 345 THR A O 1
ATOM 2557 N N . PHE A 1 346 ? -6.576 -0.027 33.887 1.00 39.28 346 PHE A N 1
ATOM 2558 C CA . PHE A 1 346 ? -6.453 0.975 34.948 1.00 39.28 346 PHE A CA 1
ATOM 2559 C C . PHE A 1 346 ? -7.769 1.319 35.668 1.00 39.28 346 PHE A C 1
ATOM 2561 O O . PHE A 1 346 ? -7.723 1.785 36.809 1.00 39.28 346 PHE A O 1
ATOM 2568 N N . ALA A 1 347 ? -8.946 1.027 35.098 1.00 39.56 347 ALA A N 1
ATOM 2569 C CA . ALA A 1 347 ? -10.223 1.275 35.783 1.00 39.56 347 ALA A CA 1
ATOM 2570 C C . ALA A 1 347 ? -10.547 0.208 36.855 1.00 39.56 347 ALA A C 1
ATOM 2572 O O . ALA A 1 347 ? -11.210 0.500 37.856 1.00 39.56 347 ALA A O 1
ATOM 2573 N N . GLY A 1 348 ? -10.030 -1.018 36.701 1.00 37.94 348 GLY A N 1
ATOM 2574 C CA . GLY A 1 348 ? -10.260 -2.130 37.634 1.00 37.94 348 GLY A CA 1
ATOM 2575 C C . GLY A 1 348 ? -9.529 -1.991 38.977 1.00 37.94 348 GLY A C 1
ATOM 2576 O O . GLY A 1 348 ? -10.054 -2.393 40.021 1.00 37.94 348 GLY A O 1
ATOM 2577 N N . LEU A 1 349 ? -8.354 -1.352 38.990 1.00 40.06 349 LEU A N 1
ATOM 2578 C CA . LEU A 1 349 ? -7.541 -1.194 40.203 1.00 40.06 349 LEU A CA 1
ATOM 2579 C C . LEU A 1 349 ? -8.177 -0.231 41.226 1.00 40.06 349 LEU A C 1
ATOM 2581 O O . LEU A 1 349 ? -8.049 -0.439 42.435 1.00 40.06 349 LEU A O 1
ATOM 2585 N N . GLY A 1 350 ? -8.954 0.763 40.778 1.00 36.88 350 GLY A N 1
ATOM 2586 C CA . GLY A 1 350 ? -9.666 1.695 41.666 1.00 36.88 350 GLY A CA 1
ATOM 2587 C C . GLY A 1 350 ? -10.835 1.060 42.439 1.00 36.88 350 GLY A C 1
ATOM 2588 O O . GLY A 1 350 ? -11.084 1.395 43.601 1.00 36.88 350 GLY A O 1
ATOM 2589 N N . LEU A 1 351 ? -11.529 0.088 41.836 1.00 43.19 351 LEU A N 1
ATOM 2590 C CA . LEU A 1 351 ? -12.662 -0.619 42.453 1.00 43.19 351 LEU A CA 1
ATOM 2591 C C . LEU A 1 351 ? -12.214 -1.713 43.442 1.00 43.19 351 LEU A C 1
ATOM 2593 O O . LEU A 1 351 ? -12.884 -1.947 44.460 1.00 43.19 351 LEU A O 1
ATOM 2597 N N . GLY A 1 352 ? -11.051 -2.330 43.207 1.00 39.88 352 GLY A N 1
ATOM 2598 C CA . GLY A 1 352 ? -10.436 -3.300 44.123 1.00 39.88 352 GLY A CA 1
ATOM 2599 C C . GLY A 1 352 ? -10.028 -2.684 45.468 1.00 39.88 352 GLY A C 1
ATOM 2600 O O . GLY A 1 352 ? -10.264 -3.267 46.531 1.00 39.88 352 GLY A O 1
ATOM 2601 N N . VAL A 1 353 ? -9.511 -1.451 45.459 1.00 47.81 353 VAL A N 1
ATOM 2602 C CA . VAL A 1 353 ? -9.089 -0.749 46.685 1.00 47.81 353 VAL A CA 1
ATOM 2603 C C . VAL A 1 353 ? -10.291 -0.350 47.558 1.00 47.81 353 VAL A C 1
ATOM 2605 O O . VAL A 1 353 ? -10.255 -0.500 48.783 1.00 47.81 353 VAL A O 1
ATOM 2608 N N . LEU A 1 354 ? -11.412 0.067 46.959 1.00 43.56 354 LEU A N 1
ATOM 2609 C CA . LEU A 1 354 ? -12.622 0.458 47.701 1.00 43.56 354 LEU A CA 1
ATOM 2610 C C . LEU A 1 354 ? -13.387 -0.738 48.299 1.00 43.56 354 LEU A C 1
ATOM 2612 O O . LEU A 1 354 ? -14.000 -0.621 49.368 1.00 43.56 354 LEU A O 1
ATOM 2616 N N . THR A 1 355 ? -13.321 -1.912 47.666 1.00 45.03 355 THR A N 1
ATOM 2617 C CA . THR A 1 355 ? -13.920 -3.151 48.192 1.00 45.03 355 THR A CA 1
ATOM 2618 C C . THR A 1 355 ? -13.055 -3.801 49.280 1.00 45.03 355 THR A C 1
ATOM 2620 O O . THR A 1 355 ? -13.598 -4.258 50.296 1.00 45.03 355 THR A O 1
ATOM 2623 N N . ALA A 1 356 ? -11.723 -3.742 49.165 1.00 44.03 356 ALA A N 1
ATOM 2624 C CA . ALA A 1 356 ? -10.795 -4.196 50.205 1.00 44.03 356 ALA A CA 1
ATOM 2625 C C . ALA A 1 356 ? -10.902 -3.364 51.502 1.00 44.03 356 ALA A C 1
ATOM 2627 O O . ALA A 1 356 ? -10.905 -3.918 52.610 1.00 44.03 356 ALA A O 1
ATOM 2628 N N . LEU A 1 357 ? -11.098 -2.044 51.389 1.00 44.16 357 LEU A N 1
ATOM 2629 C CA . LEU A 1 357 ? -11.279 -1.152 52.543 1.00 44.16 357 LEU A CA 1
ATOM 2630 C C . LEU A 1 357 ? -12.640 -1.332 53.244 1.00 44.16 357 LEU A C 1
ATOM 2632 O O . LEU A 1 357 ? -12.729 -1.173 54.466 1.00 44.16 357 LEU A O 1
ATOM 2636 N N . ARG A 1 358 ? -13.693 -1.752 52.524 1.00 42.16 358 ARG A N 1
ATOM 2637 C CA . ARG A 1 358 ? -14.986 -2.127 53.135 1.00 42.16 358 ARG A CA 1
ATOM 2638 C C . ARG A 1 358 ? -14.928 -3.469 53.871 1.00 42.16 358 ARG A C 1
ATOM 2640 O O . ARG A 1 358 ? -15.517 -3.585 54.947 1.00 42.16 358 ARG A O 1
ATOM 2647 N N . ARG A 1 359 ? -14.182 -4.460 53.364 1.00 40.47 359 ARG A N 1
ATOM 2648 C CA . ARG A 1 359 ? -14.044 -5.781 54.015 1.00 40.47 359 ARG A CA 1
ATOM 2649 C C . ARG A 1 359 ? -13.237 -5.731 55.320 1.00 40.47 359 ARG A C 1
ATOM 2651 O O . ARG A 1 359 ? -13.573 -6.454 56.260 1.00 40.47 359 ARG A O 1
ATOM 2658 N N . ARG A 1 360 ? -12.254 -4.827 55.451 1.00 40.34 360 ARG A N 1
ATOM 2659 C CA . ARG A 1 360 ? -11.489 -4.654 56.708 1.00 40.34 360 ARG A CA 1
ATOM 2660 C C . ARG A 1 360 ? -12.317 -4.097 57.876 1.00 40.34 360 ARG A C 1
ATOM 2662 O O . ARG A 1 360 ? -12.044 -4.451 59.018 1.00 40.34 360 ARG A O 1
ATOM 2669 N N . ARG A 1 361 ? -13.371 -3.305 57.629 1.00 40.81 361 ARG A N 1
ATOM 2670 C CA . ARG A 1 361 ? -14.242 -2.768 58.701 1.00 40.81 361 ARG A CA 1
ATOM 2671 C C . ARG A 1 361 ? -15.310 -3.751 59.203 1.00 40.81 361 ARG A C 1
ATOM 2673 O O . ARG A 1 361 ? -15.786 -3.590 60.323 1.00 40.81 361 ARG A O 1
ATOM 2680 N N . ALA A 1 362 ? -15.662 -4.780 58.427 1.00 40.44 362 ALA A N 1
ATOM 2681 C CA . ALA A 1 362 ? -16.656 -5.783 58.829 1.00 40.44 362 ALA A CA 1
ATOM 2682 C C . ALA A 1 362 ? -16.076 -6.882 59.744 1.00 40.44 362 ALA A C 1
ATOM 2684 O O . ALA A 1 362 ? -16.764 -7.348 60.650 1.00 40.44 362 ALA A O 1
ATOM 2685 N N . ARG A 1 363 ? -14.795 -7.251 59.576 1.00 36.69 363 ARG A N 1
ATOM 2686 C CA . ARG A 1 363 ? -14.135 -8.278 60.411 1.00 36.69 363 ARG A CA 1
ATOM 2687 C C . ARG A 1 363 ? -13.814 -7.823 61.842 1.00 36.69 363 ARG A C 1
ATOM 2689 O O . ARG A 1 363 ? -13.775 -8.659 62.735 1.00 36.69 363 ARG A O 1
ATOM 2696 N N . ALA A 1 364 ? -13.680 -6.521 62.098 1.00 34.75 364 ALA A N 1
ATOM 2697 C CA . ALA A 1 364 ? -13.406 -6.001 63.444 1.00 34.75 364 ALA A CA 1
ATOM 2698 C C . ALA A 1 364 ? -14.621 -6.026 64.402 1.00 34.75 364 ALA A C 1
ATOM 2700 O O . ALA A 1 364 ? -14.455 -5.813 65.598 1.00 34.75 364 ALA A O 1
ATOM 2701 N N . ARG A 1 365 ? -15.844 -6.289 63.913 1.00 38.66 365 ARG A N 1
ATOM 2702 C CA . ARG A 1 365 ? -17.073 -6.286 64.738 1.00 38.66 365 ARG A CA 1
ATOM 2703 C C . ARG A 1 365 ? -17.600 -7.670 65.135 1.00 38.66 365 ARG A C 1
ATOM 2705 O O . ARG A 1 365 ? -18.585 -7.737 65.862 1.00 38.66 365 ARG A O 1
ATOM 2712 N N . LEU A 1 366 ? -16.954 -8.755 64.706 1.00 34.72 366 LEU A N 1
ATOM 2713 C CA . LEU A 1 366 ? -17.416 -10.131 64.952 1.00 34.72 366 LEU A CA 1
ATOM 2714 C C . LEU A 1 366 ? -16.629 -10.893 66.035 1.00 34.72 366 LEU A C 1
ATOM 2716 O O . LEU A 1 366 ? -16.979 -12.027 66.331 1.00 34.72 366 LEU A O 1
ATOM 2720 N N . LEU A 1 367 ? -15.632 -10.272 66.678 1.00 35.06 367 LEU A N 1
ATOM 2721 C CA . LEU A 1 367 ? -14.810 -10.913 67.723 1.00 35.06 367 LEU A CA 1
ATOM 2722 C C . LEU A 1 367 ? -15.072 -10.420 69.161 1.00 35.06 367 LEU A C 1
ATOM 2724 O O . LEU A 1 367 ? -14.300 -10.747 70.052 1.00 35.06 367 LEU A O 1
ATOM 2728 N N . SER A 1 368 ? -16.146 -9.665 69.440 1.00 37.28 368 SER A N 1
ATOM 2729 C CA . SER A 1 368 ? -16.379 -9.111 70.795 1.00 37.28 368 SER A CA 1
ATOM 2730 C C . SER A 1 368 ? -17.652 -9.581 71.513 1.00 37.28 368 SER A C 1
ATOM 2732 O O . SER A 1 368 ? -18.129 -8.880 72.409 1.00 37.28 368 SER A O 1
ATOM 2734 N N . ARG A 1 369 ? -18.250 -10.723 71.154 1.00 38.28 369 ARG A N 1
ATOM 2735 C CA . ARG A 1 369 ? -19.414 -11.248 71.894 1.00 38.28 369 ARG A CA 1
ATOM 2736 C C . ARG A 1 369 ? -19.408 -12.770 72.024 1.00 38.28 369 ARG A C 1
ATOM 2738 O O . ARG A 1 369 ? -20.144 -13.460 71.331 1.00 38.28 369 ARG A O 1
ATOM 2745 N N . SER A 1 370 ? -18.641 -13.268 72.990 1.00 31.72 370 SER A N 1
ATOM 2746 C CA . SER A 1 370 ? -18.931 -14.535 73.666 1.00 31.72 370 SER A CA 1
ATOM 2747 C C . SER A 1 370 ? -18.530 -14.443 75.141 1.00 31.72 370 SER A C 1
ATOM 2749 O O . SER A 1 370 ? -17.363 -14.627 75.468 1.00 31.72 370 SER A O 1
ATOM 2751 N N . ALA A 1 371 ? -19.482 -14.139 76.025 1.00 31.06 371 ALA A N 1
ATOM 2752 C CA . ALA A 1 371 ? -19.478 -14.616 77.410 1.00 31.06 371 ALA A CA 1
ATOM 2753 C C . ALA A 1 371 ? -20.807 -14.278 78.107 1.00 31.06 371 ALA A C 1
ATOM 2755 O O . ALA A 1 371 ? -21.248 -13.132 78.104 1.00 31.06 371 ALA A O 1
ATOM 2756 N N . HIS A 1 372 ? -21.346 -15.314 78.748 1.00 30.22 372 HIS A N 1
ATOM 2757 C CA . HIS A 1 372 ? -22.364 -15.355 79.800 1.00 30.22 372 HIS A CA 1
ATOM 2758 C C . HIS A 1 372 ? -23.851 -15.435 79.430 1.00 30.22 372 HIS A C 1
ATOM 2760 O O . HIS A 1 372 ? -24.456 -14.539 78.848 1.00 30.22 372 HIS A O 1
ATOM 2766 N N . ALA A 1 373 ? -24.409 -16.574 79.850 1.00 29.55 373 ALA A N 1
ATOM 2767 C CA . ALA A 1 373 ? -25.799 -16.971 79.824 1.00 29.55 373 ALA A CA 1
ATOM 2768 C C . ALA A 1 373 ? -26.324 -17.151 81.261 1.00 29.55 373 ALA A C 1
ATOM 2770 O O . ALA A 1 373 ? -25.579 -17.588 82.137 1.00 29.55 373 ALA A O 1
ATOM 2771 N N . ASP A 1 374 ? -27.633 -16.897 81.375 1.00 31.95 374 ASP A N 1
ATOM 2772 C CA . ASP A 1 374 ? -28.614 -17.277 82.408 1.00 31.95 374 ASP A CA 1
ATOM 2773 C C . ASP A 1 374 ? -28.618 -16.551 83.775 1.00 31.95 374 ASP A C 1
ATOM 2775 O O . ASP A 1 374 ? -27.566 -16.110 84.233 1.00 31.95 374 ASP A O 1
ATOM 2779 N N . PRO A 1 375 ? -29.805 -16.388 84.429 1.00 38.25 375 PRO A N 1
ATOM 2780 C CA . PRO A 1 375 ? -30.970 -17.293 84.376 1.00 38.25 375 PRO A CA 1
ATOM 2781 C C . PRO A 1 375 ? -32.382 -16.687 84.131 1.00 38.25 375 PRO A C 1
ATOM 2783 O O . PRO A 1 375 ? -32.655 -15.504 84.314 1.00 38.25 375 PRO A O 1
ATOM 2786 N N . ARG A 1 376 ? -33.297 -17.593 83.741 1.00 32.31 376 ARG A N 1
ATOM 2787 C CA . ARG A 1 376 ? -34.791 -17.561 83.734 1.00 32.31 376 ARG A CA 1
ATOM 2788 C C . ARG A 1 376 ? -35.402 -17.260 85.140 1.00 32.31 376 ARG A C 1
ATOM 2790 O O . ARG A 1 376 ? -34.645 -17.422 86.094 1.00 32.31 376 ARG A O 1
ATOM 2797 N N . PRO A 1 377 ? -36.727 -16.951 85.342 1.00 41.78 377 PRO A N 1
ATOM 2798 C CA . PRO A 1 377 ? -37.866 -17.626 84.678 1.00 41.78 377 PRO A CA 1
ATOM 2799 C C . PRO A 1 377 ? -39.249 -16.924 84.482 1.00 41.78 377 PRO A C 1
ATOM 2801 O O . PRO A 1 377 ? -39.642 -15.991 85.166 1.00 41.78 377 PRO A O 1
ATOM 2804 N N . SER A 1 378 ? -40.030 -17.561 83.589 1.00 29.97 378 SER A N 1
ATOM 2805 C CA . SER A 1 378 ? -41.480 -17.888 83.645 1.00 29.97 378 SER A CA 1
ATOM 2806 C C . SER A 1 378 ? -42.604 -16.832 83.478 1.00 29.97 378 SER A C 1
ATOM 2808 O O . SER A 1 378 ? -42.698 -15.872 84.227 1.00 29.97 378 SER A O 1
ATOM 2810 N N . ILE A 1 379 ? -43.556 -17.161 82.579 1.00 31.55 379 ILE A N 1
ATOM 2811 C CA . ILE A 1 379 ? -45.031 -17.334 82.750 1.00 31.55 379 ILE A CA 1
ATOM 2812 C C . ILE A 1 379 ? -45.859 -16.828 81.536 1.00 31.55 379 ILE A C 1
ATOM 2814 O O . ILE A 1 379 ? -45.576 -15.818 80.908 1.00 31.55 379 ILE A O 1
ATOM 2818 N N . ARG A 1 380 ? -46.876 -17.646 81.221 1.00 30.23 380 ARG A N 1
ATOM 2819 C CA . ARG A 1 380 ? -47.926 -17.642 80.179 1.00 30.23 380 ARG A CA 1
ATOM 2820 C C . ARG A 1 380 ? -48.717 -16.326 80.006 1.00 30.23 380 ARG A C 1
ATOM 2822 O O . ARG A 1 380 ? -49.056 -15.709 81.003 1.00 30.23 380 ARG A O 1
ATOM 2829 N N . ALA A 1 381 ? -49.230 -16.059 78.793 1.00 28.94 381 ALA A N 1
ATOM 2830 C CA . ALA A 1 381 ? -50.644 -16.286 78.402 1.00 28.94 381 ALA A CA 1
ATOM 2831 C C . ALA A 1 381 ? -51.114 -15.447 77.182 1.00 28.94 381 ALA A C 1
ATOM 2833 O O . ALA A 1 381 ? -50.694 -14.319 76.961 1.00 28.94 381 ALA A O 1
ATOM 2834 N N . ARG A 1 382 ? -52.018 -16.077 76.416 1.00 30.25 382 ARG A N 1
ATOM 2835 C CA . ARG A 1 382 ? -52.925 -15.608 75.343 1.00 30.25 382 ARG A CA 1
ATOM 2836 C C . ARG A 1 382 ? -53.498 -14.185 75.525 1.00 30.25 382 ARG A C 1
ATOM 2838 O O . ARG A 1 382 ? -53.842 -13.847 76.645 1.00 30.25 382 ARG A O 1
ATOM 2845 N N . GLN A 1 383 ? -53.807 -13.458 74.438 1.00 28.36 383 GLN A N 1
ATOM 2846 C CA . GLN A 1 383 ? -55.131 -13.403 73.765 1.00 28.36 383 GLN A CA 1
ATOM 2847 C C . GLN A 1 383 ? -55.190 -12.314 72.665 1.00 28.36 383 GLN A C 1
ATOM 2849 O O . GLN A 1 383 ? -54.338 -11.437 72.585 1.00 28.36 383 GLN A O 1
ATOM 2854 N N . ALA A 1 384 ? -56.198 -12.443 71.798 1.00 29.52 384 ALA A N 1
ATOM 2855 C CA . ALA A 1 384 ? -56.482 -11.673 70.586 1.00 29.52 384 ALA A CA 1
ATOM 2856 C C . ALA A 1 384 ? -57.280 -10.368 70.820 1.00 29.52 384 ALA A C 1
ATOM 2858 O O . ALA A 1 384 ? -57.900 -10.200 71.865 1.00 29.52 384 ALA A O 1
ATOM 2859 N N . GLY A 1 385 ? -57.341 -9.511 69.788 1.00 27.97 385 GLY A N 1
ATOM 2860 C CA . GLY A 1 385 ? -58.254 -8.357 69.659 1.00 27.97 385 GLY A CA 1
ATOM 2861 C C . GLY A 1 385 ? -57.652 -7.274 68.750 1.00 27.97 385 GLY A C 1
ATOM 2862 O O . GLY A 1 385 ? -56.700 -6.614 69.138 1.00 27.97 385 GLY A O 1
ATOM 2863 N N . VAL A 1 386 ? -57.945 -7.257 67.444 1.00 30.45 386 VAL A N 1
ATOM 2864 C CA . VAL A 1 386 ? -58.978 -6.433 66.771 1.00 30.45 386 VAL A CA 1
ATOM 2865 C C . VAL A 1 386 ? -58.917 -4.937 67.118 1.00 30.45 386 VAL A C 1
ATOM 2867 O O . VAL A 1 386 ? -59.363 -4.536 68.184 1.00 30.45 386 VAL A O 1
ATOM 2870 N N . ALA A 1 387 ? -58.504 -4.109 66.149 1.00 28.78 387 ALA A N 1
ATOM 2871 C CA . ALA A 1 387 ? -59.017 -2.748 65.968 1.00 28.78 387 ALA A CA 1
ATOM 2872 C C . ALA A 1 387 ? -58.844 -2.284 64.507 1.00 28.78 387 ALA A C 1
ATOM 2874 O O . ALA A 1 387 ? -57.754 -2.338 63.939 1.00 28.78 387 ALA A O 1
ATOM 2875 N N . ARG A 1 388 ? -59.968 -1.872 63.910 1.00 30.56 388 ARG A N 1
ATOM 2876 C CA . ARG A 1 388 ? -60.127 -1.200 62.609 1.00 30.56 388 ARG A CA 1
ATOM 2877 C C . ARG A 1 388 ? -59.982 0.325 62.767 1.00 30.56 388 ARG A C 1
ATOM 2879 O O . ARG A 1 388 ? -60.063 0.822 63.885 1.00 30.56 388 ARG A O 1
ATOM 2886 N N . SER A 1 389 ? -59.988 1.008 61.610 1.00 28.02 389 SER A N 1
ATOM 2887 C CA . SER A 1 389 ? -60.197 2.455 61.340 1.00 28.02 389 SER A CA 1
ATOM 2888 C C . SER A 1 389 ? -58.910 3.297 61.290 1.00 28.02 389 SER A C 1
ATOM 2890 O O . SER A 1 389 ? -57.994 3.048 62.057 1.00 28.02 389 SER A O 1
ATOM 2892 N N . SER A 1 390 ? -58.717 4.278 60.401 1.00 27.14 390 SER A N 1
ATOM 2893 C CA . SER A 1 390 ? -59.487 4.822 59.265 1.00 27.14 390 SER A CA 1
ATOM 2894 C C . SER A 1 390 ? -58.612 5.848 58.517 1.00 27.14 390 SER A C 1
ATOM 2896 O O . SER A 1 390 ? -57.706 6.412 59.119 1.00 27.14 390 SER A O 1
ATOM 2898 N N . CYS A 1 391 ? -58.929 6.058 57.229 1.00 25.91 391 CYS A N 1
ATOM 2899 C CA . CYS A 1 391 ? -58.692 7.213 56.339 1.00 25.91 391 CYS A CA 1
ATOM 2900 C C . CYS A 1 391 ? -57.690 8.305 56.737 1.00 25.91 391 CYS A C 1
ATOM 2902 O O . CYS A 1 391 ? -57.890 8.922 57.766 1.00 25.91 391 CYS A O 1
ATOM 2904 N N . TRP A 1 392 ? -56.806 8.688 55.803 1.00 27.81 392 TRP A N 1
ATOM 2905 C CA . TRP A 1 392 ? -56.730 10.042 55.212 1.00 27.81 392 TRP A CA 1
ATOM 2906 C C . TRP A 1 392 ? -56.077 9.926 53.822 1.00 27.81 392 TRP A C 1
ATOM 2908 O O . TRP A 1 392 ? -55.036 9.290 53.670 1.00 27.81 392 TRP A O 1
ATOM 2918 N N . GLY A 1 393 ? -56.747 10.454 52.795 1.00 27.06 393 GLY A N 1
ATOM 2919 C CA . GLY A 1 393 ? -56.293 10.414 51.405 1.00 27.06 393 GLY A CA 1
ATOM 2920 C C . GLY A 1 393 ? -55.460 11.630 51.013 1.00 27.06 393 GLY A C 1
ATOM 2921 O O . GLY A 1 393 ? -55.516 12.648 51.689 1.00 27.06 393 GLY A O 1
ATOM 2922 N N . MET A 1 394 ? -54.756 11.528 49.882 1.00 27.20 394 MET A N 1
ATOM 2923 C CA . MET A 1 394 ? -54.423 12.658 49.007 1.00 27.20 394 MET A CA 1
ATOM 2924 C C . MET A 1 394 ? -54.127 12.154 47.580 1.00 27.20 394 MET A C 1
ATOM 2926 O O . MET A 1 394 ? -53.182 11.413 47.337 1.00 27.20 394 MET A O 1
ATOM 2930 N N . SER A 1 395 ? -55.033 12.538 46.678 1.00 27.95 395 SER A N 1
ATOM 2931 C CA . SER A 1 395 ? -54.863 12.972 45.283 1.00 27.95 395 SER A CA 1
ATOM 2932 C C . SER A 1 395 ? -53.919 12.210 44.336 1.00 27.95 395 SER A C 1
ATOM 2934 O O . SER A 1 395 ? -52.704 12.376 44.349 1.00 27.95 395 SER A O 1
ATOM 2936 N N . ARG A 1 396 ? -54.528 11.483 43.387 1.00 29.20 396 ARG A N 1
ATOM 2937 C CA . ARG A 1 396 ? -53.911 11.042 42.125 1.00 29.20 396 ARG A CA 1
ATOM 2938 C C . ARG A 1 396 ? -53.911 12.192 41.111 1.00 29.20 396 ARG A C 1
ATOM 2940 O O . ARG A 1 396 ? -54.981 12.626 40.697 1.00 29.20 396 ARG A O 1
ATOM 2947 N N . ALA A 1 397 ? -52.732 12.604 40.651 1.00 27.88 397 ALA A N 1
ATOM 2948 C CA . ALA A 1 397 ? -52.563 13.270 39.362 1.00 27.88 397 ALA A CA 1
ATOM 2949 C C . ALA A 1 397 ? -52.100 12.215 38.344 1.00 27.88 397 ALA A C 1
ATOM 2951 O O . ALA A 1 397 ? -51.055 11.591 38.515 1.00 27.88 397 ALA A O 1
ATOM 2952 N N . VAL A 1 398 ? -52.916 11.973 37.320 1.00 31.33 398 VAL A N 1
ATOM 2953 C CA . VAL A 1 398 ? -52.593 11.108 36.180 1.00 31.33 398 VAL A CA 1
ATOM 2954 C C . VAL A 1 398 ? -52.002 12.004 35.095 1.00 31.33 398 VAL A C 1
ATOM 2956 O O . VAL A 1 398 ? -52.723 12.809 34.515 1.00 31.33 398 VAL A O 1
ATOM 2959 N N . ALA A 1 399 ? -50.701 11.875 34.830 1.00 28.44 399 ALA A N 1
ATOM 2960 C CA . ALA A 1 399 ? -50.051 12.437 33.648 1.00 28.44 399 ALA A CA 1
ATOM 2961 C C . ALA A 1 399 ? -49.648 11.287 32.714 1.00 28.44 399 ALA A C 1
ATOM 2963 O O . ALA A 1 399 ? -49.068 10.289 33.138 1.00 28.44 399 ALA A O 1
ATOM 2964 N N . SER A 1 400 ? -50.046 11.407 31.450 1.00 28.62 400 SER A N 1
ATOM 2965 C CA . SER A 1 400 ? -50.050 10.363 30.427 1.00 28.62 400 SER A CA 1
ATOM 2966 C C . SER A 1 400 ? -48.656 9.972 29.917 1.00 28.62 400 SER A C 1
ATOM 2968 O O . SER A 1 400 ? -47.929 10.800 29.377 1.00 28.62 400 SER A O 1
ATOM 2970 N N . THR A 1 401 ? -48.341 8.678 29.955 1.00 32.03 401 THR A N 1
ATOM 2971 C CA . THR A 1 401 ? -47.100 8.039 29.473 1.00 32.03 401 THR A CA 1
ATOM 2972 C C . THR A 1 401 ? -47.092 7.721 27.966 1.00 32.03 401 THR A C 1
ATOM 2974 O O . THR A 1 401 ? -46.531 6.715 27.543 1.00 32.03 401 THR A O 1
ATOM 2977 N N . ARG A 1 402 ? -47.713 8.545 27.111 1.00 36.66 402 ARG A N 1
ATOM 2978 C CA . ARG A 1 402 ? -47.799 8.257 25.659 1.00 36.66 402 ARG A CA 1
ATOM 2979 C C . ARG A 1 402 ? -46.682 8.862 24.790 1.00 36.66 402 ARG A C 1
ATOM 2981 O O . ARG A 1 402 ? -46.696 8.651 23.587 1.00 36.66 402 ARG A O 1
ATOM 2988 N N . GLY A 1 403 ? -45.690 9.538 25.377 1.00 34.06 403 GLY A N 1
ATOM 2989 C CA . GLY A 1 403 ? -44.586 10.173 24.631 1.00 34.06 403 GLY A CA 1
ATOM 2990 C C . GLY A 1 403 ? -43.243 9.427 24.604 1.00 34.06 403 GLY A C 1
ATOM 2991 O O . GLY A 1 403 ? -42.349 9.841 23.880 1.00 34.06 403 GLY A O 1
ATOM 2992 N N . LEU A 1 404 ? -43.070 8.341 25.368 1.00 31.80 404 LEU A N 1
ATOM 2993 C CA . LEU A 1 404 ? -41.763 7.672 25.541 1.00 31.80 404 LEU A CA 1
ATOM 2994 C C . LEU A 1 404 ? -41.612 6.354 24.759 1.00 31.80 404 LEU A C 1
ATOM 2996 O O . LEU A 1 404 ? -40.510 5.828 24.651 1.00 31.80 404 LEU A O 1
ATOM 3000 N N . GLY A 1 405 ? -42.699 5.828 24.184 1.00 29.91 405 GLY A N 1
ATOM 3001 C CA . GLY A 1 405 ? -42.699 4.523 23.508 1.00 29.91 405 GLY A CA 1
ATOM 3002 C C . GLY A 1 405 ? -42.097 4.509 22.098 1.00 29.91 405 GLY A C 1
ATOM 3003 O O . GLY A 1 405 ? -41.722 3.447 21.619 1.00 29.91 405 GLY A O 1
ATOM 3004 N N . VAL A 1 406 ? -41.973 5.665 21.436 1.00 34.12 406 VAL A N 1
ATOM 3005 C CA . VAL A 1 406 ? -41.483 5.743 20.042 1.00 34.12 406 VAL A CA 1
ATOM 3006 C C . VAL A 1 406 ? -39.972 6.016 19.968 1.00 34.12 406 VAL A C 1
ATOM 3008 O O . VAL A 1 406 ? -39.346 5.720 18.959 1.00 34.12 406 VAL A O 1
ATOM 3011 N N . LEU A 1 407 ? -39.350 6.475 21.060 1.00 31.16 407 LEU A N 1
ATOM 3012 C CA . LEU A 1 407 ? -37.901 6.726 21.137 1.00 31.16 407 LEU A CA 1
ATOM 3013 C C . LEU A 1 407 ? -37.071 5.516 21.609 1.00 31.16 407 LEU A C 1
ATOM 3015 O O . LEU A 1 407 ? -35.852 5.545 21.497 1.00 31.16 407 LEU A O 1
ATOM 3019 N N . CYS A 1 408 ? -37.701 4.443 22.104 1.00 30.36 408 CYS A N 1
ATOM 3020 C CA . CYS A 1 408 ? -36.998 3.211 22.505 1.00 30.36 408 CYS A CA 1
ATOM 3021 C C . CYS A 1 408 ? -36.943 2.131 21.410 1.00 30.36 408 CYS A C 1
ATOM 3023 O O . CYS A 1 408 ? -36.182 1.181 21.546 1.00 30.36 408 CYS A O 1
ATOM 3025 N N . LEU A 1 409 ? -37.713 2.263 20.323 1.00 32.00 409 LEU A N 1
ATOM 3026 C CA . LEU A 1 409 ? -37.722 1.290 19.218 1.00 32.00 409 LEU A CA 1
ATOM 3027 C C . LEU A 1 409 ? -36.764 1.650 18.071 1.00 32.00 409 LEU A C 1
ATOM 3029 O O . LEU A 1 409 ? -36.419 0.779 17.283 1.00 32.00 409 LEU A O 1
ATOM 3033 N N . SER A 1 410 ? -36.270 2.889 18.008 1.00 32.78 410 SER A N 1
ATOM 3034 C CA . SER A 1 410 ? -35.261 3.332 17.033 1.00 32.78 410 SER A CA 1
ATOM 3035 C C . SER A 1 410 ? -33.811 3.226 17.533 1.00 32.78 410 SER A C 1
ATOM 3037 O O . SER A 1 410 ? -32.888 3.402 16.746 1.00 32.78 410 SER A O 1
ATOM 3039 N N . LEU A 1 411 ? -33.593 2.883 18.809 1.00 31.91 411 LEU A N 1
ATOM 3040 C CA . LEU A 1 411 ? -32.262 2.693 19.417 1.00 31.91 411 LEU A CA 1
ATOM 3041 C C . LEU A 1 411 ? -31.871 1.216 19.627 1.00 31.91 411 LEU A C 1
ATOM 3043 O O . LEU A 1 411 ? -30.774 0.938 20.096 1.00 31.91 411 LEU A O 1
ATOM 3047 N N . LEU A 1 412 ? -32.732 0.266 19.245 1.00 36.25 412 LEU A N 1
ATOM 3048 C CA . LEU A 1 412 ? -32.454 -1.180 19.300 1.00 36.25 412 LEU A CA 1
ATOM 3049 C C . LEU A 1 412 ? -32.048 -1.787 17.941 1.00 36.25 412 LEU A C 1
ATOM 3051 O O . LEU A 1 412 ? -31.806 -2.985 17.862 1.00 36.25 412 LEU A O 1
ATOM 3055 N N . ALA A 1 413 ? -31.924 -0.974 16.886 1.00 38.84 413 ALA A N 1
ATOM 3056 C CA . ALA A 1 413 ? -31.519 -1.414 15.543 1.00 38.84 413 ALA A CA 1
ATOM 3057 C C . ALA A 1 413 ? -30.035 -1.129 15.210 1.00 38.84 413 ALA A C 1
ATOM 3059 O O . ALA A 1 413 ? -29.660 -1.100 14.043 1.00 38.84 413 ALA A O 1
ATOM 3060 N N . LEU A 1 414 ? -29.192 -0.916 16.226 1.00 40.06 414 LEU A N 1
ATOM 3061 C CA . LEU A 1 414 ? -27.738 -0.718 16.095 1.00 40.06 414 LEU A CA 1
ATOM 3062 C C . LEU A 1 414 ? -26.938 -1.689 16.975 1.00 40.06 414 LEU A C 1
ATOM 3064 O O . LEU A 1 414 ? -25.820 -1.403 17.389 1.00 40.06 414 LEU A O 1
ATOM 3068 N N . CYS A 1 415 ? -27.492 -2.870 17.245 1.00 33.84 415 CYS A N 1
ATOM 3069 C CA . CYS A 1 415 ? -26.662 -4.011 17.607 1.00 33.84 415 CYS A CA 1
ATOM 3070 C C . CYS A 1 415 ? -26.253 -4.680 16.293 1.00 33.84 415 CYS A C 1
ATOM 3072 O O . CYS A 1 415 ? -26.920 -5.596 15.816 1.00 33.84 415 CYS A O 1
ATOM 3074 N N . GLY A 1 416 ? -25.208 -4.150 15.652 1.00 31.53 416 GLY A N 1
ATOM 3075 C CA . GLY A 1 416 ? -24.475 -4.947 14.679 1.00 31.53 416 GLY A CA 1
ATOM 3076 C C . GLY A 1 416 ? -23.995 -6.188 15.420 1.00 31.53 416 GLY A C 1
ATOM 3077 O O . GLY A 1 416 ? -23.308 -6.069 16.433 1.00 31.53 416 GLY A O 1
ATOM 3078 N N . SER A 1 417 ? -24.424 -7.367 14.983 1.00 36.06 417 SER A N 1
ATOM 3079 C CA . SER A 1 417 ? -23.829 -8.609 15.450 1.00 36.06 417 SER A CA 1
ATOM 3080 C C . SER A 1 417 ? -22.343 -8.540 15.119 1.00 36.06 417 SER A C 1
ATOM 3082 O O . SER A 1 417 ? -21.982 -8.531 13.943 1.00 36.06 417 SER A O 1
ATOM 3084 N N . VAL A 1 418 ? -21.491 -8.456 16.141 1.00 40.53 418 VAL A N 1
ATOM 3085 C CA . VAL A 1 418 ? -20.072 -8.781 16.010 1.00 40.53 418 VAL A CA 1
ATOM 3086 C C . VAL A 1 418 ? -20.045 -10.242 15.573 1.00 40.53 418 VAL A C 1
ATOM 3088 O O . VAL A 1 418 ? -20.248 -11.141 16.384 1.00 40.53 418 VAL A O 1
ATOM 3091 N N . GLN A 1 419 ? -19.935 -10.492 14.270 1.00 43.84 419 GLN A N 1
ATOM 3092 C CA . GLN A 1 419 ? -19.610 -11.830 13.799 1.00 43.84 419 GLN A CA 1
ATOM 3093 C C . GLN A 1 419 ? -18.184 -12.104 14.262 1.00 43.84 419 GLN A C 1
ATOM 3095 O O . GLN A 1 419 ? -17.287 -11.301 14.007 1.00 43.84 419 GLN A O 1
ATOM 3100 N N . ALA A 1 420 ? -18.011 -13.195 15.005 1.00 59.00 420 ALA A N 1
ATOM 3101 C CA . ALA A 1 420 ? -16.708 -13.634 15.468 1.00 59.00 420 ALA A CA 1
ATOM 3102 C C . ALA A 1 420 ? -15.754 -13.761 14.270 1.00 59.00 420 ALA A C 1
ATOM 3104 O O . ALA A 1 420 ? -16.120 -14.268 13.205 1.00 59.00 420 ALA A O 1
ATOM 3105 N N . GLN A 1 421 ? -14.549 -13.219 14.425 1.00 79.25 421 GLN A N 1
ATOM 3106 C CA . GLN A 1 421 ? -13.557 -13.183 13.361 1.00 79.25 421 GLN A CA 1
ATOM 3107 C C . GLN A 1 421 ? -12.987 -14.592 13.154 1.00 79.25 421 GLN A C 1
ATOM 3109 O O . GLN A 1 421 ? -12.366 -15.148 14.057 1.00 79.25 421 GLN A O 1
ATOM 3114 N N . VAL A 1 422 ? -13.186 -15.150 11.957 1.00 92.75 422 VAL A N 1
ATOM 3115 C CA . VAL A 1 422 ? -12.577 -16.420 11.543 1.00 92.75 422 VAL A CA 1
ATOM 3116 C C . VAL A 1 422 ? -11.211 -16.138 10.902 1.00 92.75 422 VAL A C 1
ATOM 3118 O O . VAL A 1 422 ? -11.128 -15.340 9.966 1.00 92.75 422 VAL A O 1
ATOM 3121 N N . ILE A 1 423 ? -10.135 -16.764 11.385 1.00 91.56 423 ILE A N 1
ATOM 3122 C CA . ILE A 1 423 ? -8.742 -16.483 10.990 1.00 91.56 423 ILE A CA 1
ATOM 3123 C C . ILE A 1 423 ? -8.093 -17.736 10.396 1.00 91.56 423 ILE A C 1
ATOM 3125 O O . ILE A 1 423 ? -8.159 -18.807 10.985 1.00 91.56 423 ILE A O 1
ATOM 3129 N N . TYR A 1 424 ? -7.457 -17.602 9.231 1.00 95.19 424 TYR A N 1
ATOM 3130 C CA . TYR A 1 424 ? -6.775 -18.697 8.536 1.00 95.19 424 TYR A CA 1
ATOM 3131 C C . TYR A 1 424 ? -5.340 -18.893 9.039 1.00 95.19 424 TYR A C 1
ATOM 3133 O O . TYR A 1 424 ? -4.565 -17.934 9.067 1.00 95.19 424 TYR A O 1
ATOM 3141 N N . ASN A 1 425 ? -4.975 -20.130 9.370 1.00 92.56 425 ASN A N 1
ATOM 3142 C CA . ASN A 1 425 ? -3.608 -20.532 9.672 1.00 92.56 425 ASN A CA 1
ATOM 3143 C C . ASN A 1 425 ? -2.976 -21.211 8.439 1.00 92.56 425 ASN A C 1
ATOM 3145 O O . ASN A 1 425 ? -3.313 -22.352 8.115 1.00 92.56 425 ASN A O 1
ATOM 3149 N N . PRO A 1 426 ? -2.034 -20.553 7.738 1.00 86.94 426 PRO A N 1
ATOM 3150 C CA . PRO A 1 426 ? -1.420 -21.126 6.543 1.00 86.94 426 PRO A CA 1
ATOM 3151 C C . PRO A 1 426 ? -0.517 -22.330 6.836 1.00 86.94 426 PRO A C 1
ATOM 3153 O O . PRO A 1 426 ? -0.195 -23.070 5.910 1.00 86.94 426 PRO A O 1
ATOM 3156 N N . SER A 1 427 ? -0.093 -22.526 8.088 1.00 83.94 427 SER A N 1
ATOM 3157 C CA . SER A 1 427 ? 0.829 -23.602 8.464 1.00 83.94 427 SER A CA 1
ATOM 3158 C C . SER A 1 427 ? 0.164 -24.980 8.498 1.00 83.94 427 SER A C 1
ATOM 3160 O O . SER A 1 427 ? 0.857 -25.980 8.328 1.00 83.94 427 SER A O 1
ATOM 3162 N N . ASN A 1 428 ? -1.157 -25.043 8.699 1.00 86.75 428 ASN A N 1
ATOM 3163 C CA . ASN A 1 428 ? -1.919 -26.294 8.780 1.00 86.75 428 ASN A CA 1
ATOM 3164 C C . ASN A 1 428 ? -3.192 -26.319 7.909 1.00 86.75 428 ASN A C 1
ATOM 3166 O O . ASN A 1 428 ? -3.909 -27.312 7.929 1.00 86.75 428 ASN A O 1
ATOM 3170 N N . ASP A 1 429 ? -3.452 -25.273 7.112 1.00 91.62 429 ASP A N 1
ATOM 3171 C CA . ASP A 1 429 ? -4.653 -25.156 6.264 1.00 91.62 429 ASP A CA 1
ATOM 3172 C C . ASP A 1 429 ? -5.981 -25.239 7.057 1.00 91.62 429 ASP A C 1
ATOM 3174 O O . ASP A 1 429 ? -7.014 -25.692 6.552 1.00 91.62 429 ASP A O 1
ATOM 3178 N N . SER A 1 430 ? -5.970 -24.765 8.305 1.00 94.69 430 SER A N 1
ATOM 3179 C CA . SER A 1 430 ? -7.154 -24.675 9.165 1.00 94.69 430 SER A CA 1
ATOM 3180 C C . SER A 1 430 ? -7.597 -23.226 9.372 1.00 94.69 430 SER A C 1
ATOM 3182 O O . SER A 1 430 ? -6.809 -22.281 9.279 1.00 94.69 430 SER A O 1
ATOM 3184 N N . TYR A 1 431 ? -8.880 -23.029 9.676 1.00 97.19 431 TYR A N 1
ATOM 3185 C CA . TYR A 1 431 ? -9.409 -21.741 10.134 1.00 97.19 431 TYR A CA 1
ATOM 3186 C C . TYR A 1 431 ? -9.801 -21.815 11.604 1.00 97.19 431 TYR A C 1
ATOM 3188 O O . TYR A 1 431 ? -10.281 -22.847 12.047 1.00 97.19 431 TYR A O 1
ATOM 3196 N N . TYR A 1 432 ? -9.681 -20.715 12.339 1.00 97.69 432 TYR A N 1
ATOM 3197 C CA . TYR A 1 432 ? -9.995 -20.653 13.764 1.00 97.69 432 TYR A CA 1
ATOM 3198 C C . TYR A 1 432 ? -11.001 -19.549 14.060 1.00 97.69 432 TYR A C 1
ATOM 3200 O O . TYR A 1 432 ? -10.964 -18.498 13.425 1.00 97.69 432 TYR A O 1
ATOM 3208 N N . GLU A 1 433 ? -11.870 -19.754 15.040 1.00 96.94 433 GLU A N 1
ATOM 3209 C CA . GLU A 1 433 ? -12.852 -18.771 15.504 1.00 96.94 433 GLU A CA 1
ATOM 3210 C C . GLU A 1 433 ? -12.941 -18.805 17.030 1.00 96.94 433 GLU A C 1
ATOM 3212 O O . GLU A 1 433 ? -13.200 -19.856 17.616 1.00 96.94 433 GLU A O 1
ATOM 3217 N N . LEU A 1 434 ? -12.778 -17.652 17.683 1.00 96.31 434 LEU A N 1
ATOM 3218 C CA . LEU A 1 434 ? -13.060 -17.514 19.111 1.00 96.31 434 LEU A CA 1
ATOM 3219 C C . LEU A 1 434 ? -14.551 -17.235 19.319 1.00 96.31 434 LEU A C 1
ATOM 3221 O O . LEU A 1 434 ? -15.067 -16.203 18.889 1.00 96.31 434 LEU A O 1
ATOM 3225 N N . VAL A 1 435 ? -15.235 -18.128 20.029 1.00 94.88 435 VAL A N 1
ATOM 3226 C CA . VAL A 1 435 ? -16.650 -17.970 20.362 1.00 94.88 435 VAL A CA 1
ATOM 3227 C C . VAL A 1 435 ? -16.797 -17.401 21.768 1.00 94.88 435 VAL A C 1
ATOM 3229 O O . VAL A 1 435 ? -16.659 -18.095 22.776 1.00 94.88 435 VAL A O 1
ATOM 3232 N N . GLU A 1 436 ? -17.166 -16.124 21.834 1.00 91.94 436 GLU A N 1
ATOM 3233 C CA . GLU A 1 436 ? -17.334 -15.367 23.082 1.00 91.94 436 GLU A CA 1
ATOM 3234 C C . GLU A 1 436 ? -18.712 -15.575 23.744 1.00 91.94 436 GLU A C 1
ATOM 3236 O O . GLU A 1 436 ? -19.272 -14.692 24.392 1.00 91.94 436 GLU A O 1
ATOM 3241 N N . THR A 1 437 ? -19.296 -16.765 23.589 1.00 91.06 437 THR A N 1
ATOM 3242 C CA . THR A 1 437 ? -20.480 -17.193 24.348 1.00 91.06 437 THR A CA 1
ATOM 3243 C C . THR A 1 437 ? -20.075 -18.325 25.272 1.00 91.06 437 THR A C 1
ATOM 3245 O O . THR A 1 437 ? -19.857 -19.442 24.813 1.00 91.06 437 THR A O 1
ATOM 3248 N N . ALA A 1 438 ? -19.962 -18.027 26.567 1.00 92.81 438 ALA A N 1
ATOM 3249 C CA . ALA A 1 438 ? -19.457 -18.985 27.540 1.00 92.81 438 ALA A CA 1
ATOM 3250 C C . ALA A 1 438 ? -20.399 -20.191 27.695 1.00 92.81 438 ALA A C 1
ATOM 3252 O O . ALA A 1 438 ? -21.614 -20.019 27.838 1.00 92.81 438 ALA A O 1
ATOM 3253 N N . LYS A 1 439 ? -19.834 -21.401 27.644 1.00 96.25 439 LYS A N 1
ATOM 3254 C CA . LYS A 1 439 ? -20.539 -22.686 27.708 1.00 96.25 439 LYS A CA 1
ATOM 3255 C C . LYS A 1 439 ? -19.682 -23.740 28.409 1.00 96.25 439 LYS A C 1
ATOM 3257 O O . LYS A 1 439 ? -18.454 -23.674 28.382 1.00 96.25 439 LYS A O 1
ATOM 3262 N N . SER A 1 440 ? -20.330 -24.740 28.999 1.00 97.31 440 SER A N 1
ATOM 3263 C CA . SER A 1 440 ? -19.669 -25.968 29.453 1.00 97.31 440 SER A CA 1
ATOM 3264 C C . SER A 1 440 ? -18.870 -26.609 28.315 1.00 97.31 440 SER A C 1
ATOM 3266 O O . SER A 1 440 ? -19.200 -26.410 27.140 1.00 97.31 440 SER A O 1
ATOM 3268 N N . TRP A 1 441 ? -17.833 -27.388 28.623 1.00 96.94 441 TRP A N 1
ATOM 3269 C CA . TRP A 1 441 ? -16.979 -27.980 27.585 1.00 96.94 441 TRP A CA 1
ATOM 3270 C C . TRP A 1 441 ? -17.797 -28.836 26.608 1.00 96.94 441 TRP A C 1
ATOM 3272 O O . TRP A 1 441 ? -17.694 -28.680 25.394 1.00 96.94 441 TRP A O 1
ATOM 3282 N N . SER A 1 442 ? -18.720 -29.654 27.124 1.00 96.44 442 SER A N 1
ATOM 3283 C CA . SER A 1 442 ? -19.605 -30.491 26.302 1.00 96.44 442 SER A CA 1
ATOM 3284 C C . SER A 1 442 ? -20.533 -29.675 25.394 1.00 96.44 442 SER A C 1
ATOM 3286 O O . SER A 1 442 ? -20.741 -30.039 24.238 1.00 96.44 442 SER A O 1
ATOM 3288 N N . ASN A 1 443 ? -21.075 -28.555 25.887 1.00 97.56 443 ASN A N 1
ATOM 3289 C CA . ASN A 1 443 ? -21.915 -27.663 25.082 1.00 97.56 443 ASN A CA 1
ATOM 3290 C C . ASN A 1 443 ? -21.096 -26.855 24.066 1.00 97.56 443 ASN A C 1
ATOM 3292 O O . ASN A 1 443 ? -21.613 -26.512 23.004 1.00 97.56 443 ASN A O 1
ATOM 3296 N N . SER A 1 444 ? -19.839 -26.554 24.389 1.00 97.94 444 SER A N 1
ATOM 3297 C CA . SER A 1 444 ? -18.885 -25.895 23.494 1.00 97.94 444 SER A CA 1
ATOM 3298 C C . SER A 1 444 ? -18.489 -26.825 22.353 1.00 97.94 444 SER A C 1
ATOM 3300 O O . SER A 1 444 ? -18.530 -26.416 21.199 1.00 97.94 444 SER A O 1
ATOM 3302 N N . ARG A 1 445 ? -18.214 -28.100 22.657 1.00 97.38 445 ARG A N 1
ATOM 3303 C CA . ARG A 1 445 ? -17.993 -29.157 21.665 1.00 97.38 445 ARG A CA 1
ATOM 3304 C C . ARG A 1 445 ? -19.187 -29.319 20.736 1.00 97.38 445 ARG A C 1
ATOM 3306 O O . ARG A 1 445 ? -19.021 -29.232 19.531 1.00 97.38 445 ARG A O 1
ATOM 3313 N N . ALA A 1 446 ? -20.392 -29.472 21.283 1.00 97.00 446 ALA A N 1
ATOM 3314 C CA . ALA A 1 446 ? -21.593 -29.612 20.463 1.00 97.00 446 ALA A CA 1
ATOM 3315 C C . ALA A 1 446 ? -21.873 -28.378 19.581 1.00 97.00 446 ALA A C 1
ATOM 3317 O O . ALA A 1 446 ? -22.400 -28.527 18.482 1.00 97.00 446 ALA A O 1
ATOM 3318 N N . ASP A 1 447 ? -21.542 -27.167 20.048 1.00 97.38 447 ASP A N 1
ATOM 3319 C CA . ASP A 1 447 ? -21.628 -25.951 19.228 1.00 97.38 447 ASP A CA 1
ATOM 3320 C C . ASP A 1 447 ? -20.563 -25.957 18.123 1.00 97.38 447 ASP A C 1
ATOM 3322 O O . ASP A 1 447 ? -20.900 -25.778 16.958 1.00 97.38 447 ASP A O 1
ATOM 3326 N N . ALA A 1 448 ? -19.303 -26.237 18.464 1.00 97.50 448 ALA A N 1
ATOM 3327 C CA . ALA A 1 448 ? -18.211 -26.335 17.501 1.00 97.50 448 ALA A CA 1
ATOM 3328 C C . ALA A 1 448 ? -18.509 -27.363 16.392 1.00 97.50 448 ALA A C 1
ATOM 3330 O O . ALA A 1 448 ? -18.433 -27.020 15.214 1.00 97.50 448 ALA A O 1
ATOM 3331 N N . ASP A 1 449 ? -18.960 -28.563 16.768 1.00 95.56 449 ASP A N 1
ATOM 3332 C CA . ASP A 1 449 ? -19.315 -29.662 15.858 1.00 95.56 449 ASP A CA 1
ATOM 3333 C C . ASP A 1 449 ? -20.514 -29.321 14.945 1.00 95.56 449 ASP A C 1
ATOM 3335 O O . ASP A 1 449 ? -20.680 -29.895 13.868 1.00 95.56 449 ASP A O 1
ATOM 3339 N N . ALA A 1 450 ? -21.373 -28.381 15.357 1.00 96.00 450 ALA A N 1
ATOM 3340 C CA . ALA A 1 450 ? -22.518 -27.919 14.571 1.00 96.00 450 ALA A CA 1
ATOM 3341 C C . ALA A 1 450 ? -22.166 -26.796 13.579 1.00 96.00 450 ALA A C 1
ATOM 3343 O O . ALA A 1 450 ? -23.021 -26.387 12.784 1.00 96.00 450 ALA A O 1
ATOM 3344 N N . ARG A 1 451 ? -20.936 -26.271 13.622 1.00 94.00 451 ARG A N 1
ATOM 3345 C CA . ARG A 1 451 ? -20.491 -25.176 12.758 1.00 94.00 451 ARG A CA 1
ATOM 3346 C C . ARG A 1 451 ? -19.832 -25.693 11.490 1.00 94.00 451 ARG A C 1
ATOM 3348 O O . ARG A 1 451 ? -19.289 -26.791 11.420 1.00 94.00 451 ARG A O 1
ATOM 3355 N N . SER A 1 452 ? -19.842 -24.842 10.472 1.00 93.25 452 SER A N 1
ATOM 3356 C CA . SER A 1 452 ? -19.079 -25.061 9.250 1.00 93.25 452 SER A CA 1
ATOM 3357 C C . SER A 1 452 ? -18.595 -23.737 8.684 1.00 93.25 452 SER A C 1
ATOM 3359 O O . SER A 1 452 ? -19.362 -22.772 8.658 1.00 93.25 452 SER A O 1
ATOM 3361 N N . TYR A 1 453 ? -17.378 -23.709 8.155 1.00 90.00 453 TYR A N 1
ATOM 3362 C CA . TYR A 1 453 ? -16.811 -22.540 7.494 1.00 90.00 453 TYR A CA 1
ATOM 3363 C C . TYR A 1 453 ? -16.166 -22.954 6.174 1.00 90.00 453 TYR A C 1
ATOM 3365 O O . TYR A 1 453 ? -15.350 -23.870 6.134 1.00 90.00 453 TYR A O 1
ATOM 3373 N N . LEU A 1 454 ? -16.577 -22.325 5.067 1.00 89.81 454 LEU A N 1
ATOM 3374 C CA . LEU A 1 454 ? -16.105 -22.655 3.710 1.00 89.81 454 LEU A CA 1
ATOM 3375 C C . LEU A 1 454 ? -16.191 -24.159 3.360 1.00 89.81 454 LEU A C 1
ATOM 3377 O O . LEU A 1 454 ? -15.348 -24.693 2.644 1.00 89.81 454 LEU A O 1
ATOM 3381 N N . GLY A 1 455 ? -17.219 -24.851 3.864 1.00 87.62 455 GLY A N 1
ATOM 3382 C CA .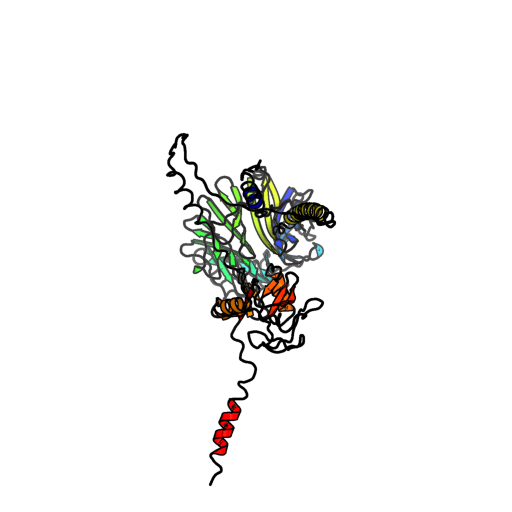 GLY A 1 455 ? -17.427 -26.287 3.634 1.00 87.62 455 GLY A CA 1
ATOM 3383 C C . GLY A 1 455 ? -16.595 -27.221 4.524 1.00 87.62 455 GLY A C 1
ATOM 3384 O O . GLY A 1 455 ? -16.707 -28.434 4.373 1.00 87.62 455 GLY A O 1
ATOM 3385 N N . ARG A 1 456 ? -15.801 -26.684 5.457 1.00 91.50 456 ARG A N 1
ATOM 3386 C CA . ARG A 1 456 ? -15.077 -27.439 6.492 1.00 91.50 456 ARG A CA 1
ATOM 3387 C C . ARG A 1 456 ? -15.926 -27.527 7.757 1.00 91.50 456 ARG A C 1
ATOM 3389 O O . ARG A 1 456 ? -16.531 -26.527 8.145 1.00 91.50 456 ARG A O 1
ATOM 3396 N N . ALA A 1 457 ? -16.004 -28.709 8.363 1.00 94.12 457 ALA A N 1
ATOM 3397 C CA . ALA A 1 457 ? -16.721 -28.908 9.622 1.00 94.12 457 ALA A CA 1
ATOM 3398 C C . ALA A 1 457 ? -15.913 -28.319 10.787 1.00 94.12 457 ALA A C 1
ATOM 3400 O O . ALA A 1 457 ? -14.685 -28.366 10.762 1.00 94.12 457 ALA A O 1
ATOM 3401 N N . GLY A 1 458 ? -16.603 -27.737 11.766 1.00 96.06 458 GLY A N 1
ATOM 3402 C CA . GLY A 1 458 ? -15.983 -27.239 12.987 1.00 96.06 458 GLY A CA 1
ATOM 3403 C C . GLY A 1 458 ? -15.759 -28.351 14.012 1.00 96.06 458 GLY A C 1
ATOM 3404 O O . GLY A 1 458 ? -16.478 -29.346 14.024 1.00 96.06 458 GLY A O 1
ATOM 3405 N N . HIS A 1 459 ? -14.777 -28.161 14.884 1.00 97.88 459 HIS A N 1
ATOM 3406 C CA . HIS A 1 459 ? -14.578 -28.907 16.128 1.00 97.88 459 HIS A CA 1
ATOM 3407 C C . HIS A 1 459 ? -13.892 -27.991 17.150 1.00 97.88 459 HIS A C 1
ATOM 3409 O O . HIS A 1 459 ? -13.397 -26.919 16.794 1.00 97.88 459 HIS A O 1
ATOM 3415 N N . LEU A 1 460 ? -13.864 -28.363 18.435 1.00 98.19 460 LEU A N 1
ATOM 3416 C CA . LEU A 1 460 ? -13.007 -27.637 19.382 1.00 98.19 460 LEU A CA 1
ATOM 3417 C C . LEU A 1 460 ? -11.555 -27.732 18.917 1.00 98.19 460 LEU A C 1
ATOM 3419 O O . LEU A 1 460 ? -11.100 -28.812 18.534 1.00 98.19 460 LEU A O 1
ATOM 3423 N N . ALA A 1 461 ? -10.856 -26.600 18.945 1.00 98.00 461 ALA A N 1
ATOM 3424 C CA . ALA A 1 461 ? -9.538 -26.479 18.346 1.00 98.00 461 ALA A CA 1
ATOM 3425 C C . ALA A 1 461 ? -8.540 -27.478 18.930 1.00 98.00 461 ALA A C 1
ATOM 3427 O O . ALA A 1 461 ? -8.497 -27.702 20.144 1.00 98.00 461 ALA A O 1
ATOM 3428 N N . THR A 1 462 ? -7.725 -28.053 18.061 1.00 97.06 462 THR A N 1
ATOM 3429 C CA . THR A 1 462 ? -6.661 -28.986 18.415 1.00 97.06 462 THR A CA 1
ATOM 3430 C C . THR A 1 462 ? -5.338 -28.280 18.212 1.00 97.06 462 THR A C 1
ATOM 3432 O O . THR A 1 462 ? -5.077 -27.762 17.140 1.00 97.06 462 THR A O 1
ATOM 3435 N N . LEU A 1 463 ? -4.514 -28.188 19.254 1.00 96.81 463 LEU A N 1
ATOM 3436 C CA . LEU A 1 463 ? -3.247 -27.458 19.189 1.00 96.81 463 LEU A CA 1
ATOM 3437 C C . LEU A 1 463 ? -2.107 -28.472 19.244 1.00 96.81 463 LEU A C 1
ATOM 3439 O O . LEU A 1 463 ? -1.617 -28.831 20.306 1.00 96.81 463 LEU A O 1
ATOM 3443 N N . THR A 1 464 ? -1.714 -28.986 18.091 1.00 95.62 464 THR A N 1
ATOM 3444 C CA . THR A 1 464 ? -0.771 -30.097 17.911 1.00 95.62 464 THR A CA 1
ATOM 3445 C C . THR A 1 464 ? 0.693 -29.658 17.801 1.00 95.62 464 THR A C 1
ATOM 3447 O O . THR A 1 464 ? 1.591 -30.502 17.748 1.00 95.62 464 THR A O 1
ATOM 3450 N N . SER A 1 465 ? 0.970 -28.349 17.800 1.00 95.00 465 SER A N 1
ATOM 3451 C CA . SER A 1 465 ? 2.330 -27.804 17.724 1.00 95.00 465 SER A CA 1
ATOM 3452 C C . SER A 1 465 ? 2.506 -26.468 18.457 1.00 95.00 465 SER A C 1
ATOM 3454 O O . SER A 1 465 ? 1.549 -25.737 18.719 1.00 95.00 465 SER A O 1
ATOM 3456 N N . ALA A 1 466 ? 3.765 -26.116 18.747 1.00 93.81 466 ALA A N 1
ATOM 3457 C CA . ALA A 1 466 ? 4.114 -24.821 19.333 1.00 93.81 466 ALA A CA 1
ATOM 3458 C C . ALA A 1 466 ? 3.745 -23.645 18.415 1.00 93.81 466 ALA A C 1
ATOM 3460 O O . ALA A 1 466 ? 3.274 -22.620 18.907 1.00 93.81 466 ALA A O 1
ATOM 3461 N N . ASP A 1 467 ? 3.914 -23.810 17.100 1.00 93.19 467 ASP A N 1
ATOM 3462 C CA . ASP A 1 467 ? 3.577 -22.791 16.101 1.00 93.19 467 ASP A CA 1
ATOM 3463 C C . ASP A 1 467 ? 2.066 -22.554 16.031 1.00 93.19 467 ASP A C 1
ATOM 3465 O O . ASP A 1 467 ? 1.622 -21.416 15.918 1.00 93.19 467 ASP A O 1
ATOM 3469 N N . GLU A 1 468 ? 1.268 -23.612 16.159 1.00 95.69 468 GLU A N 1
ATOM 3470 C CA . GLU A 1 468 ? -0.191 -23.531 16.208 1.00 95.69 468 GLU A CA 1
ATOM 3471 C C . GLU A 1 468 ? -0.680 -22.862 17.498 1.00 95.69 468 GLU A C 1
ATOM 3473 O O . GLU A 1 468 ? -1.500 -21.948 17.446 1.00 95.69 468 GLU A O 1
ATOM 3478 N N . ASN A 1 469 ? -0.105 -23.212 18.655 1.00 97.00 469 ASN A N 1
ATOM 3479 C CA . ASN A 1 469 ? -0.401 -22.519 19.911 1.00 97.00 469 ASN A CA 1
ATOM 3480 C C . ASN A 1 469 ? -0.026 -21.028 19.836 1.00 97.00 469 ASN A C 1
ATOM 3482 O O . ASN A 1 469 ? -0.809 -20.164 20.228 1.00 97.00 469 ASN A O 1
ATOM 3486 N N . ALA A 1 470 ? 1.156 -20.710 19.300 1.00 94.31 470 ALA A N 1
ATOM 3487 C CA . ALA A 1 470 ? 1.608 -19.335 19.104 1.00 94.31 470 ALA A CA 1
ATOM 3488 C C . ALA A 1 470 ? 0.726 -18.574 18.104 1.00 94.31 470 ALA A C 1
ATOM 3490 O O . ALA A 1 470 ? 0.422 -17.405 18.332 1.00 94.31 470 ALA A O 1
ATOM 3491 N N . PHE A 1 471 ? 0.276 -19.234 17.034 1.00 94.94 471 PHE A N 1
ATOM 3492 C CA . PHE A 1 471 ? -0.654 -18.669 16.063 1.00 94.94 471 PHE A CA 1
ATOM 3493 C C . PHE A 1 471 ? -1.953 -18.239 16.744 1.00 94.94 471 PHE A C 1
ATOM 3495 O O . PHE A 1 471 ? -2.367 -17.092 16.583 1.00 94.94 471 PHE A O 1
ATOM 3502 N N . VAL A 1 472 ? -2.568 -19.114 17.543 1.00 95.44 472 VAL A N 1
ATOM 3503 C CA . VAL A 1 472 ? -3.805 -18.783 18.260 1.00 95.44 472 VAL A CA 1
ATOM 3504 C C . VAL A 1 472 ? -3.578 -17.600 19.205 1.00 95.44 472 VAL A C 1
ATOM 3506 O O . VAL A 1 472 ? -4.335 -16.632 19.170 1.00 95.44 472 VAL A O 1
ATOM 3509 N N . MET A 1 473 ? -2.488 -17.616 19.977 1.00 95.62 473 MET A N 1
ATOM 3510 C CA . MET A 1 473 ? -2.154 -16.527 20.902 1.00 95.62 473 MET A CA 1
ATOM 3511 C C . MET A 1 473 ? -1.855 -15.190 20.216 1.00 95.62 473 MET A C 1
ATOM 3513 O O . MET A 1 473 ? -2.102 -14.136 20.796 1.00 95.62 473 MET A O 1
ATOM 3517 N N . ALA A 1 474 ? -1.317 -15.213 18.997 1.00 89.75 474 ALA A N 1
ATOM 3518 C CA . ALA A 1 474 ? -1.012 -14.008 18.232 1.00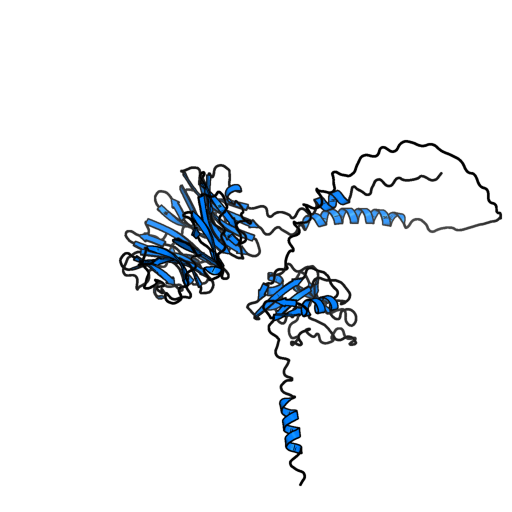 89.75 474 ALA A CA 1
ATOM 3519 C C . ALA A 1 474 ? -2.248 -13.398 17.554 1.00 89.75 474 ALA A C 1
ATOM 3521 O O . ALA A 1 474 ? -2.252 -12.205 17.251 1.00 89.75 474 ALA A O 1
ATOM 3522 N N . ASN A 1 475 ? -3.275 -14.209 17.293 1.00 89.31 475 ASN A N 1
ATOM 3523 C CA . ASN A 1 475 ? -4.418 -13.824 16.465 1.00 89.31 475 ASN A CA 1
ATOM 3524 C C . ASN A 1 475 ? -5.714 -13.619 17.258 1.00 89.31 475 ASN A C 1
ATOM 3526 O O . ASN A 1 475 ? -6.586 -12.877 16.808 1.00 89.31 475 ASN A O 1
ATOM 3530 N N . PHE A 1 476 ? -5.837 -14.223 18.440 1.00 89.50 476 PHE A N 1
ATOM 3531 C CA . PHE A 1 476 ? -6.997 -14.068 19.312 1.00 89.50 476 PHE A CA 1
ATOM 3532 C C . PHE A 1 476 ? -6.593 -13.398 20.624 1.00 89.50 476 PHE A C 1
ATOM 3534 O O . PHE A 1 476 ? -5.615 -13.774 21.267 1.00 89.50 476 PHE A O 1
ATOM 3541 N N . SER A 1 477 ? -7.378 -12.408 21.056 1.00 86.62 477 SER A N 1
ATOM 3542 C CA . SER A 1 477 ? -7.253 -11.838 22.402 1.00 86.62 477 SER A CA 1
ATOM 3543 C C . SER A 1 477 ? -7.834 -12.822 23.410 1.00 86.62 477 SER A C 1
ATOM 3545 O O . SER A 1 477 ? -8.993 -12.701 23.796 1.00 86.62 477 SER A O 1
ATOM 3547 N N . MET A 1 478 ? -7.039 -13.828 23.780 1.00 86.25 478 MET A N 1
ATOM 3548 C CA . MET A 1 478 ? -7.511 -14.955 24.576 1.00 86.25 478 MET A CA 1
ATOM 3549 C C . MET A 1 478 ? -8.053 -14.490 25.935 1.00 86.25 478 MET A C 1
ATOM 3551 O O . MET A 1 478 ? -7.325 -13.872 26.722 1.00 86.25 478 MET A O 1
ATOM 3555 N N . PRO A 1 479 ? -9.329 -14.789 26.235 1.00 88.50 479 PRO A N 1
ATOM 3556 C CA . PRO A 1 479 ? -9.893 -14.612 27.563 1.00 88.50 479 PRO A CA 1
ATOM 3557 C C . PRO A 1 479 ? -9.115 -15.394 28.626 1.00 88.50 479 PRO A C 1
ATOM 3559 O O . PRO A 1 479 ? -8.288 -16.247 28.316 1.00 88.50 479 PRO A O 1
ATOM 3562 N N . PHE A 1 480 ? -9.408 -15.129 29.905 1.00 83.88 480 PHE A N 1
ATOM 3563 C CA . PHE A 1 480 ? -8.693 -15.761 31.022 1.00 83.88 480 PHE A CA 1
ATOM 3564 C C . PHE A 1 480 ? -8.611 -17.294 30.900 1.00 83.88 480 PHE A C 1
ATOM 3566 O O . PHE A 1 480 ? -7.557 -17.848 31.195 1.00 83.88 480 PHE A O 1
ATOM 3573 N N . ARG A 1 481 ? -9.692 -17.931 30.426 1.00 91.31 481 ARG A N 1
ATOM 3574 C CA . ARG A 1 481 ? -9.795 -19.356 30.084 1.00 91.31 481 ARG A CA 1
ATOM 3575 C C . ARG A 1 481 ? -10.607 -19.517 28.804 1.00 91.31 481 ARG A C 1
ATOM 3577 O O . ARG A 1 481 ? -11.639 -18.855 28.652 1.00 91.31 481 ARG A O 1
ATOM 3584 N N . THR A 1 482 ? -10.165 -20.406 27.922 1.00 97.69 482 THR A N 1
ATOM 3585 C CA . THR A 1 482 ? -10.858 -20.740 26.672 1.00 97.69 482 THR A CA 1
ATOM 3586 C C . THR A 1 482 ? -10.774 -22.238 26.416 1.00 97.69 482 THR A C 1
ATOM 3588 O O . THR A 1 482 ? -9.677 -22.778 26.343 1.00 97.69 482 THR A O 1
ATOM 3591 N N . TRP A 1 483 ? -11.909 -22.917 26.254 1.00 98.44 483 TRP A N 1
ATOM 3592 C CA . TRP A 1 483 ? -11.934 -24.344 25.948 1.00 98.44 483 TRP A CA 1
ATOM 3593 C C . TRP A 1 483 ? -11.286 -24.651 24.598 1.00 98.44 483 TRP A C 1
ATOM 3595 O O . TRP A 1 483 ? -11.576 -23.990 23.595 1.00 98.44 483 TRP A O 1
ATOM 3605 N N . ILE A 1 484 ? -10.476 -25.708 24.585 1.00 98.31 484 ILE A N 1
ATOM 3606 C CA . ILE A 1 484 ? -9.951 -26.368 23.388 1.00 98.31 484 ILE A CA 1
ATOM 3607 C C . ILE A 1 484 ? -10.210 -27.880 23.472 1.00 98.31 484 ILE A C 1
ATOM 3609 O O . ILE A 1 484 ? -10.776 -28.386 24.442 1.00 98.31 484 ILE A O 1
ATOM 3613 N N . GLY A 1 485 ? -9.895 -28.612 22.409 1.00 97.44 485 GLY A N 1
ATOM 3614 C CA . GLY A 1 485 ? -10.404 -29.962 22.164 1.00 97.44 485 GLY A CA 1
ATOM 3615 C C . GLY A 1 485 ? -9.773 -31.087 22.985 1.00 97.44 485 GLY A C 1
ATOM 3616 O O . GLY A 1 485 ? -10.001 -32.248 22.657 1.00 97.44 485 GLY A O 1
ATOM 3617 N N . GLY A 1 486 ? -8.948 -30.785 23.986 1.00 95.38 486 GLY A N 1
ATOM 3618 C CA . GLY A 1 486 ? -8.289 -31.803 24.803 1.00 95.38 486 GLY A CA 1
ATOM 3619 C C . GLY A 1 486 ? -9.240 -32.352 25.863 1.00 95.38 486 GLY A C 1
ATOM 3620 O O . GLY A 1 486 ? -9.929 -31.580 26.533 1.00 95.38 486 GLY A O 1
ATOM 3621 N N . TRP A 1 487 ? -9.283 -33.671 26.027 1.00 93.19 487 TRP A N 1
ATOM 3622 C CA . TRP A 1 487 ? -10.076 -34.328 27.066 1.00 93.19 487 TRP A CA 1
ATOM 3623 C C . TRP A 1 487 ? -9.436 -35.641 27.534 1.00 93.19 487 TRP A C 1
ATOM 3625 O O . TRP A 1 487 ? -8.614 -36.224 26.827 1.00 93.19 487 TRP A O 1
ATOM 3635 N N . GLN A 1 488 ? -9.827 -36.110 28.718 1.00 89.50 488 GLN A N 1
ATOM 3636 C CA . GLN A 1 488 ? -9.504 -37.445 29.232 1.00 89.50 488 GLN A CA 1
ATOM 3637 C C . GLN A 1 488 ? -10.790 -38.284 29.373 1.00 89.50 488 GLN A C 1
ATOM 3639 O O . GLN A 1 488 ? -11.845 -37.737 29.718 1.00 89.50 488 GLN A O 1
ATOM 3644 N N . PRO A 1 489 ? -10.741 -39.609 29.145 1.00 74.12 489 PRO A N 1
ATOM 3645 C CA . PRO A 1 489 ? -11.890 -40.487 29.343 1.00 74.12 489 PRO A CA 1
ATOM 3646 C C . PRO A 1 489 ? -12.439 -40.470 30.778 1.00 74.12 489 PRO A C 1
ATOM 3648 O O . PRO A 1 489 ? -11.698 -40.625 31.748 1.00 74.12 489 PRO A O 1
ATOM 3651 N N . GLU A 1 490 ? -13.766 -40.361 30.922 1.00 66.69 490 GLU A N 1
ATOM 3652 C CA . GLU A 1 490 ? -14.430 -40.494 32.224 1.00 66.69 490 GLU A CA 1
ATOM 3653 C C . GLU A 1 490 ? -14.181 -41.887 32.828 1.00 66.69 490 GLU A C 1
ATOM 3655 O O . GLU A 1 490 ? -14.539 -42.912 32.243 1.00 66.69 490 GLU A O 1
ATOM 3660 N N . GLY A 1 491 ? -13.613 -41.920 34.038 1.00 62.06 491 GLY A N 1
ATOM 3661 C CA . GLY A 1 491 ? -13.425 -43.143 34.826 1.00 62.06 491 GLY A CA 1
ATOM 3662 C C . GLY A 1 491 ? -11.972 -43.533 35.102 1.00 62.06 491 GLY A C 1
ATOM 3663 O O . GLY A 1 491 ? -11.762 -44.454 35.893 1.00 62.06 491 GLY A O 1
ATOM 3664 N N . ASP A 1 492 ? -10.989 -42.838 34.522 1.00 58.16 492 ASP A N 1
ATOM 3665 C CA . ASP A 1 492 ? -9.577 -42.984 34.892 1.00 58.16 492 ASP A CA 1
ATOM 3666 C C . ASP A 1 492 ? -9.226 -42.028 36.042 1.00 58.16 492 ASP A C 1
ATOM 3668 O O . ASP A 1 492 ? -9.377 -40.814 35.936 1.00 58.16 492 ASP A O 1
ATOM 3672 N N . SER A 1 493 ? -8.824 -42.579 37.191 1.00 56.44 493 SER A N 1
ATOM 3673 C CA . SER A 1 493 ? -8.540 -41.793 38.397 1.00 56.44 493 SER A CA 1
ATOM 3674 C C . SER A 1 493 ? -7.137 -41.190 38.454 1.00 56.44 493 SER A C 1
ATOM 3676 O O . SER A 1 493 ? -6.767 -40.623 39.484 1.00 56.44 493 SER A O 1
ATOM 3678 N N . ASP A 1 494 ? -6.346 -41.353 37.395 1.00 69.00 494 ASP A N 1
ATOM 3679 C CA . ASP A 1 494 ? -4.967 -40.889 37.333 1.00 69.00 494 ASP A CA 1
ATOM 3680 C C . ASP A 1 494 ? -4.868 -39.495 36.696 1.00 69.00 494 ASP A C 1
ATOM 3682 O O . ASP A 1 494 ? -5.307 -39.271 35.572 1.00 69.00 494 ASP A O 1
ATOM 3686 N N . VAL A 1 495 ? -4.211 -38.559 37.387 1.00 72.31 495 VAL A N 1
ATOM 3687 C CA . VAL A 1 495 ? -3.810 -37.257 36.817 1.00 72.31 495 VAL A CA 1
ATOM 3688 C C . VAL A 1 495 ? -2.911 -37.427 35.580 1.00 72.31 495 VAL A C 1
ATOM 3690 O O . VAL A 1 495 ? -2.839 -36.548 34.727 1.00 72.31 495 VAL A O 1
ATOM 3693 N N . ASN A 1 496 ? -2.258 -38.587 35.453 1.00 75.44 496 ASN A N 1
ATOM 3694 C CA . ASN A 1 496 ? -1.424 -38.967 34.317 1.00 75.44 496 ASN A CA 1
ATOM 3695 C C . ASN A 1 496 ? -2.183 -39.741 33.227 1.00 75.44 496 ASN A C 1
ATOM 3697 O O . ASN A 1 496 ? -1.537 -40.285 32.327 1.00 75.44 496 ASN A O 1
ATOM 3701 N N . ALA A 1 497 ? -3.517 -39.835 33.300 1.00 81.19 497 ALA A N 1
ATOM 3702 C CA . ALA A 1 497 ? -4.305 -40.451 32.240 1.00 81.19 497 ALA A CA 1
ATOM 3703 C C . ALA A 1 497 ? -3.999 -39.774 30.887 1.00 81.19 497 ALA A C 1
ATOM 3705 O O . ALA A 1 497 ? -3.757 -38.561 30.829 1.00 81.19 497 ALA A O 1
ATOM 3706 N N . PRO A 1 498 ? -3.953 -40.535 29.782 1.00 86.19 498 PRO A N 1
ATOM 3707 C CA . PRO A 1 498 ? -3.611 -39.968 28.487 1.00 86.19 498 PRO A CA 1
ATOM 3708 C C . PRO A 1 498 ? -4.676 -38.960 28.045 1.00 86.19 498 PRO A C 1
ATOM 3710 O O . PRO A 1 498 ? -5.874 -39.221 28.135 1.00 86.19 498 PRO A O 1
ATOM 3713 N N . TRP A 1 499 ? -4.214 -37.813 27.551 1.00 91.75 499 TRP A N 1
ATOM 3714 C CA . TRP A 1 499 ? -5.063 -36.812 26.917 1.00 91.75 499 TRP A CA 1
ATOM 3715 C C . TRP A 1 499 ? -5.319 -37.182 25.458 1.00 91.75 499 TRP A C 1
ATOM 3717 O O . TRP A 1 499 ? -4.421 -37.649 24.755 1.00 91.75 499 TRP A O 1
ATOM 3727 N N . GLU A 1 500 ? -6.537 -36.931 24.998 1.00 93.94 500 GLU A N 1
ATOM 3728 C CA . GLU A 1 500 ? -6.971 -37.144 23.623 1.00 93.94 500 GLU A CA 1
ATOM 3729 C C . GLU A 1 500 ? -7.526 -35.845 23.035 1.00 93.94 500 GLU A C 1
ATOM 3731 O O . GLU A 1 500 ? -8.127 -35.025 23.732 1.00 93.94 500 GLU A O 1
ATOM 3736 N N . TRP A 1 501 ? -7.354 -35.662 21.726 1.00 96.12 501 TRP A N 1
ATOM 3737 C CA . TRP A 1 501 ? -8.038 -34.608 20.983 1.00 96.12 501 TRP A CA 1
ATOM 3738 C C . TRP A 1 501 ? -9.426 -35.078 20.540 1.00 96.12 501 TRP A C 1
ATOM 3740 O O . TRP A 1 501 ? -9.614 -36.244 20.190 1.00 96.12 501 TRP A O 1
ATOM 3750 N N . VAL A 1 502 ? -10.407 -34.172 20.479 1.00 95.38 502 VAL A N 1
ATOM 3751 C CA . VAL A 1 502 ? -11.759 -34.474 19.957 1.00 95.38 502 VAL A CA 1
ATOM 3752 C C . VAL A 1 502 ? -11.771 -35.007 18.517 1.00 95.38 502 VAL A C 1
ATOM 3754 O O . VAL A 1 502 ? -12.751 -35.641 18.128 1.00 95.38 502 VAL A O 1
ATOM 3757 N N . THR A 1 503 ? -10.702 -34.772 17.751 1.00 93.38 503 THR A N 1
ATOM 3758 C CA . THR A 1 503 ? -10.494 -35.237 16.368 1.00 93.38 503 THR A CA 1
ATOM 3759 C C . THR A 1 503 ? -9.868 -36.632 16.272 1.00 93.38 503 THR A C 1
ATOM 3761 O O . THR A 1 503 ? -9.886 -37.237 15.202 1.00 93.38 503 THR A O 1
ATOM 3764 N N . GLY A 1 504 ? -9.305 -37.158 17.367 1.00 90.06 504 GLY A N 1
ATOM 3765 C CA . GLY A 1 504 ? -8.520 -38.399 17.372 1.00 90.06 504 GLY A CA 1
ATOM 3766 C C . GLY A 1 504 ? -7.067 -38.243 16.902 1.00 90.06 504 GLY A C 1
ATOM 3767 O O . GLY A 1 504 ? -6.368 -39.244 16.732 1.00 90.06 504 GLY A O 1
ATOM 3768 N N . GLU A 1 505 ? -6.593 -37.015 16.686 1.00 90.00 505 GLU A N 1
ATOM 3769 C CA . GLU A 1 505 ? -5.181 -36.741 16.409 1.00 90.00 505 GLU A CA 1
ATOM 3770 C C . GLU A 1 505 ? -4.273 -37.128 17.585 1.00 90.00 505 GLU A C 1
ATOM 3772 O O . GLU A 1 505 ? -4.688 -37.181 18.744 1.00 90.00 505 GLU A O 1
ATOM 3777 N N . SER A 1 506 ? -2.996 -37.393 17.290 1.00 90.62 506 SER A N 1
ATOM 3778 C CA . SER A 1 506 ? -2.023 -37.763 18.323 1.00 90.62 506 SER A CA 1
ATOM 3779 C C . SER A 1 506 ? -1.743 -36.596 19.272 1.00 90.62 506 SER A C 1
ATOM 3781 O O . SER A 1 506 ? -1.317 -35.524 18.846 1.00 90.62 506 SER A O 1
ATOM 3783 N N . PHE A 1 507 ? -1.900 -36.823 20.576 1.00 91.56 507 PHE A N 1
ATOM 3784 C CA . PHE A 1 507 ? -1.549 -35.852 21.615 1.00 91.56 507 PHE A CA 1
ATOM 3785 C C . PHE A 1 507 ? -0.031 -35.873 21.890 1.00 91.56 507 PHE A C 1
ATOM 3787 O O . PHE A 1 507 ? 0.441 -36.424 22.882 1.00 91.56 507 PHE A O 1
ATOM 3794 N N . SER A 1 508 ? 0.768 -35.347 20.953 1.00 90.69 508 SER A N 1
ATOM 3795 C CA . SER A 1 508 ? 2.246 -35.360 21.020 1.00 90.69 508 SER A CA 1
ATOM 3796 C C . SER A 1 508 ? 2.881 -34.037 21.449 1.00 90.69 508 SER A C 1
ATOM 3798 O O . SER A 1 508 ? 4.076 -33.995 21.739 1.00 90.69 508 SER A O 1
ATOM 3800 N N . PHE A 1 509 ? 2.104 -32.958 21.463 1.00 94.69 509 PHE A N 1
ATOM 3801 C CA . PHE A 1 509 ? 2.521 -31.637 21.915 1.00 94.69 509 PHE A CA 1
ATOM 3802 C C . PHE A 1 509 ? 1.647 -31.212 23.089 1.00 94.69 509 PHE A C 1
ATOM 3804 O O . PHE A 1 509 ? 0.443 -31.457 23.094 1.00 94.69 509 PHE A O 1
ATOM 3811 N N . SER A 1 510 ? 2.262 -30.556 24.069 1.00 94.81 510 SER A N 1
ATOM 3812 C CA . SER A 1 510 ? 1.544 -29.955 25.183 1.00 94.81 510 SER A CA 1
ATOM 3813 C C . SER A 1 510 ? 2.183 -28.645 25.600 1.00 94.81 510 SER A C 1
ATOM 3815 O O . SER A 1 510 ? 3.408 -28.585 25.719 1.00 94.81 510 SER A O 1
ATOM 3817 N N . ASN A 1 511 ? 1.363 -27.641 25.906 1.00 96.44 511 ASN A N 1
ATOM 3818 C CA . ASN A 1 511 ? 1.823 -26.372 26.467 1.00 96.44 511 ASN A CA 1
ATOM 3819 C C . ASN A 1 511 ? 1.321 -26.157 27.904 1.00 96.44 511 ASN A C 1
ATOM 3821 O O . ASN A 1 511 ? 0.843 -25.078 28.245 1.00 96.44 511 ASN A O 1
ATOM 3825 N N . TRP A 1 512 ? 1.391 -27.198 28.740 1.00 96.19 512 TRP A N 1
ATOM 3826 C CA . TRP A 1 512 ? 0.930 -27.162 30.131 1.00 96.19 512 TRP A CA 1
ATOM 3827 C C . TRP A 1 512 ? 1.508 -25.991 30.929 1.00 96.19 512 TRP A C 1
ATOM 3829 O O . TRP A 1 512 ? 2.692 -25.653 30.834 1.00 96.19 512 TRP A O 1
ATOM 3839 N N . GLY A 1 513 ? 0.661 -25.381 31.754 1.00 93.38 513 GLY A N 1
ATOM 3840 C CA . GLY A 1 513 ? 1.080 -24.408 32.745 1.00 93.38 513 GLY A CA 1
ATOM 3841 C C . GLY A 1 513 ? 1.992 -25.022 33.812 1.00 93.38 513 GLY A C 1
ATOM 3842 O O . GLY A 1 513 ? 1.993 -26.235 34.020 1.00 93.38 513 GLY A O 1
ATOM 3843 N N . PRO A 1 514 ? 2.792 -24.203 34.518 1.00 91.44 514 PRO A N 1
ATOM 3844 C CA . PRO A 1 514 ? 3.586 -24.688 35.638 1.00 91.44 514 PRO A CA 1
ATOM 3845 C C . PRO A 1 514 ? 2.706 -25.369 36.695 1.00 91.44 514 PRO A C 1
ATOM 3847 O O . PRO A 1 514 ? 1.953 -24.696 37.392 1.00 91.44 514 PRO A O 1
ATOM 3850 N N . GLY A 1 515 ? 2.857 -26.686 36.838 1.00 88.62 515 GLY A N 1
ATOM 3851 C CA . GLY A 1 515 ? 2.084 -27.497 37.781 1.00 88.62 515 GLY A CA 1
ATOM 3852 C C . GLY A 1 515 ? 0.898 -28.244 37.169 1.00 88.62 515 GLY A C 1
ATOM 3853 O O . GLY A 1 515 ? 0.304 -29.027 37.897 1.00 88.62 515 GLY A O 1
ATOM 3854 N N . GLU A 1 516 ? 0.615 -28.053 35.877 1.00 91.81 516 GLU A N 1
ATOM 3855 C CA . GLU A 1 516 ? -0.479 -28.714 35.156 1.00 91.81 516 GLU A CA 1
ATOM 3856 C C . GLU A 1 516 ? -0.012 -29.954 34.364 1.00 91.81 516 GLU A C 1
ATOM 3858 O O . GLU A 1 516 ? 1.159 -30.014 33.960 1.00 91.81 516 GLU A O 1
ATOM 3863 N N . PRO A 1 517 ? -0.907 -30.926 34.098 1.00 90.56 517 PRO A N 1
ATOM 3864 C CA . PRO A 1 517 ? -2.269 -31.028 34.638 1.00 90.56 517 PRO A CA 1
ATOM 3865 C C . PRO A 1 517 ? -2.275 -31.427 36.127 1.00 90.56 517 PRO A C 1
ATOM 3867 O O . PRO A 1 517 ? -1.388 -32.167 36.567 1.00 90.56 517 PRO A O 1
ATOM 3870 N N . ASN A 1 518 ? -3.244 -30.944 36.911 1.00 85.50 518 ASN A N 1
ATOM 3871 C CA . ASN A 1 518 ? -3.281 -31.124 38.371 1.00 85.50 518 ASN A CA 1
ATOM 3872 C C . ASN A 1 518 ? -4.571 -31.768 38.934 1.00 85.50 518 ASN A C 1
ATOM 3874 O O . ASN A 1 518 ? -4.603 -32.122 40.121 1.00 85.50 518 ASN A O 1
ATOM 3878 N N . GLY A 1 519 ? -5.594 -31.979 38.102 1.00 65.06 519 GLY A N 1
ATOM 3879 C CA . GLY A 1 519 ? -6.993 -32.069 38.523 1.00 65.06 519 GLY A CA 1
ATOM 3880 C C . GLY A 1 519 ? -7.794 -33.340 38.189 1.00 65.06 519 GLY A C 1
ATOM 3881 O O . GLY A 1 519 ? -8.941 -33.446 38.642 1.00 65.06 519 GLY A O 1
ATOM 3882 N N . GLY A 1 520 ? -7.224 -34.342 37.501 1.00 69.75 520 GLY A N 1
ATOM 3883 C CA . GLY A 1 520 ? -7.756 -35.725 37.377 1.00 69.75 520 GLY A CA 1
ATOM 3884 C C . GLY A 1 520 ? -9.276 -35.844 37.115 1.00 69.75 520 GLY A C 1
ATOM 3885 O O . GLY A 1 520 ? -9.832 -35.032 36.390 1.00 69.75 520 GLY A O 1
ATOM 3886 N N . LEU A 1 521 ? -9.980 -36.804 37.761 1.00 63.88 521 LEU A N 1
ATOM 3887 C CA . LEU A 1 521 ? -11.413 -37.153 37.530 1.00 63.88 521 LEU A CA 1
ATOM 3888 C C . LEU A 1 521 ? -12.411 -35.988 37.455 1.00 63.88 521 LEU A C 1
ATOM 3890 O O . LEU A 1 521 ? -13.507 -36.173 36.920 1.00 63.88 521 LEU A O 1
ATOM 3894 N N . SER A 1 522 ? -12.110 -34.847 38.070 1.00 74.75 522 SER A N 1
ATOM 3895 C CA . SER A 1 522 ? -12.983 -33.673 38.049 1.00 74.75 522 SER A CA 1
ATOM 3896 C C . SER A 1 522 ? -12.646 -32.694 36.935 1.00 74.75 522 SER A C 1
ATOM 3898 O O . SER A 1 522 ? -13.547 -31.973 36.517 1.00 74.75 522 SER A O 1
ATOM 3900 N N . GLU A 1 523 ? -11.409 -32.686 36.445 1.00 86.56 523 GLU A N 1
ATOM 3901 C CA . GLU A 1 523 ? -10.849 -31.677 35.543 1.00 86.56 523 GLU A CA 1
ATOM 3902 C C . GLU A 1 523 ? -10.380 -32.295 34.213 1.00 86.56 523 GLU A C 1
ATOM 3904 O O . GLU A 1 523 ? -9.361 -31.938 33.653 1.00 86.56 523 GLU A O 1
ATOM 3909 N N . ASN A 1 524 ? -11.167 -33.217 33.655 1.00 89.56 524 ASN A N 1
ATOM 3910 C CA . ASN A 1 524 ? -10.806 -33.993 32.456 1.00 89.56 524 ASN A CA 1
ATOM 3911 C C . ASN A 1 524 ? -10.889 -33.220 31.117 1.00 89.56 524 ASN A C 1
ATOM 3913 O O . ASN A 1 524 ? -11.086 -33.844 30.072 1.00 89.56 524 ASN A O 1
ATOM 3917 N N . HIS A 1 525 ? -10.851 -31.886 31.114 1.00 94.00 525 HIS A N 1
ATOM 3918 C CA . HIS A 1 525 ? -11.039 -31.074 29.906 1.00 94.00 525 HIS A CA 1
ATOM 3919 C C . HIS A 1 525 ? -10.032 -29.937 29.833 1.00 94.00 525 HIS A C 1
ATOM 3921 O O . HIS A 1 525 ? -9.699 -29.328 30.842 1.00 94.00 525 HIS A O 1
ATOM 3927 N N . LEU A 1 526 ? -9.567 -29.634 28.627 1.00 95.62 526 LEU A N 1
ATOM 3928 C CA . LEU A 1 526 ? -8.430 -28.749 28.426 1.00 95.62 526 LEU A CA 1
ATOM 3929 C C . LEU A 1 526 ? -8.887 -27.334 28.062 1.00 95.62 526 LEU A C 1
ATOM 3931 O O . LEU A 1 526 ? -9.628 -27.132 27.094 1.00 95.62 526 LEU A O 1
ATOM 3935 N N . ASP A 1 527 ? -8.418 -26.345 28.818 1.00 96.31 527 ASP A N 1
ATOM 3936 C CA . ASP A 1 527 ? -8.495 -24.937 28.444 1.00 96.31 527 ASP A CA 1
ATOM 3937 C C . ASP A 1 527 ? -7.102 -24.351 28.174 1.00 96.31 527 ASP A C 1
ATOM 3939 O O . ASP A 1 527 ? -6.077 -24.822 28.670 1.00 96.31 527 ASP A O 1
ATOM 3943 N N . ILE A 1 528 ? -7.068 -23.335 27.317 1.00 97.19 528 ILE A N 1
ATOM 3944 C CA . ILE A 1 528 ? -5.915 -22.469 27.100 1.00 97.19 528 ILE A CA 1
ATOM 3945 C C . ILE A 1 528 ? -6.167 -21.142 27.821 1.00 97.19 528 ILE A C 1
ATOM 3947 O O . ILE A 1 528 ? -7.236 -20.528 27.714 1.00 97.19 528 ILE A O 1
ATOM 3951 N N . LEU A 1 529 ? -5.166 -20.704 28.575 1.00 93.50 529 LEU A N 1
ATOM 3952 C CA . LEU A 1 529 ? -5.185 -19.479 29.361 1.00 93.50 529 LEU A CA 1
ATOM 3953 C C . LEU A 1 529 ? -4.743 -18.276 28.519 1.00 93.50 529 LEU A C 1
ATOM 3955 O O . LEU A 1 529 ? -4.085 -18.411 27.489 1.00 93.50 529 LEU A O 1
ATOM 3959 N N . PHE A 1 530 ? -5.016 -17.067 29.010 1.00 89.56 530 PHE A N 1
ATOM 3960 C CA . PHE A 1 530 ? -4.644 -15.803 28.348 1.00 89.56 530 PHE A CA 1
ATOM 3961 C C . PHE A 1 530 ? -3.137 -15.628 28.059 1.00 89.56 530 PHE A C 1
ATOM 3963 O O . PHE A 1 530 ? -2.752 -14.734 27.310 1.00 89.56 530 PHE A O 1
ATOM 3970 N N . ASN A 1 531 ? -2.267 -16.427 28.684 1.00 86.69 531 ASN A N 1
ATOM 3971 C CA . ASN A 1 531 ? -0.819 -16.431 28.450 1.00 86.69 531 ASN A CA 1
ATOM 3972 C C . ASN A 1 531 ? -0.360 -17.553 27.498 1.00 86.69 531 ASN A C 1
ATOM 3974 O O . ASN A 1 531 ? 0.836 -17.689 27.257 1.00 86.69 531 ASN A O 1
ATOM 3978 N N . GLY A 1 532 ? -1.295 -18.347 26.975 1.00 91.94 532 GLY A N 1
ATOM 3979 C CA . GLY A 1 532 ? -1.057 -19.457 26.061 1.00 91.94 532 GLY A CA 1
ATOM 3980 C C . GLY A 1 532 ? -0.786 -20.795 26.722 1.00 91.94 532 GLY A C 1
ATOM 3981 O O . GLY A 1 532 ? -0.732 -21.794 26.008 1.00 91.94 532 GLY A O 1
ATOM 3982 N N . ASN A 1 533 ? -0.636 -20.837 28.046 1.00 96.94 533 ASN A N 1
ATOM 3983 C CA . ASN A 1 533 ? -0.440 -22.083 28.774 1.00 96.94 533 ASN A CA 1
ATOM 3984 C C . ASN A 1 533 ? -1.757 -22.842 28.906 1.00 96.94 533 ASN A C 1
ATOM 3986 O O . ASN A 1 533 ? -2.828 -22.239 28.938 1.00 96.94 533 ASN A O 1
ATOM 3990 N N . TRP A 1 534 ? -1.668 -24.159 29.010 1.00 97.12 534 TRP A N 1
ATOM 3991 C CA . TRP A 1 534 ? -2.822 -25.034 29.146 1.00 97.12 534 TRP A CA 1
ATOM 3992 C C . TRP A 1 534 ? -3.072 -25.400 30.598 1.00 97.12 534 TRP A C 1
ATOM 3994 O O . TRP A 1 534 ? -2.128 -25.519 31.384 1.00 97.12 534 TRP A O 1
ATOM 4004 N N . ASN A 1 535 ? -4.337 -25.606 30.923 1.00 94.69 535 ASN A N 1
ATOM 4005 C CA . ASN A 1 535 ? -4.803 -26.041 32.227 1.00 94.69 535 ASN A CA 1
ATOM 4006 C C . ASN A 1 535 ? -5.903 -27.090 32.034 1.00 94.69 535 ASN A C 1
ATOM 4008 O O . ASN A 1 535 ? -6.720 -26.991 31.116 1.00 94.69 535 ASN A O 1
ATOM 4012 N N . ASP A 1 536 ? -5.917 -28.098 32.895 1.00 92.31 536 ASP A N 1
ATOM 4013 C CA . ASP A 1 536 ? -7.004 -29.060 32.988 1.00 92.31 536 ASP A CA 1
ATOM 4014 C C . ASP A 1 536 ? -8.092 -28.504 33.916 1.00 92.31 536 ASP A C 1
ATOM 4016 O O . ASP A 1 536 ? -7.811 -27.895 34.944 1.00 92.31 536 ASP A O 1
ATOM 4020 N N . GLU A 1 537 ? -9.353 -28.574 33.505 1.00 92.00 537 GLU A N 1
ATOM 4021 C CA . GLU A 1 537 ? -10.447 -27.900 34.200 1.00 92.00 537 GLU A CA 1
ATOM 4022 C C . GLU A 1 537 ? -11.747 -28.692 34.110 1.00 92.00 537 GLU A C 1
ATOM 4024 O O . GLU A 1 537 ? -11.988 -29.542 33.241 1.00 92.00 537 GLU A O 1
ATOM 4029 N N . ALA A 1 538 ? -12.625 -28.418 35.062 1.00 90.50 538 ALA A N 1
ATOM 4030 C CA . ALA A 1 538 ? -13.856 -29.138 35.215 1.00 90.50 538 ALA A CA 1
ATOM 4031 C C . ALA A 1 538 ? -14.867 -28.728 34.139 1.00 90.50 538 ALA A C 1
ATOM 4033 O O . ALA A 1 538 ? -15.397 -27.619 34.135 1.00 90.50 538 ALA A O 1
ATOM 4034 N N . GLY A 1 539 ? -15.214 -29.657 33.245 1.00 89.75 539 GLY A N 1
ATOM 4035 C CA . GLY A 1 539 ? -15.991 -29.374 32.026 1.00 89.75 539 GLY A CA 1
ATOM 4036 C C . GLY A 1 539 ? -17.425 -28.860 32.227 1.00 89.75 539 GLY A C 1
ATOM 4037 O O . GLY A 1 539 ? -18.120 -28.608 31.247 1.00 89.75 539 GLY A O 1
ATOM 4038 N N . TRP A 1 540 ? -17.881 -28.704 33.472 1.00 90.44 540 TRP A N 1
ATOM 4039 C CA . TRP A 1 540 ? -19.185 -28.163 33.863 1.00 90.44 540 TRP A CA 1
ATOM 4040 C C . TRP A 1 540 ? -19.174 -26.644 34.080 1.00 90.44 540 TRP A C 1
ATOM 4042 O O . TRP A 1 540 ? -20.252 -26.063 34.219 1.00 90.44 540 TRP A O 1
ATOM 4052 N N . ILE A 1 541 ? -18.004 -25.992 34.091 1.00 90.12 541 ILE A N 1
ATOM 4053 C CA . ILE A 1 541 ? -17.924 -24.527 34.121 1.00 90.12 541 ILE A CA 1
ATOM 4054 C C . ILE A 1 541 ? -18.118 -23.930 32.726 1.00 90.12 541 ILE A C 1
ATOM 4056 O O . ILE A 1 541 ? -17.697 -24.507 31.724 1.00 90.12 541 ILE A O 1
ATOM 4060 N N . ASP A 1 542 ? -18.735 -22.752 32.664 1.00 95.56 542 ASP A N 1
ATOM 4061 C CA . ASP A 1 542 ? -18.929 -22.040 31.405 1.00 95.56 542 ASP A CA 1
ATOM 4062 C C . ASP A 1 542 ? -17.692 -21.192 31.069 1.00 95.56 542 ASP A C 1
ATOM 4064 O O . ASP A 1 542 ? -17.423 -20.199 31.747 1.00 95.56 542 ASP A O 1
ATOM 4068 N N . ASN A 1 543 ? -16.985 -21.541 29.991 1.00 94.19 543 ASN A N 1
ATOM 4069 C CA . ASN A 1 543 ? -15.908 -20.733 29.410 1.00 94.19 543 ASN A CA 1
ATOM 4070 C C . ASN A 1 543 ? -16.203 -20.436 27.939 1.00 94.19 543 ASN A C 1
ATOM 4072 O O . ASN A 1 543 ? -17.002 -21.115 27.292 1.00 94.19 543 ASN A O 1
ATOM 4076 N N . TYR A 1 544 ? -15.539 -19.416 27.401 1.00 96.06 544 TYR A N 1
ATOM 4077 C CA . TYR A 1 544 ? -15.451 -19.231 25.953 1.00 96.06 544 TYR A CA 1
ATOM 4078 C C . TYR A 1 544 ? -14.700 -20.400 25.319 1.00 96.06 544 TYR A C 1
ATOM 4080 O O . TYR A 1 544 ? -14.042 -21.163 26.024 1.00 96.06 544 TYR A O 1
ATOM 4088 N N . PHE A 1 545 ? -14.792 -20.562 24.005 1.00 98.12 545 PHE A N 1
ATOM 4089 C CA . PHE A 1 545 ? -14.181 -21.707 23.337 1.00 98.12 545 PHE A CA 1
ATOM 4090 C C . PHE A 1 545 ? -13.655 -21.346 21.957 1.00 98.12 545 PHE A C 1
ATOM 4092 O O . PHE A 1 545 ? -14.174 -20.445 21.297 1.00 98.12 545 PHE A O 1
ATOM 4099 N N . LEU A 1 546 ? -12.608 -22.051 21.541 1.00 98.12 546 LEU A N 1
ATOM 4100 C CA . LEU A 1 546 ? -11.993 -21.879 20.236 1.00 98.12 546 LEU A CA 1
ATOM 4101 C C . LEU A 1 546 ? -12.445 -23.010 19.312 1.00 98.12 546 LEU A C 1
ATOM 4103 O O . LEU A 1 546 ? -12.322 -24.188 19.650 1.00 98.12 546 LEU A O 1
ATOM 4107 N N . VAL A 1 547 ? -12.967 -22.638 18.150 1.00 98.25 547 VAL A N 1
ATOM 4108 C CA . VAL A 1 547 ? -13.368 -23.561 17.087 1.00 98.25 547 VAL A CA 1
ATOM 4109 C C . VAL A 1 547 ? -12.264 -23.604 16.045 1.00 98.25 547 VAL A C 1
ATOM 4111 O O . VAL A 1 547 ? -11.731 -22.560 15.678 1.00 98.25 547 VAL A O 1
ATOM 4114 N N . GLU A 1 548 ? -11.957 -24.795 15.553 1.00 97.81 548 GLU A N 1
ATOM 4115 C CA . GLU A 1 548 ? -11.130 -25.020 14.376 1.00 97.81 548 GLU A CA 1
ATOM 4116 C C . GLU A 1 548 ? -11.980 -25.617 13.249 1.00 97.81 548 GLU A C 1
ATOM 4118 O O . GLU A 1 548 ? -12.823 -26.481 13.482 1.00 97.81 548 GLU A O 1
ATOM 4123 N N . TYR A 1 549 ? -11.755 -25.144 12.026 1.00 97.12 549 TYR A N 1
ATOM 4124 C CA . TYR A 1 549 ? -12.355 -25.630 10.792 1.00 97.12 549 TYR A CA 1
ATOM 4125 C C . TYR A 1 549 ? -11.254 -26.192 9.895 1.00 97.12 549 TYR A C 1
ATOM 4127 O O . TYR A 1 549 ? -10.576 -25.447 9.177 1.00 97.12 549 TYR A O 1
ATOM 4135 N N . SER A 1 550 ? -11.099 -27.508 9.912 1.00 89.50 550 SER A N 1
ATOM 4136 C CA . SER A 1 550 ? -10.076 -28.240 9.167 1.00 89.50 550 SER A CA 1
ATOM 4137 C C . SER A 1 550 ? -10.713 -29.122 8.084 1.00 89.50 550 SER A C 1
ATOM 4139 O O . SER A 1 550 ? -11.928 -29.352 8.048 1.00 89.50 550 SER A O 1
ATOM 4141 N N . ALA A 1 551 ? -9.913 -29.587 7.121 1.00 76.56 551 ALA A N 1
ATOM 4142 C CA . ALA A 1 551 ? -10.367 -30.682 6.266 1.00 76.56 551 ALA A CA 1
ATOM 4143 C C . ALA A 1 551 ? -10.489 -31.941 7.134 1.00 76.56 551 ALA A C 1
ATOM 4145 O O . ALA A 1 551 ? -9.648 -32.151 8.001 1.00 76.56 551 ALA A O 1
ATOM 4146 N N . ALA A 1 552 ? -11.505 -32.779 6.898 1.00 61.03 552 ALA A N 1
ATOM 4147 C CA . ALA A 1 552 ? -11.678 -34.011 7.666 1.00 61.03 552 ALA A CA 1
ATOM 4148 C C . ALA A 1 552 ? -10.363 -34.808 7.695 1.00 61.03 552 ALA A C 1
ATOM 4150 O O . ALA A 1 552 ? -9.876 -35.248 6.648 1.00 61.03 552 ALA A O 1
ATOM 4151 N N . VAL A 1 553 ? -9.787 -34.957 8.891 1.00 54.09 553 VAL A N 1
ATOM 4152 C CA . VAL A 1 553 ? -8.564 -35.728 9.104 1.00 54.09 553 VAL A CA 1
ATOM 4153 C C . VAL A 1 553 ? -8.841 -37.162 8.632 1.00 54.09 553 VAL A C 1
ATOM 4155 O O . VAL A 1 553 ? -9.852 -37.747 9.036 1.00 54.09 553 VAL A O 1
ATOM 4158 N N . PRO A 1 554 ? -8.017 -37.753 7.746 1.00 38.19 554 PRO A N 1
ATOM 4159 C CA . PRO A 1 554 ? -8.159 -39.163 7.416 1.00 38.19 554 PRO A CA 1
ATOM 4160 C C . PRO A 1 554 ? -7.986 -39.966 8.705 1.00 38.19 554 PRO A C 1
ATOM 4162 O O . PRO A 1 554 ? -6.972 -39.812 9.383 1.00 38.19 554 PRO A O 1
ATOM 4165 N N . GLU A 1 555 ? -8.982 -40.790 9.048 1.00 36.56 555 GLU A N 1
ATOM 4166 C CA . GLU A 1 555 ? -8.992 -41.543 10.304 1.00 36.56 555 GLU A CA 1
ATOM 4167 C C . GLU A 1 555 ? -7.633 -42.197 10.605 1.00 36.56 555 GLU A C 1
ATOM 4169 O O . GLU A 1 555 ? -6.992 -42.732 9.686 1.00 36.56 555 GLU A O 1
ATOM 4174 N N . PRO A 1 556 ? -7.194 -42.211 11.878 1.00 37.97 556 PRO A N 1
ATOM 4175 C CA . PRO A 1 556 ? -5.916 -42.788 12.262 1.00 37.97 556 PRO A CA 1
ATOM 4176 C C . PRO A 1 556 ? -5.870 -44.249 11.820 1.00 37.97 556 PRO A C 1
ATOM 4178 O O . PRO A 1 556 ? -6.604 -45.074 12.350 1.00 37.97 556 PRO A O 1
ATOM 4181 N N . ALA A 1 557 ? -5.046 -44.542 10.807 1.00 41.12 557 ALA A N 1
ATOM 4182 C CA . ALA A 1 557 ? -4.496 -45.837 10.385 1.00 41.12 557 ALA A CA 1
ATOM 4183 C C . ALA A 1 557 ? -5.293 -47.134 10.691 1.00 41.12 557 ALA A C 1
ATOM 4185 O O . ALA A 1 557 ? -4.699 -48.200 10.837 1.00 41.12 557 ALA A O 1
ATOM 4186 N N . THR A 1 558 ? -6.627 -47.104 10.705 1.00 39.94 558 THR A N 1
ATOM 4187 C CA . THR A 1 558 ? -7.477 -48.290 10.929 1.00 39.94 558 THR A CA 1
ATOM 4188 C C . THR A 1 558 ? -8.119 -48.766 9.620 1.00 39.94 558 THR A C 1
ATOM 4190 O O . THR A 1 558 ? -8.580 -49.905 9.511 1.00 39.94 558 THR A O 1
ATOM 4193 N N . ALA A 1 559 ? -7.970 -47.987 8.541 1.00 34.56 559 ALA A N 1
ATOM 4194 C CA . ALA A 1 559 ? -8.186 -48.445 7.166 1.00 34.56 559 ALA A CA 1
ATOM 4195 C C . ALA A 1 559 ? -7.192 -49.552 6.726 1.00 34.56 559 ALA A C 1
ATOM 4197 O O . ALA A 1 559 ? -7.404 -50.206 5.705 1.00 34.56 559 ALA A O 1
ATOM 4198 N N . GLY A 1 560 ? -6.152 -49.836 7.522 1.00 38.28 560 GLY A N 1
ATOM 4199 C CA . GLY A 1 560 ? -5.243 -50.974 7.335 1.00 38.28 560 GLY A CA 1
ATOM 4200 C C . GLY A 1 560 ? -5.749 -52.323 7.872 1.00 38.28 560 GLY A C 1
ATOM 4201 O O . GLY A 1 560 ? -5.164 -53.353 7.541 1.00 38.28 560 GLY A O 1
ATOM 4202 N N . VAL A 1 561 ? -6.834 -52.369 8.659 1.00 40.34 561 VAL A N 1
ATOM 4203 C CA . VAL A 1 561 ? -7.288 -53.620 9.313 1.00 40.34 561 VAL A CA 1
ATOM 4204 C C . VAL A 1 561 ? -8.561 -54.212 8.689 1.00 40.34 561 VAL A C 1
ATOM 4206 O O . VAL A 1 561 ? -8.768 -55.425 8.753 1.00 40.34 561 VAL A O 1
ATOM 4209 N N . LEU A 1 562 ? -9.356 -53.438 7.943 1.00 36.28 562 LEU A N 1
ATOM 4210 C CA . LEU A 1 562 ? -10.523 -53.977 7.218 1.00 36.28 562 LEU A CA 1
ATOM 4211 C C . LEU A 1 562 ? -10.207 -54.502 5.801 1.00 36.28 562 LEU A C 1
ATOM 4213 O O . LEU A 1 562 ? -10.982 -55.287 5.255 1.00 36.28 562 LEU A O 1
ATOM 4217 N N . GLY A 1 563 ? -9.031 -54.185 5.243 1.00 37.50 563 GLY A N 1
ATOM 4218 C CA . GLY A 1 563 ? -8.547 -54.745 3.968 1.00 37.50 563 GLY A CA 1
ATOM 4219 C C . GLY A 1 563 ? -7.892 -56.132 4.077 1.00 37.50 563 GLY A C 1
ATOM 4220 O O . GLY A 1 563 ? -7.856 -56.879 3.100 1.00 37.50 563 GLY A O 1
ATOM 4221 N N . VAL A 1 564 ? -7.421 -56.523 5.267 1.00 44.97 564 VAL A N 1
ATOM 4222 C CA . VAL A 1 564 ? -6.771 -57.831 5.496 1.00 44.97 564 VAL A CA 1
ATOM 4223 C C . VAL A 1 564 ? -7.764 -58.874 6.041 1.00 44.97 564 VAL A C 1
ATOM 4225 O O . VAL A 1 564 ? -7.641 -60.065 5.747 1.00 44.97 564 VAL A O 1
ATOM 4228 N N . GLY A 1 565 ? -8.829 -58.444 6.732 1.00 39.09 565 GLY A N 1
ATOM 4229 C CA . GLY A 1 565 ? -9.891 -59.333 7.228 1.00 39.09 565 GLY A CA 1
ATOM 4230 C C . GLY A 1 565 ? -10.788 -59.935 6.135 1.00 39.09 565 GLY A C 1
ATOM 4231 O O . GLY A 1 565 ? -11.174 -61.103 6.224 1.00 39.09 565 GLY A O 1
ATOM 4232 N N . LEU A 1 566 ? -11.071 -59.193 5.057 1.00 40.56 566 LEU A N 1
ATOM 4233 C CA . LEU A 1 566 ? -11.935 -59.664 3.961 1.00 40.56 566 LEU A CA 1
ATOM 4234 C C . LEU A 1 566 ? -11.207 -60.531 2.915 1.00 40.56 566 LEU A C 1
ATOM 4236 O O . LEU A 1 566 ? -11.849 -61.346 2.251 1.00 40.56 566 LEU A O 1
ATOM 4240 N N . LEU A 1 567 ? -9.872 -60.474 2.835 1.00 42.97 567 LEU A N 1
ATOM 4241 C CA . LEU A 1 567 ? -9.077 -61.395 2.005 1.00 42.97 567 LEU A CA 1
ATOM 4242 C C . LEU A 1 567 ? -8.712 -62.702 2.738 1.00 42.97 567 LEU A C 1
ATOM 4244 O O . LEU A 1 567 ? -8.609 -63.754 2.102 1.00 42.97 567 LEU A O 1
ATOM 4248 N N . ALA A 1 568 ? -8.636 -62.698 4.075 1.00 42.62 568 ALA A N 1
ATOM 4249 C CA . ALA A 1 568 ? -8.462 -63.922 4.865 1.00 42.62 568 ALA A CA 1
ATOM 4250 C C . ALA A 1 568 ? -9.747 -64.779 4.962 1.00 42.62 568 ALA A C 1
ATOM 4252 O O . ALA A 1 568 ? -9.667 -66.011 5.027 1.00 42.62 568 ALA A O 1
ATOM 4253 N N . ALA A 1 569 ? -10.937 -64.166 4.897 1.00 42.72 569 ALA A N 1
ATOM 4254 C CA . ALA A 1 569 ? -12.217 -64.885 4.870 1.00 42.72 569 ALA A CA 1
ATOM 4255 C C . ALA A 1 569 ? -12.541 -65.510 3.493 1.00 42.72 569 ALA A C 1
ATOM 4257 O O . ALA A 1 569 ? -13.174 -66.566 3.429 1.00 42.72 569 ALA A O 1
ATOM 4258 N N . ALA A 1 570 ? -12.044 -64.930 2.393 1.00 45.69 570 ALA A N 1
ATOM 4259 C CA . ALA A 1 570 ? -12.178 -65.503 1.049 1.00 45.69 570 ALA A CA 1
ATOM 4260 C C . ALA A 1 570 ? -11.178 -66.649 0.774 1.00 45.69 570 ALA A C 1
ATOM 4262 O O . ALA A 1 570 ? -11.491 -67.579 0.029 1.00 45.69 570 ALA A O 1
ATOM 4263 N N . ALA A 1 571 ? -10.009 -66.653 1.430 1.00 48.28 571 ALA A N 1
ATOM 4264 C CA . ALA A 1 571 ? -9.007 -67.716 1.292 1.00 48.28 571 ALA A CA 1
ATOM 4265 C C . ALA A 1 571 ? -9.282 -68.967 2.159 1.00 48.28 571 ALA A C 1
ATOM 4267 O O . ALA A 1 571 ? -8.786 -70.050 1.843 1.00 48.28 571 ALA A O 1
ATOM 4268 N N . ARG A 1 572 ? -10.118 -68.876 3.208 1.00 48.06 572 ARG A N 1
ATOM 4269 C CA . ARG A 1 572 ? -10.523 -70.038 4.034 1.00 48.06 572 ARG A CA 1
ATOM 4270 C C . ARG A 1 572 ? -11.764 -70.791 3.538 1.00 48.06 572 ARG A C 1
ATOM 4272 O O . ARG A 1 572 ? -12.059 -71.856 4.066 1.00 48.06 572 ARG A O 1
ATOM 4279 N N . ARG A 1 573 ? -12.441 -70.327 2.479 1.00 50.16 573 ARG A N 1
ATOM 4280 C CA . ARG A 1 573 ? -13.538 -71.069 1.815 1.00 50.16 573 ARG A CA 1
ATOM 4281 C C . ARG A 1 573 ? -13.118 -71.885 0.579 1.00 50.16 573 ARG A C 1
ATOM 4283 O O . ARG A 1 573 ? -13.981 -72.419 -0.106 1.00 50.16 573 ARG A O 1
ATOM 4290 N N . ARG A 1 574 ? -11.813 -72.031 0.299 1.00 52.81 574 ARG A N 1
ATOM 4291 C CA . ARG A 1 574 ? -11.297 -72.835 -0.837 1.00 52.81 574 ARG A CA 1
ATOM 4292 C C . ARG A 1 574 ? -10.300 -73.951 -0.485 1.00 52.81 574 ARG A C 1
ATOM 4294 O O . ARG A 1 574 ? -9.692 -74.516 -1.386 1.00 52.81 574 ARG A O 1
ATOM 4301 N N . LYS A 1 575 ? -10.161 -74.332 0.789 1.00 47.03 575 LYS A N 1
ATOM 4302 C CA . LYS A 1 575 ? -9.431 -75.552 1.198 1.00 47.03 575 LYS A CA 1
ATOM 4303 C C . LYS A 1 575 ? -10.263 -76.378 2.177 1.00 47.03 575 LYS A C 1
ATOM 4305 O O . LYS A 1 575 ? -10.002 -76.407 3.372 1.00 47.03 575 LYS A O 1
ATOM 4310 N N . GLY A 1 576 ? -11.301 -76.989 1.621 1.00 50.53 576 GLY A N 1
ATOM 4311 C CA . GLY A 1 576 ? -12.205 -77.934 2.267 1.00 50.53 576 GLY A CA 1
ATOM 4312 C C . GLY A 1 576 ? -12.867 -78.800 1.198 1.00 50.53 576 GLY A C 1
ATOM 4313 O O . GLY A 1 576 ? -14.085 -78.768 1.054 1.00 50.53 576 GLY A O 1
ATOM 4314 N N . ALA A 1 577 ? -12.029 -79.465 0.403 1.00 42.44 577 ALA A N 1
ATOM 4315 C CA . ALA A 1 577 ? -12.305 -80.662 -0.381 1.00 42.44 577 ALA A CA 1
ATOM 4316 C C . ALA A 1 577 ? -11.055 -81.541 -0.274 1.00 42.44 577 ALA A C 1
ATOM 4318 O O . ALA A 1 577 ? -9.949 -80.949 -0.358 1.00 42.44 577 ALA A O 1
#

pLDDT: mean 81.02, std 24.99, range [25.91, 98.88]

Secondary structure (DSSP, 8-state):
--------TTSTTHHHHHTS--------EEEE---TT-SEEEEEEEETTEEEEEEEETTEEEEEEESSSGGG-EE---TT-SEEEEEEEETTEEEEEEEETTEEEEEEEESSGGG-EE---TT--SS-EEEEEEETTEEEEEEEETTEEEEEEESSSGGG-EE---TTEEEEEEEEEETTEEEEEEEETTT--EEEEEESSSGGG-EE-PPTT-S-EEEEEEETTEEEEEEEETTEEEEEEESSSGGG-EE-PPTT-SEEEEEEEETTEEEEEEE-SS-EEEEEESSSGGG-EEGGGGS-TT--EEEEEEEEE-SSEEEEEEEEESTTS-EEEEEEEEEPPPPSHHHHHHHHHHHHHHHHHHHTTSSS----------------------------------SSSSSSSSSSS-----PPPEEEETTTTEEEEEEEEEE-HHHHHHHHHT-EETTEEEEE----SHHHHHHHHHHS---SEEEEEEE--TT---TTPPPEETT--------B-TT-S--GGG--EEEEETTS-EEEE-TTS-EEEEEEE------SS-TTTHHHHHHHHHHTTSS--

Foldseek 3Di:
DDDDDDPPPDPPPVVVVVVLPPPPAQDKDKAFQQAPQFFFWKWFADDDQKTWWWTHHPNEIFTWIARRHNPRIATLAAPQFRYWIFNEDEDQKTWWWTHHPPAIFTWIARRHNVRTDGQAAPQAPDRYWIFQEDYDQKTWWWGHHPHETFTWIARNHNDRIATLRAPQFRYWTWAYDDDQKTWWWTQGPVHRAIFTWIARRHNVRIATQAAPQFRHWIWHEDDPQKTWWWTQHPNETFTWIARRHNVRIATLHAPQFRHWIWHYDDDQKTWWWTHHPQEIFTWIANNHNVRIDTPNVVDDPQFRYWIWRYWDDDQFFIKTWTWTDGDPGHIIIMIMTRGDDDDVVVVVVVVVVVVVVVVVVVVVPPPPDDDDDDDDDDDDDDDDDDDDDDDDDDDDDDDDPPPPVVVVVVVVPPPPPPDFDWAADPVARKIKTWFQWWDFLVVQQVVQQPDADPNFGKGFADQQDPVSLVVCLRPDQDAQKAFGQWFADAPDQDQPGDIAGPLRDDNPDFQADVCPPDAGNQQGTWIAGSVSHIYGGGRHGIDITMMMGHHRDDPPPPVVPVVVVVVVVVVVVPPDD

Sequence (577 aa):
MKAQTNPIYRVSCLWIAAAACSAAQATWIVTNLHPAGATSSRAFAVDGNHQVGDATFGSSRRATLWTGTASSSVDLHPGGATHSTAFAVYGNQQGGSSYSWPQERATLWTSTASSAVDMHPSWANSKDSVILGMSAGVQVGFAEVGILHHAALWTGTASSAIDLHPSDGVWSAAHGVWSGQQVGYYARISDGLSQASLWLGTAASLVVLNPAGSQNARAFGIQGGEQVGFAQLGGIEHAALWRGSASSFVDLHIAGKSYSYATGVYGGRQVGFTADHTGRQAALWDGTAASYFDLHSLLPSQYTWSEATGIYKDSTGTWISGWARIGSGNEEAFLWHEPVPEPATFAGLGLGVLTALRRRRARARLLSRSAHADPRPSIRARQAGVARSSCWGMSRAVASTRGLGVLCLSLLALCGSVQAQVIYNPSNDSYYELVETAKSWSNSRADADARSYLGRAGHLATLTSADENAFVMANFSMPFRTWIGGWQPEGDSDVNAPWEWVTGESFSFSNWGPGEPNGGLSENHLDILFNGNWNDEAGWIDNYFLVEYSAAVPEPATAGVLGVGLLAAAARRRKGA

Radius of gyration: 34.33 Å; chains: 1; bounding box: 86×108×114 Å